Protein 4H0A (pdb70)

B-factor: mean 59.46, std 25.33, range [23.51, 190.77]

CATH classification: 3.40.33.10

Nearest PDB structures (foldseek):
  4h0a-assembly1_A  TM=1.003E+00  e=9.047E-64  Staphylococcus aureus subsp. aureus Mu50
  4h0a-assembly2_B  TM=9.999E-01  e=2.976E-61  Staphylococcus aureus subsp. aureus Mu50
  4ifa-assembly1_A  TM=8.721E-01  e=8.548E-24  Bacillus anthracis str. Ames
  3d4e-assembly1_A  TM=3.859E-01  e=1.598E-03  Streptococcus mutans
  1wqa-assembly1_A  TM=3.693E-01  e=8.159E+00  Pyrococcus horikoshii

Organism: Staphylococcus aureus (strain Mu50 / ATCC 700699) (NCBI:txid158878)

Solvent-accessible surface area: 26292 Å² total

Sequence (583 aa):
FDVLENAENPKPKEGVGTWVGKDIKVLTSKFGQADRVYYPFRDGYKNYVFKDKNSYYIVSTKREEIVSVYATGEKVNVSPLKIGQHSAEIFNHTSINNPEPSFKVDGKKYEFELSDEDLKTQTLIKYGDIYAQVYSDQQSKKVLSVRFLTKELADIEPYQLNSNSTSEEHNKRPVEQNPNQQLISLYEVTNERKLKGLKPLKINSDLAHHIASNNLYEATSEFTEDALRGQLDKNHVTYKTTAQNVGYAFNDVPTLIHSWNSDIHRRSRLLNSKYDEGGDVRDYYSLIFLEKPRLKFDVLENPNKAENPKPKEGVGTWVGKDIKVLTSKFGQADRVYYPFRDGYKKNYVFKDKNSYYIVSTKREEIVSVYATGEKVNVSPLKIGQHSAEIFNHTSINNPEPSFKVDGKKYEFELSDEDLKTQTLIKYGDDIYAQVYSDQQQSKKVLSVRFLTKELADIEPYQLNSNSTSEEHNKRPVEQNPNQLISLYEVTNERKLKGLKPLKINSDLAHIASNNLYEATSSVEFTEDALRGQLDKNHVTYKTTAQNVGYAFNDVPTLIHSWNSDIHRRSRLLNSKYDEGGDVRDYYSLIFLEK

Structure (mmCIF, N/CA/C/O backbone):
data_4H0A
#
_entry.id   4H0A
#
_cell.length_a   56.386
_cell.length_b   78.189
_cell.length_c   77.161
_cell.angle_alpha   90.000
_cell.angle_beta   94.320
_cell.angle_gamma   90.000
#
_symmetry.space_group_name_H-M   'P 1 21 1'
#
loop_
_entity.id
_entity.type
_entity.pdbx_description
1 polymer 'Uncharacterized protein'
2 non-polymer 1,2-ETHANEDIOL
3 water water
#
loop_
_atom_site.group_PDB
_atom_site.id
_atom_site.type_symbol
_atom_site.label_atom_id
_atom_site.label_alt_id
_atom_site.label_comp_id
_atom_site.label_asym_id
_atom_site.label_entity_id
_atom_site.label_seq_id
_atom_site.pdbx_PDB_ins_code
_atom_site.Cartn_x
_atom_site.Cartn_y
_atom_site.Cartn_z
_atom_site.occupancy
_atom_site.B_iso_or_equiv
_atom_site.auth_seq_id
_atom_site.auth_comp_id
_atom_site.auth_asym_id
_atom_site.auth_atom_id
_atom_site.pdbx_PDB_model_num
ATOM 1 N N . PHE A 1 7 ? 61.260 23.161 8.477 1.00 140.69 29 PHE A N 1
ATOM 2 C CA . PHE A 1 7 ? 59.835 23.464 8.604 1.00 136.49 29 PHE A CA 1
ATOM 3 C C . PHE A 1 7 ? 59.133 22.300 9.301 1.00 140.52 29 PHE A C 1
ATOM 4 O O . PHE A 1 7 ? 59.267 21.163 8.851 1.00 140.37 29 PHE A O 1
ATOM 12 N N . ASP A 1 8 ? 58.403 22.570 10.404 1.00 136.93 30 ASP A N 1
ATOM 13 C CA . ASP A 1 8 ? 57.714 21.521 11.167 1.00 136.67 30 ASP A CA 1
ATOM 14 C C . ASP A 1 8 ? 56.536 20.935 10.375 1.00 135.26 30 ASP A C 1
ATOM 15 O O . ASP A 1 8 ? 55.677 21.681 9.905 1.00 131.46 30 ASP A O 1
ATOM 20 N N . VAL A 1 9 ? 56.519 19.594 10.222 1.00 131.49 31 VAL A N 1
ATOM 21 C CA . VAL A 1 9 ? 55.486 18.857 9.488 1.00 127.52 31 VAL A CA 1
ATOM 22 C C . VAL A 1 9 ? 54.344 18.501 10.432 1.00 129.40 31 VAL A C 1
ATOM 23 O O . VAL A 1 9 ? 54.514 17.629 11.286 1.00 131.82 31 VAL A O 1
ATOM 27 N N . LEU A 1 10 ? 53.177 19.138 10.263 1.00 121.24 32 LEU A N 1
ATOM 28 C CA . LEU A 1 10 ? 52.013 18.834 11.099 1.00 119.76 32 LEU A CA 1
ATOM 29 C C . LEU A 1 10 ? 51.373 17.532 10.615 1.00 120.71 32 LEU A C 1
ATOM 30 O O . LEU A 1 10 ? 51.380 17.261 9.418 1.00 118.13 32 LEU A O 1
ATOM 35 N N . GLU A 1 11 ? 50.891 16.699 11.549 1.00 117.69 33 GLU A N 1
ATOM 36 C CA . GLU A 1 11 ? 50.261 15.415 11.232 1.00 116.31 33 GLU A CA 1
ATOM 37 C C . GLU A 1 11 ? 48.758 15.484 11.465 1.00 116.47 33 GLU A C 1
ATOM 38 O O . GLU A 1 11 ? 48.302 16.286 12.281 1.00 115.62 33 GLU A O 1
ATOM 44 N N . ASN A 1 12 ? 47.993 14.632 10.755 1.00 110.87 34 ASN A N 1
ATOM 45 C CA . ASN A 1 12 ? 46.533 14.551 10.888 1.00 138.99 34 ASN A CA 1
ATOM 46 C C . ASN A 1 12 ? 46.160 14.341 12.355 1.00 178.07 34 ASN A C 1
ATOM 47 O O . ASN A 1 12 ? 46.716 13.454 12.999 1.00 146.71 34 ASN A O 1
ATOM 52 N N . ALA A 1 32 ? 17.507 17.812 25.349 1.00 89.86 54 ALA A N 1
ATOM 53 C CA . ALA A 1 32 ? 18.963 17.739 25.471 1.00 88.25 54 ALA A CA 1
ATOM 54 C C . ALA A 1 32 ? 19.617 17.592 24.093 1.00 88.84 54 ALA A C 1
ATOM 55 O O . ALA A 1 32 ? 20.526 16.778 23.903 1.00 88.46 54 ALA A O 1
ATOM 57 N N . GLU A 1 33 ? 19.135 18.364 23.120 1.00 82.67 55 GLU A N 1
ATOM 58 C CA . GLU A 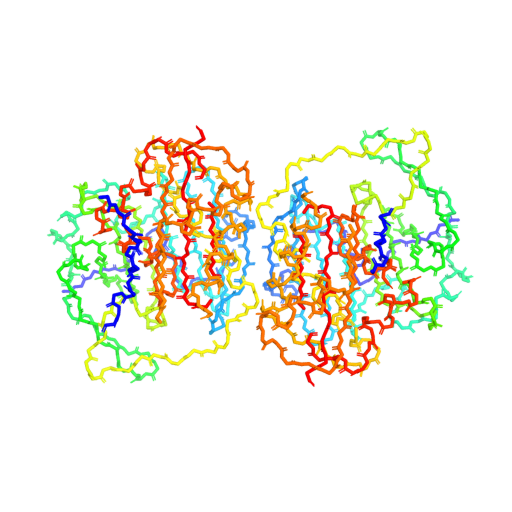1 33 ? 19.633 18.293 21.745 1.00 78.65 55 GLU A CA 1
ATOM 59 C C . GLU A 1 33 ? 19.375 19.603 21.022 1.00 78.13 55 GLU A C 1
ATOM 60 O O . GLU A 1 33 ? 18.633 20.455 21.514 1.00 77.87 55 GLU A O 1
ATOM 66 N N . ASN A 1 34 ? 20.001 19.752 19.853 1.00 72.52 56 ASN A N 1
ATOM 67 C CA . ASN A 1 34 ? 19.838 20.919 18.990 1.00 70.19 56 ASN A CA 1
ATOM 68 C C . ASN A 1 34 ? 18.970 20.510 17.812 1.00 73.22 56 ASN A C 1
ATOM 69 O O . ASN A 1 34 ? 19.187 19.430 17.245 1.00 71.13 56 ASN A O 1
ATOM 74 N N . PRO A 1 35 ? 17.960 21.315 17.433 1.00 70.87 57 PRO A N 1
ATOM 75 C CA . PRO A 1 35 ? 17.129 20.930 16.283 1.00 70.21 57 PRO A CA 1
ATOM 76 C C . PRO A 1 35 ? 17.890 21.081 14.970 1.00 69.60 57 PRO A C 1
ATOM 77 O O . PRO A 1 35 ? 18.946 21.718 14.931 1.00 67.10 57 PRO A O 1
ATOM 81 N N . LYS A 1 36 ? 17.339 20.518 13.893 1.00 65.85 58 LYS A N 1
ATOM 82 C CA . LYS A 1 36 ? 17.948 20.634 12.569 1.00 62.84 58 LYS A CA 1
ATOM 83 C C . LYS A 1 36 ? 17.936 22.108 12.134 1.00 66.08 58 LYS A C 1
ATOM 84 O O . LYS A 1 36 ? 17.113 22.883 12.627 1.00 66.67 58 LYS A O 1
ATOM 90 N N . PRO A 1 37 ? 18.838 22.543 11.237 1.00 61.36 59 PRO A N 1
ATOM 91 C CA . PRO A 1 37 ? 18.796 23.954 10.812 1.00 60.13 59 PRO A CA 1
ATOM 92 C C . PRO A 1 37 ? 17.529 24.217 9.999 1.00 64.29 59 PRO A C 1
ATOM 93 O O . PRO A 1 37 ? 17.062 23.322 9.302 1.00 63.97 59 PRO A O 1
ATOM 97 N N . LYS A 1 38 ? 16.928 25.396 10.166 1.00 62.21 60 LYS A N 1
ATOM 98 C CA . LYS A 1 38 ? 15.695 25.775 9.464 1.00 63.58 60 LYS A CA 1
ATOM 99 C C . LYS A 1 38 ? 15.992 26.441 8.111 1.00 64.49 60 LYS A C 1
ATOM 100 O O . LYS A 1 38 ? 15.115 26.488 7.248 1.00 65.14 60 LYS A O 1
ATOM 106 N N . GLU A 1 39 ? 17.211 26.974 7.942 1.00 57.60 61 GLU A N 1
ATOM 107 C CA . GLU A 1 39 ? 17.632 27.691 6.742 1.00 55.24 61 GLU A CA 1
ATOM 108 C C . GLU A 1 39 ? 19.139 27.562 6.548 1.00 55.55 61 GLU A C 1
ATOM 109 O O . GLU A 1 39 ? 19.845 27.109 7.450 1.00 54.78 61 GLU A O 1
ATOM 115 N N . GLY A 1 40 ? 19.616 28.000 5.395 1.00 50.01 62 GLY A N 1
ATOM 116 C CA . GLY A 1 40 ? 21.040 28.003 5.096 1.00 46.82 62 GLY A CA 1
ATOM 117 C C . GLY A 1 40 ? 21.585 26.685 4.595 1.00 47.42 62 GLY A C 1
ATOM 118 O O . GLY A 1 40 ? 20.824 25.758 4.303 1.00 46.26 62 GLY A O 1
ATOM 119 N N . VAL A 1 41 ? 22.928 26.589 4.544 1.00 42.56 63 VAL A N 1
ATOM 120 C CA . VAL A 1 41 ? 23.619 25.444 3.951 1.00 41.78 63 VAL A CA 1
ATOM 121 C C . VAL A 1 41 ? 23.346 24.134 4.689 1.00 44.62 63 VAL A C 1
ATOM 122 O O . VAL A 1 41 ? 23.338 23.092 4.041 1.00 41.90 63 VAL A O 1
ATOM 126 N N . GLY A 1 42 ? 23.040 24.184 5.984 1.00 43.61 64 GLY A N 1
ATOM 127 C CA . GLY A 1 42 ? 22.685 22.982 6.729 1.00 44.36 64 GLY A CA 1
ATOM 128 C C . GLY A 1 42 ? 21.467 22.257 6.173 1.00 49.01 64 GLY A C 1
ATOM 129 O O . GLY A 1 42 ? 21.396 21.024 6.244 1.00 48.97 64 GLY A O 1
ATOM 130 N N . THR A 1 43 ? 20.521 23.003 5.553 1.00 45.69 65 THR A N 1
ATOM 131 C CA . THR A 1 43 ? 19.328 22.403 4.934 1.00 45.97 65 THR A CA 1
ATOM 132 C C . THR A 1 43 ? 19.664 21.736 3.583 1.00 48.52 65 THR A C 1
ATOM 133 O O . THR A 1 43 ? 18.816 21.022 3.058 1.00 49.34 65 THR A O 1
ATOM 137 N N . TRP A 1 44 ? 20.861 21.982 3.003 1.00 42.76 66 TRP A N 1
ATOM 138 C CA . TRP A 1 44 ? 21.237 21.376 1.721 1.00 42.05 66 TRP A CA 1
ATOM 139 C C . TRP A 1 44 ? 21.616 19.909 1.896 1.00 45.17 66 TRP A C 1
ATOM 140 O O . TRP A 1 44 ? 21.454 19.145 0.960 1.00 43.85 66 TRP A O 1
ATOM 151 N N . VAL A 1 45 ? 22.113 19.509 3.085 1.00 42.08 67 VAL A N 1
ATOM 152 C CA . VAL A 1 45 ? 22.535 18.122 3.307 1.00 41.48 67 VAL A CA 1
ATOM 153 C C . VAL A 1 45 ? 21.311 17.210 3.174 1.00 48.30 67 VAL A C 1
ATOM 154 O O . VAL A 1 45 ? 20.278 17.473 3.791 1.00 49.13 67 VAL A O 1
ATOM 158 N N . GLY A 1 46 ? 21.430 16.190 2.326 1.00 45.90 68 GLY A N 1
ATOM 159 C CA . GLY A 1 46 ? 20.352 15.246 2.048 1.00 47.00 68 GLY A CA 1
ATOM 160 C C . GLY A 1 46 ? 19.576 15.565 0.786 1.00 50.44 68 GLY A C 1
ATOM 161 O O . GLY A 1 46 ? 18.828 14.711 0.315 1.00 52.43 68 GLY A O 1
ATOM 162 N N . LYS A 1 47 ? 19.739 16.778 0.214 1.00 44.96 69 LYS A N 1
ATOM 163 C CA . LYS A 1 47 ? 19.043 17.152 -1.022 1.00 44.84 69 LYS A CA 1
ATOM 164 C C . LYS A 1 47 ? 19.848 16.743 -2.236 1.00 46.31 69 LYS A C 1
ATOM 165 O O . LYS A 1 47 ? 21.052 16.503 -2.135 1.00 43.47 69 LYS A O 1
ATOM 171 N N . ASP A 1 48 ? 19.188 16.685 -3.397 1.00 44.44 70 ASP A N 1
ATOM 172 C CA . ASP A 1 48 ? 19.857 16.352 -4.650 1.00 43.04 70 ASP A CA 1
ATOM 173 C C . ASP A 1 48 ? 20.691 17.545 -5.084 1.00 45.26 70 ASP A C 1
ATOM 174 O O . ASP A 1 48 ? 20.286 18.685 -4.857 1.00 44.81 70 ASP A O 1
ATOM 179 N N . ILE A 1 49 ? 21.854 17.290 -5.710 1.00 40.85 71 ILE A N 1
ATOM 180 C CA . ILE A 1 49 ? 22.754 18.358 -6.164 1.00 38.46 71 ILE A CA 1
ATOM 181 C C . ILE A 1 49 ? 22.066 19.322 -7.167 1.00 43.71 71 ILE A C 1
ATOM 182 O O . ILE A 1 49 ? 22.419 20.501 -7.194 1.00 42.34 71 ILE A O 1
ATOM 187 N N . LYS A 1 50 ? 21.044 18.850 -7.915 1.00 42.94 72 LYS A N 1
ATOM 188 C CA . LYS A 1 50 ? 20.279 19.684 -8.864 1.00 44.60 72 LYS A CA 1
ATOM 189 C C . LYS A 1 50 ? 19.618 20.904 -8.182 1.00 49.44 72 LYS A C 1
ATOM 190 O O . LYS A 1 50 ? 19.368 21.903 -8.852 1.00 50.09 72 LYS A O 1
ATOM 196 N N . VAL A 1 51 ? 19.358 20.831 -6.861 1.00 45.78 73 VAL A N 1
ATOM 197 C CA . VAL A 1 51 ? 18.781 21.940 -6.099 1.00 46.64 73 VAL A CA 1
ATOM 198 C C . VAL A 1 51 ? 19.735 23.153 -6.110 1.00 48.68 73 VAL A C 1
ATOM 199 O O . VAL A 1 51 ? 19.265 24.284 -6.226 1.00 49.85 73 VAL A O 1
ATOM 203 N N . LEU A 1 52 ? 21.051 22.932 -5.997 1.00 43.25 74 LEU A N 1
ATOM 204 C CA . LEU A 1 52 ? 22.024 24.036 -6.014 1.00 41.53 74 LEU A CA 1
ATOM 205 C C . LEU A 1 52 ? 22.296 24.513 -7.425 1.00 45.46 74 LEU A C 1
ATOM 206 O O . LEU A 1 52 ? 22.459 25.715 -7.637 1.00 44.87 74 LEU A O 1
ATOM 211 N N . THR A 1 53 ? 22.370 23.587 -8.393 1.00 43.13 75 THR A N 1
ATOM 212 C CA . THR A 1 53 ? 22.585 23.962 -9.789 1.00 44.39 75 THR A CA 1
ATOM 213 C C . THR A 1 53 ? 21.450 24.902 -10.230 1.00 50.53 75 THR A C 1
ATOM 214 O O . THR A 1 53 ? 21.718 25.875 -10.920 1.00 49.98 75 THR A O 1
ATOM 218 N N . SER A 1 54 ? 20.212 24.653 -9.780 1.00 50.44 76 SER A N 1
ATOM 219 C CA . SER A 1 54 ? 19.077 25.530 -10.085 1.00 53.75 76 SER A CA 1
ATOM 220 C C . SER A 1 54 ? 19.226 26.909 -9.422 1.00 59.16 76 SER A C 1
ATOM 221 O O . SER A 1 54 ? 18.979 27.922 -10.069 1.00 61.05 76 SER A O 1
ATOM 224 N N . LYS A 1 55 ? 19.636 26.945 -8.146 1.00 54.82 77 LYS A N 1
ATOM 225 C CA . LYS A 1 55 ? 19.802 28.189 -7.390 1.00 54.57 77 LYS A CA 1
ATOM 226 C C . LYS A 1 55 ? 20.998 29.032 -7.884 1.00 55.99 77 LYS A C 1
ATOM 227 O O . LYS A 1 55 ? 20.839 30.235 -8.095 1.00 57.20 77 LYS A O 1
ATOM 233 N N . PHE A 1 56 ? 22.186 28.421 -8.025 1.00 47.98 78 PHE A N 1
ATOM 234 C CA . PHE A 1 56 ? 23.422 29.133 -8.377 1.00 45.72 78 PHE A CA 1
ATOM 235 C C . PHE A 1 56 ? 23.894 28.989 -9.811 1.00 47.68 78 PHE A C 1
ATOM 236 O O . PHE A 1 56 ? 24.882 29.626 -10.181 1.00 47.23 78 PHE A O 1
ATOM 244 N N . GLY A 1 57 ? 23.254 28.143 -10.595 1.00 42.95 79 GLY A N 1
ATOM 245 C CA . GLY A 1 57 ? 23.748 27.859 -11.928 1.00 42.07 79 GLY A CA 1
ATOM 246 C C . GLY A 1 57 ? 24.796 26.765 -11.806 1.00 43.70 79 GLY A C 1
ATOM 247 O O . GLY A 1 57 ? 24.988 26.181 -10.735 1.00 42.02 79 GLY A O 1
ATOM 248 N N . GLN A 1 58 ? 25.528 26.531 -12.870 1.00 39.31 80 GLN A N 1
ATOM 249 C CA . GLN A 1 58 ? 26.499 25.450 -12.907 1.00 36.75 80 GLN A CA 1
ATOM 250 C C . GLN A 1 58 ? 27.693 25.700 -11.979 1.00 36.79 80 GLN A C 1
ATOM 251 O O . GLN A 1 58 ? 28.152 26.830 -11.840 1.00 36.21 80 GLN A O 1
ATOM 257 N N . ALA A 1 59 ? 28.199 24.634 -11.356 1.00 31.31 81 ALA A N 1
ATOM 258 C CA . ALA A 1 59 ? 29.355 24.722 -10.470 1.00 29.41 81 ALA A CA 1
ATOM 259 C C . ALA A 1 59 ? 30.591 25.160 -11.245 1.00 33.36 81 ALA A C 1
ATOM 260 O O . ALA A 1 59 ? 30.683 24.960 -12.461 1.00 32.22 81 ALA A O 1
ATOM 262 N N . ASP A 1 60 ? 31.535 25.774 -10.538 1.00 31.65 82 ASP A N 1
ATOM 263 C CA . ASP A 1 60 ? 32.775 26.251 -11.148 1.00 32.04 82 ASP A CA 1
ATOM 264 C C . ASP A 1 60 ? 33.703 25.093 -11.490 1.00 32.80 82 ASP A C 1
ATOM 265 O O . ASP A 1 60 ? 34.408 25.141 -12.493 1.00 31.78 82 ASP A O 1
ATOM 270 N N . ARG A 1 61 ? 33.679 24.059 -10.655 1.00 28.48 83 ARG A N 1
ATOM 271 C CA . ARG A 1 61 ? 34.556 22.905 -10.739 1.00 28.84 83 ARG A CA 1
ATOM 272 C C . ARG A 1 61 ? 33.804 21.678 -10.226 1.00 31.91 83 ARG A C 1
ATOM 273 O O . ARG A 1 61 ? 33.136 21.799 -9.198 1.00 31.19 83 ARG A O 1
ATOM 281 N N . VAL A 1 62 ? 33.887 20.523 -10.913 1.00 27.80 84 VAL A N 1
ATOM 282 C CA . VAL A 1 62 ? 33.272 19.264 -10.450 1.00 27.12 84 VAL A CA 1
ATOM 283 C C . VAL A 1 62 ? 34.306 18.185 -10.630 1.00 30.66 84 VAL A C 1
ATOM 284 O O . VAL A 1 62 ? 34.846 18.073 -11.727 1.00 29.55 84 VAL A O 1
ATOM 288 N N A TYR A 1 63 ? 34.593 17.393 -9.580 0.50 27.82 85 TYR A N 1
ATOM 289 N N B TYR A 1 63 ? 34.601 17.396 -9.586 0.50 28.06 85 TYR A N 1
ATOM 290 C CA A TYR A 1 63 ? 35.626 16.365 -9.663 0.50 28.22 85 TYR A CA 1
ATOM 291 C CA B TYR A 1 63 ? 35.619 16.363 -9.717 0.50 28.57 85 TYR A CA 1
ATOM 292 C C A TYR A 1 63 ? 35.390 15.212 -8.696 0.50 32.98 85 TYR A C 1
ATOM 293 C C B TYR A 1 63 ? 35.400 15.218 -8.708 0.50 33.17 85 TYR A C 1
ATOM 294 O O A TYR A 1 63 ? 34.878 15.416 -7.594 0.50 31.06 85 TYR A O 1
ATOM 295 O O B TYR A 1 63 ? 34.869 15.429 -7.615 0.50 31.27 85 TYR A O 1
ATOM 312 N N . PRO A 1 64 ? 35.843 14.006 -9.062 1.00 32.47 86 PRO A N 1
ATOM 313 C CA . PRO A 1 64 ? 35.708 12.880 -8.136 1.00 34.20 86 PRO A CA 1
ATOM 314 C C . PRO A 1 64 ? 36.814 12.872 -7.089 1.00 45.16 86 PRO A C 1
ATOM 315 O O . PRO A 1 64 ? 37.905 13.390 -7.317 1.00 43.07 86 PRO A O 1
ATOM 319 N N . PHE A 1 65 ? 36.561 12.213 -5.968 1.00 47.23 87 PHE A N 1
ATOM 320 C CA . PHE A 1 65 ? 37.619 11.908 -5.013 1.00 50.73 87 PHE A CA 1
ATOM 321 C C . PHE A 1 65 ? 37.382 10.462 -4.513 1.00 58.89 87 PHE A C 1
ATOM 322 O O . PHE A 1 65 ? 36.445 9.809 -4.987 1.00 59.62 87 PHE A O 1
ATOM 330 N N . ARG A 1 66 ? 38.317 9.908 -3.727 1.00 57.56 88 ARG A N 1
ATOM 331 C CA . ARG A 1 66 ? 38.251 8.496 -3.290 1.00 59.02 88 ARG A CA 1
ATOM 332 C C . ARG A 1 66 ? 36.922 8.115 -2.618 1.00 59.73 88 ARG A C 1
ATOM 333 O O . ARG A 1 66 ? 36.234 8.954 -2.058 1.00 57.03 88 ARG A O 1
ATOM 341 N N . ASP A 1 67 ? 36.605 6.824 -2.673 1.00 57.78 89 ASP A N 1
ATOM 342 C CA . ASP A 1 67 ? 35.427 6.192 -2.074 1.00 57.87 89 ASP A CA 1
ATOM 343 C C . ASP A 1 67 ? 34.102 6.636 -2.726 1.00 56.27 89 ASP A C 1
ATOM 344 O O . ASP A 1 67 ? 33.056 6.558 -2.084 1.00 56.97 89 ASP A O 1
ATOM 349 N N . GLY A 1 68 ? 34.140 7.010 -4.000 1.00 48.38 90 GLY A N 1
ATOM 350 C CA . GLY A 1 68 ? 32.937 7.302 -4.767 1.00 46.20 90 GLY A CA 1
ATOM 351 C C . GLY A 1 68 ? 32.209 8.598 -4.494 1.00 47.02 90 GLY A C 1
ATOM 352 O O . GLY A 1 68 ? 31.019 8.686 -4.807 1.00 45.83 90 GLY A O 1
ATOM 353 N N . TYR A 1 69 ? 32.905 9.628 -3.972 1.00 40.77 91 TYR A N 1
ATOM 354 C CA . TYR A 1 69 ? 32.299 1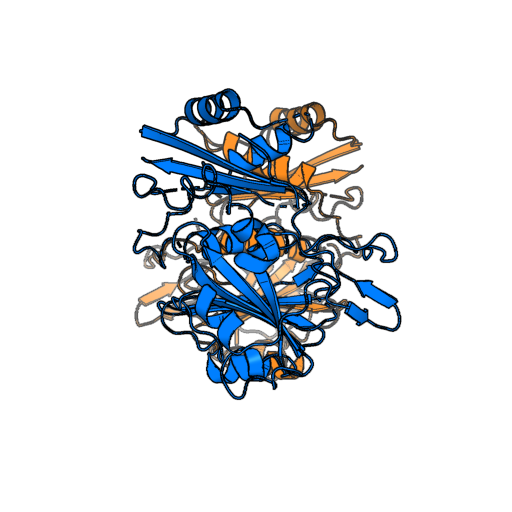0.935 -3.761 1.00 39.14 91 TYR A CA 1
ATOM 355 C C . TYR A 1 69 ? 32.634 11.873 -4.928 1.00 37.93 91 TYR A C 1
ATOM 356 O O . TYR A 1 69 ? 33.572 11.623 -5.686 1.00 35.61 91 TYR A O 1
ATOM 365 N N . LYS A 1 70 ? 31.867 12.945 -5.053 1.00 33.94 92 LYS A N 1
ATOM 366 C CA . LYS A 1 70 ? 32.089 13.970 -6.074 1.00 34.11 92 LYS A CA 1
ATOM 367 C C . LYS A 1 70 ? 31.995 15.325 -5.416 1.00 38.03 92 LYS A C 1
ATOM 368 O O . LYS A 1 70 ? 31.076 15.541 -4.623 1.00 39.84 92 LYS A O 1
ATOM 374 N N . ASN A 1 71 ? 32.938 16.233 -5.707 1.00 31.97 93 ASN A N 1
ATOM 375 C CA . ASN A 1 71 ? 32.904 17.575 -5.127 1.00 29.49 93 ASN A CA 1
ATOM 376 C C . ASN A 1 71 ? 32.475 18.586 -6.162 1.00 33.01 93 ASN A C 1
ATOM 377 O O . ASN A 1 71 ? 32.872 18.480 -7.317 1.00 32.55 93 ASN A O 1
ATOM 382 N N . TYR A 1 72 ? 31.629 19.543 -5.751 1.00 29.80 94 TYR A N 1
ATOM 383 C CA . TYR A 1 72 ? 31.145 20.651 -6.574 1.00 28.99 94 TYR A CA 1
ATOM 384 C C . TYR A 1 72 ? 31.598 21.907 -5.904 1.00 31.93 94 TYR A C 1
ATOM 385 O O . TYR A 1 72 ? 31.316 22.069 -4.714 1.00 31.14 94 TYR A O 1
ATOM 394 N N . VAL A 1 73 ? 32.278 22.805 -6.621 1.00 27.67 95 VAL A N 1
ATOM 395 C CA . VAL A 1 73 ? 32.708 24.044 -5.988 1.00 27.36 95 VAL A CA 1
ATOM 396 C C . VAL A 1 73 ? 31.885 25.168 -6.570 1.00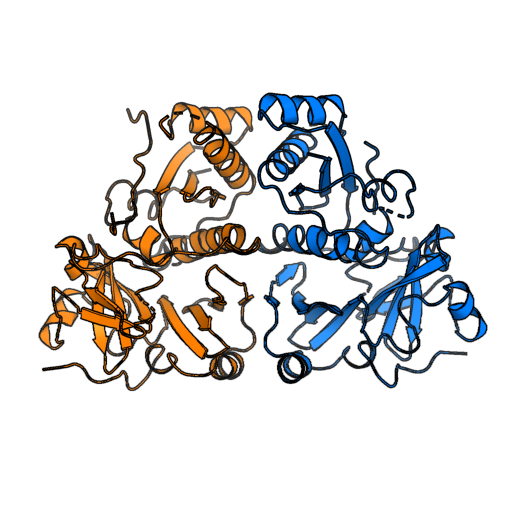 32.06 95 VAL A C 1
ATOM 397 O O . VAL A 1 73 ? 31.802 25.297 -7.793 1.00 31.87 95 VAL A O 1
ATOM 401 N N . PHE A 1 74 ? 31.264 25.980 -5.698 1.00 29.60 96 PHE A N 1
ATOM 402 C CA . PHE A 1 74 ? 30.489 27.147 -6.104 1.00 29.76 96 PHE A CA 1
ATOM 403 C C . PHE A 1 74 ? 31.098 28.351 -5.434 1.00 34.93 96 PHE A C 1
ATOM 404 O O . PHE A 1 74 ? 31.236 28.348 -4.211 1.00 34.10 96 PHE A O 1
ATOM 412 N N . LYS A 1 75 ? 31.462 29.377 -6.192 1.00 32.73 97 LYS A N 1
ATOM 413 C CA . LYS A 1 75 ? 32.051 30.538 -5.537 1.00 34.00 97 LYS A CA 1
ATOM 414 C C . LYS A 1 75 ? 31.775 31.824 -6.261 1.00 40.17 97 LYS A C 1
ATOM 415 O O . LYS A 1 75 ? 31.552 31.847 -7.466 1.00 39.84 97 LYS A O 1
ATOM 421 N N . ASP A 1 76 ? 31.816 32.908 -5.496 1.00 38.31 98 ASP A N 1
ATOM 422 C CA . ASP A 1 76 ? 31.666 34.254 -6.015 1.00 39.26 98 ASP A CA 1
ATOM 423 C C . ASP A 1 76 ? 32.368 35.193 -5.025 1.00 41.20 98 ASP A C 1
ATOM 424 O O . ASP A 1 76 ? 32.985 34.719 -4.071 1.00 38.88 98 ASP A O 1
ATOM 429 N N . LYS A 1 77 ? 32.312 36.490 -5.244 1.00 38.68 99 LYS A N 1
ATOM 430 C CA . LYS A 1 77 ? 32.999 37.441 -4.372 1.00 39.82 99 LYS A CA 1
ATOM 431 C C . LYS A 1 77 ? 32.641 37.299 -2.887 1.00 44.00 99 LYS A C 1
ATOM 432 O O . LYS A 1 77 ? 33.537 37.469 -2.063 1.00 44.88 99 LYS A O 1
ATOM 438 N N . ASN A 1 78 ? 31.367 36.996 -2.543 1.00 39.67 100 ASN A N 1
ATOM 439 C CA . ASN A 1 78 ? 30.919 36.952 -1.151 1.00 40.64 100 ASN A CA 1
ATOM 440 C C . ASN A 1 78 ? 30.679 35.552 -0.585 1.00 41.88 100 ASN A C 1
ATOM 441 O O . ASN A 1 78 ? 30.282 35.449 0.581 1.00 41.35 100 ASN A O 1
ATOM 446 N N . SER A 1 79 ? 30.944 34.486 -1.343 1.00 36.17 101 SER A N 1
ATOM 447 C CA . SER A 1 79 ? 30.697 33.152 -0.815 1.00 34.65 101 SER A CA 1
ATOM 448 C C . SER A 1 79 ? 31.612 32.120 -1.432 1.00 36.28 101 SER A C 1
ATOM 449 O O . SER A 1 79 ? 32.117 32.308 -2.540 1.00 36.23 101 SER A O 1
ATOM 452 N N . TYR A 1 80 ? 31.819 31.023 -0.695 1.00 31.22 102 TYR A N 1
ATOM 453 C CA . TYR A 1 80 ? 32.650 29.920 -1.141 1.00 30.15 102 TYR A CA 1
ATOM 454 C C . TYR A 1 80 ? 32.090 28.634 -0.579 1.00 33.63 102 TYR A C 1
ATOM 455 O O . TYR A 1 80 ? 31.969 28.518 0.642 1.00 33.51 102 TYR A O 1
ATOM 464 N N . TYR A 1 81 ? 31.736 27.673 -1.450 1.00 29.43 103 TYR A N 1
ATOM 465 C CA . TYR A 1 81 ? 31.182 26.390 -1.028 1.00 28.85 103 TYR A CA 1
ATOM 466 C C . TYR A 1 81 ? 31.893 25.212 -1.674 1.00 31.55 103 TYR A C 1
ATOM 467 O O . TYR A 1 81 ? 32.073 25.224 -2.896 1.00 30.63 103 TYR A O 1
ATOM 476 N N . ILE A 1 82 ? 32.263 24.198 -0.882 1.00 29.34 104 ILE A N 1
ATOM 477 C CA . ILE A 1 82 ? 32.741 22.908 -1.378 1.00 28.24 104 ILE A CA 1
ATOM 478 C C . ILE A 1 82 ? 31.634 21.952 -0.990 1.00 32.08 104 ILE A C 1
ATOM 479 O O . ILE A 1 82 ? 31.444 21.686 0.203 1.00 30.95 104 ILE A O 1
ATOM 484 N N . VAL A 1 83 ? 30.873 21.479 -1.983 1.00 29.00 105 VAL A N 1
ATOM 485 C CA . VAL A 1 83 ? 29.722 20.604 -1.770 1.00 28.67 105 VAL A CA 1
ATOM 486 C C . VAL A 1 83 ? 30.093 19.188 -2.184 1.00 32.66 105 VAL A C 1
ATOM 487 O O . VAL A 1 83 ? 30.391 18.983 -3.354 1.00 30.95 105 VAL A O 1
ATOM 491 N N . SER A 1 84 ? 30.049 18.219 -1.254 1.00 30.52 106 SER A N 1
ATOM 492 C CA . SER A 1 84 ? 30.347 16.815 -1.576 1.00 31.90 106 SER A CA 1
ATOM 493 C C . SER A 1 84 ? 29.066 16.048 -1.761 1.00 36.19 106 SER A C 1
ATOM 494 O O . SER A 1 84 ? 28.126 16.242 -0.987 1.00 37.82 106 SER A O 1
ATOM 497 N N . THR A 1 85 ? 29.043 15.143 -2.736 1.00 31.88 107 THR A N 1
ATOM 498 C CA . THR A 1 85 ? 27.871 14.338 -3.026 1.00 33.39 107 THR A CA 1
ATOM 499 C C . THR A 1 85 ? 28.235 12.864 -3.161 1.00 38.36 107 THR A C 1
ATOM 500 O O . THR A 1 85 ? 29.382 12.518 -3.430 1.00 37.00 107 THR A O 1
ATOM 504 N N . LYS A 1 86 ? 27.243 12.013 -2.975 1.00 38.22 108 LYS A N 1
ATOM 505 C CA . LYS A 1 86 ? 27.341 10.571 -3.171 1.00 39.88 108 LYS A CA 1
ATOM 506 C C . LYS A 1 86 ? 26.036 10.157 -3.791 1.00 46.89 108 LYS A C 1
ATOM 507 O O . LYS A 1 86 ? 24.995 10.404 -3.187 1.00 46.58 108 LYS A O 1
ATOM 513 N N . ARG A 1 87 ? 26.077 9.645 -5.036 1.00 46.18 109 ARG A N 1
ATOM 514 C CA . ARG A 1 87 ? 24.897 9.265 -5.822 1.00 48.69 109 ARG A CA 1
ATOM 515 C C . ARG A 1 87 ? 24.004 10.504 -6.042 1.00 51.45 109 ARG A C 1
ATOM 516 O O . ARG A 1 87 ? 22.785 10.421 -5.922 1.00 53.07 109 ARG A O 1
ATOM 524 N N . GLU A 1 88 ? 24.646 11.669 -6.299 1.00 45.05 110 GLU A N 1
ATOM 525 C CA . GLU A 1 88 ? 24.008 12.968 -6.533 1.00 44.08 110 GLU A CA 1
ATOM 526 C C 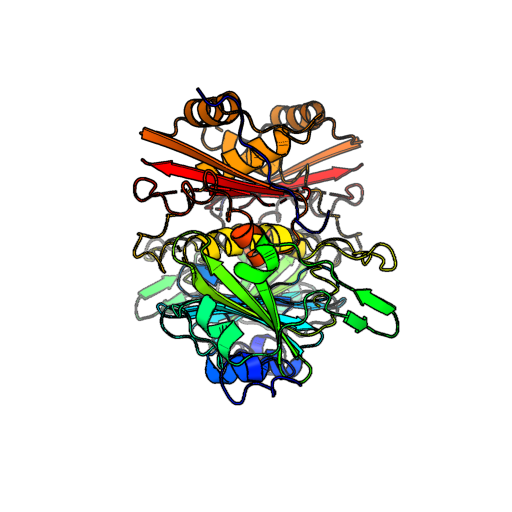. GLU A 1 88 ? 23.329 13.554 -5.279 1.00 46.82 110 GLU A C 1
ATOM 527 O O . GLU A 1 88 ? 22.783 14.647 -5.381 1.00 46.87 110 GLU A O 1
ATOM 533 N N . GLU A 1 89 ? 23.416 12.901 -4.100 1.00 42.90 111 GLU A N 1
ATOM 534 C CA . GLU A 1 89 ? 22.846 13.435 -2.854 1.00 42.14 111 GLU A CA 1
ATOM 535 C C . GLU A 1 89 ? 23.911 14.229 -2.150 1.00 41.29 111 GLU A C 1
ATOM 536 O O . GLU A 1 89 ? 25.010 13.718 -1.979 1.00 39.64 111 GLU A O 1
ATOM 542 N N . ILE A 1 90 ? 23.589 15.435 -1.671 1.00 36.83 112 ILE A N 1
ATOM 543 C CA . ILE A 1 90 ? 24.552 16.245 -0.937 1.00 34.37 112 ILE A CA 1
ATOM 544 C C . ILE A 1 90 ? 24.792 15.605 0.435 1.00 39.76 112 ILE A C 1
ATOM 545 O O . ILE A 1 90 ? 23.831 15.388 1.181 1.00 40.73 112 ILE A O 1
ATOM 550 N N . VAL A 1 91 ? 26.059 15.285 0.760 1.00 35.43 113 VAL A N 1
ATOM 551 C CA . VAL A 1 91 ? 26.412 14.694 2.065 1.00 36.42 113 VAL A CA 1
ATOM 552 C C . VAL A 1 91 ? 27.271 15.655 2.899 1.00 39.84 113 VAL A C 1
ATOM 553 O O . VAL A 1 91 ? 27.501 15.381 4.075 1.00 39.84 113 VAL A O 1
ATOM 557 N N . SER A 1 92 ? 27.776 16.747 2.300 1.00 36.65 114 SER A N 1
ATOM 558 C CA . SER A 1 92 ? 28.614 17.685 3.025 1.00 35.97 114 SER A CA 1
ATOM 559 C C . SER A 1 92 ? 28.676 19.012 2.324 1.00 38.35 114 SER A C 1
ATOM 560 O O . SER A 1 92 ? 28.656 19.047 1.091 1.00 35.50 114 SER A O 1
ATOM 563 N N . VAL A 1 93 ? 28.777 20.103 3.105 1.00 34.16 115 VAL A N 1
ATOM 564 C CA . VAL A 1 93 ? 28.940 21.450 2.563 1.00 32.72 115 VAL A CA 1
ATOM 565 C C . VAL A 1 93 ? 29.915 22.209 3.434 1.00 36.88 115 VAL A C 1
ATOM 566 O O . VAL A 1 93 ? 29.592 22.492 4.586 1.00 38.12 115 VAL A O 1
ATOM 570 N N . TYR A 1 94 ? 31.092 22.542 2.897 1.00 31.53 116 TYR A N 1
ATOM 571 C CA . TYR A 1 94 ? 32.045 23.424 3.568 1.00 31.96 116 TYR A CA 1
ATOM 572 C C . TYR A 1 94 ? 31.667 24.831 3.106 1.00 34.45 116 TYR A C 1
ATOM 573 O O . TYR A 1 94 ? 31.544 25.027 1.902 1.00 31.28 116 TYR A O 1
ATOM 582 N N . ALA A 1 95 ? 31.432 25.785 4.014 1.00 33.66 117 ALA A N 1
ATOM 583 C CA . ALA A 1 95 ? 31.023 27.131 3.594 1.00 34.29 117 ALA A CA 1
ATOM 584 C C . ALA A 1 95 ? 31.796 28.204 4.305 1.00 37.74 117 ALA A C 1
ATOM 585 O O . ALA A 1 95 ? 32.013 28.107 5.508 1.00 38.05 117 ALA A O 1
ATOM 587 N N . THR A 1 96 ? 32.174 29.262 3.584 1.00 34.67 118 THR A N 1
ATOM 588 C CA . THR A 1 96 ? 32.819 30.420 4.203 1.00 34.84 118 THR A CA 1
ATOM 589 C C . THR A 1 96 ? 32.580 31.640 3.320 1.00 37.21 118 THR A C 1
ATOM 590 O O . THR A 1 96 ? 32.085 31.501 2.204 1.00 35.82 118 THR A O 1
ATOM 594 N N . GLY A 1 97 ? 32.911 32.810 3.834 1.00 35.24 119 GLY A N 1
ATOM 595 C CA . GLY A 1 97 ? 32.790 34.058 3.085 1.00 35.85 119 GLY A CA 1
ATOM 596 C C . GLY A 1 97 ? 32.004 35.127 3.811 1.00 43.71 119 GLY A C 1
ATOM 597 O O . GLY A 1 97 ? 31.462 34.894 4.895 1.00 43.74 119 GLY A O 1
ATOM 598 N N . GLU A 1 98 ? 31.912 36.302 3.177 1.00 42.59 120 GLU A N 1
ATOM 599 C CA . GLU A 1 98 ? 31.217 37.459 3.739 1.00 45.36 120 GLU A CA 1
ATOM 600 C C . GLU A 1 98 ? 29.697 37.289 3.782 1.00 50.99 120 GLU A C 1
ATOM 601 O O . GLU A 1 98 ? 29.064 37.912 4.635 1.00 52.11 120 GLU A O 1
ATOM 603 N N . LYS A 1 99 ? 29.102 36.523 2.847 1.00 47.41 121 LYS A N 1
ATOM 604 C CA . LYS A 1 99 ? 27.645 36.374 2.780 1.00 49.11 121 LYS A CA 1
ATOM 605 C C . LYS A 1 99 ? 27.246 34.918 2.533 1.00 49.12 121 LYS A C 1
ATOM 606 O O . LYS A 1 99 ? 26.870 34.548 1.423 1.00 48.96 121 LYS A O 1
ATOM 612 N N . VAL A 1 100 ? 27.363 34.090 3.571 1.00 43.60 122 VAL A N 1
ATOM 613 C CA . VAL A 1 100 ? 26.914 32.701 3.546 1.00 41.72 122 VAL A CA 1
ATOM 614 C C . VAL A 1 100 ? 25.993 32.522 4.736 1.00 47.70 122 VAL A C 1
ATOM 615 O O . VAL A 1 100 ? 26.193 33.149 5.778 1.00 48.56 122 VAL A O 1
ATOM 619 N N . ASN A 1 101 ? 24.983 31.681 4.577 1.00 43.32 123 ASN A N 1
ATOM 620 C CA . ASN A 1 101 ? 24.034 31.394 5.630 1.00 43.85 123 ASN A CA 1
ATOM 621 C C . ASN A 1 101 ? 24.399 30.026 6.221 1.00 45.32 123 ASN A C 1
ATOM 622 O O . ASN A 1 101 ? 24.114 28.993 5.616 1.00 43.33 123 ASN A O 1
ATOM 627 N N . VAL A 1 102 ? 25.051 30.037 7.397 1.00 42.84 124 VAL A N 1
ATOM 628 C CA . VAL A 1 102 ? 25.463 28.816 8.108 1.00 42.57 124 VAL A CA 1
ATOM 629 C C . VAL A 1 102 ? 24.653 28.717 9.421 1.00 49.55 124 VAL A C 1
ATOM 630 O O . VAL A 1 102 ? 25.166 28.233 10.434 1.00 48.60 124 VAL A O 1
ATOM 634 N N . SER A 1 103 ? 23.351 29.117 9.377 1.00 48.24 125 SER A N 1
ATOM 635 C CA . SER A 1 103 ? 22.469 29.099 10.549 1.00 49.61 125 SER A CA 1
ATOM 636 C C . SER A 1 103 ? 22.459 27.712 11.206 1.00 52.94 125 SER A C 1
ATOM 637 O O . SER A 1 103 ? 22.558 26.711 10.497 1.00 49.67 125 SER A O 1
ATOM 640 N N . PRO A 1 104 ? 22.428 27.622 12.551 1.00 51.08 126 PRO A N 1
ATOM 641 C CA . PRO A 1 104 ? 22.277 28.713 13.537 1.00 52.83 126 PRO A CA 1
ATOM 642 C C . PRO A 1 104 ? 23.555 29.506 13.818 1.00 55.74 126 PRO A C 1
ATOM 643 O O . PRO A 1 104 ? 23.530 30.413 14.647 1.00 56.60 126 PRO A O 1
ATOM 647 N N . LEU A 1 105 ? 24.655 29.199 13.115 1.00 51.22 127 LEU A N 1
ATOM 648 C CA . LEU A 1 105 ? 25.919 29.897 13.307 1.00 50.51 127 LEU A CA 1
ATOM 649 C C . LEU A 1 105 ? 26.010 31.095 12.364 1.00 53.24 127 LEU A C 1
ATOM 650 O O . LEU A 1 105 ? 25.127 31.294 11.529 1.00 52.33 127 LEU A O 1
ATOM 655 N N . LYS A 1 106 ? 27.048 31.918 12.537 1.00 49.78 128 LYS A N 1
ATOM 656 C CA . LYS A 1 106 ? 27.320 33.059 11.667 1.00 49.43 128 LYS A CA 1
ATOM 657 C C . LYS A 1 106 ? 28.808 33.227 11.524 1.00 52.13 128 LYS A C 1
ATOM 658 O O . LYS A 1 106 ? 29.503 33.266 12.535 1.00 53.39 128 LYS A O 1
ATOM 664 N N . ILE A 1 107 ? 29.303 33.390 10.292 1.00 45.68 129 ILE A N 1
ATOM 665 C CA . ILE A 1 107 ? 30.726 33.655 10.073 1.00 44.09 129 ILE A CA 1
ATOM 666 C C . ILE A 1 107 ? 31.059 34.977 10.779 1.00 50.20 129 ILE A C 1
ATOM 667 O O . ILE A 1 107 ? 30.333 35.954 10.604 1.00 50.71 129 ILE A O 1
ATOM 672 N N . GLY A 1 108 ? 32.117 34.982 11.577 1.00 49.06 130 GLY A N 1
ATOM 673 C CA . GLY A 1 108 ? 32.543 36.166 12.317 1.00 51.39 130 GLY A CA 1
ATOM 674 C C . GLY A 1 108 ? 31.989 36.273 13.725 1.00 60.24 130 GLY A C 1
ATOM 675 O O . GLY A 1 108 ? 32.398 37.173 14.458 1.00 61.54 130 GLY A O 1
ATOM 676 N N . GLN A 1 109 ? 31.071 35.381 14.145 1.00 57.94 131 GLN A N 1
ATOM 677 C CA . GLN A 1 109 ? 30.543 35.463 15.510 1.00 60.90 131 GLN A CA 1
ATOM 678 C C . GLN A 1 109 ? 31.596 35.008 16.507 1.00 65.65 131 GLN A C 1
ATOM 679 O O . GLN A 1 109 ? 32.483 34.235 16.135 1.00 63.07 131 GLN A O 1
ATOM 685 N N . HIS A 1 110 ? 31.455 35.411 17.781 1.00 63.23 132 HIS A N 1
ATOM 686 C CA . HIS A 1 110 ? 32.362 34.948 18.829 1.00 64.94 132 HIS A CA 1
ATOM 687 C C . HIS A 1 110 ? 32.121 33.463 19.050 1.00 69.25 132 HIS A C 1
ATOM 688 O O . HIS A 1 110 ? 30.971 33.061 19.222 1.00 67.72 132 HIS A O 1
ATOM 695 N N . SER A 1 111 ? 33.180 32.645 19.022 1.00 68.05 133 SER A N 1
ATOM 696 C CA . SER A 1 111 ? 33.032 31.193 19.194 1.00 68.96 133 SER A CA 1
ATOM 697 C C . SER A 1 111 ? 32.521 30.826 20.610 1.00 78.08 133 SER A C 1
ATOM 698 O O . SER A 1 111 ? 31.842 29.816 20.748 1.00 78.25 133 SER A O 1
ATOM 701 N N . ALA A 1 112 ? 32.800 31.649 21.645 1.00 78.94 134 ALA A N 1
ATOM 702 C CA . ALA A 1 112 ? 32.317 31.382 23.012 1.00 82.19 134 ALA A CA 1
ATOM 703 C C . ALA A 1 112 ? 30.773 31.434 23.120 1.00 86.46 134 ALA A C 1
ATOM 704 O O . ALA A 1 112 ? 30.205 30.781 23.998 1.00 87.33 134 ALA A O 1
ATOM 706 N N . GLU A 1 113 ? 30.112 32.218 22.236 1.00 81.74 135 GLU A N 1
ATOM 707 C CA . GLU A 1 113 ? 28.649 32.371 22.154 1.00 82.34 135 GLU A CA 1
ATOM 708 C C . GLU A 1 113 ? 27.938 31.066 21.668 1.00 84.21 135 GLU A C 1
ATOM 709 O O . GLU A 1 113 ? 26.735 30.928 21.870 1.00 85.55 135 GLU A O 1
ATOM 715 N N . ILE A 1 114 ? 28.651 30.140 21.013 1.00 76.30 136 ILE A N 1
ATOM 716 C CA . ILE A 1 114 ? 28.056 28.883 20.538 1.00 75.14 136 ILE A CA 1
ATOM 717 C C . ILE A 1 114 ? 27.595 28.037 21.723 1.00 84.81 136 ILE A C 1
ATOM 718 O O . ILE A 1 114 ? 26.441 27.624 21.783 1.00 85.63 136 ILE A O 1
ATOM 723 N N . PHE A 1 115 ? 28.482 27.847 22.682 1.00 85.13 137 PHE A N 1
ATOM 724 C CA . PHE A 1 115 ? 28.234 27.004 23.846 1.00 89.18 137 PHE A CA 1
ATOM 725 C C . PHE A 1 115 ? 27.148 27.517 24.828 1.00 95.43 137 PHE A C 1
ATOM 726 O O . PHE A 1 115 ? 26.636 26.702 25.597 1.00 97.24 137 PHE A O 1
ATOM 734 N N . ASN A 1 116 ? 26.804 28.818 24.832 1.00 92.14 138 ASN A N 1
ATOM 735 C CA . ASN A 1 116 ? 25.827 29.335 25.810 1.00 94.95 138 ASN A CA 1
ATOM 736 C C . ASN A 1 116 ? 24.425 28.707 25.684 1.00 96.90 138 ASN A C 1
ATOM 737 O O . ASN A 1 116 ? 23.729 28.601 26.698 1.00 100.26 138 ASN A O 1
ATOM 742 N N . HIS A 1 117 ? 24.009 28.314 24.461 1.00 88.05 139 HIS A N 1
ATOM 743 C CA . HIS A 1 117 ? 22.680 27.742 24.231 1.00 87.43 139 HIS A CA 1
ATOM 744 C C . HIS A 1 117 ? 22.709 26.537 23.266 1.00 85.61 139 HIS A C 1
ATOM 745 O O . HIS A 1 117 ? 21.694 26.274 22.617 1.00 84.45 139 HIS A O 1
ATOM 747 N N . THR A 1 118 ? 23.841 25.792 23.186 1.00 79.15 140 THR A N 1
ATOM 748 C CA . THR A 1 118 ? 23.963 24.642 22.270 1.00 75.60 140 THR A CA 1
ATOM 749 C C . THR A 1 118 ? 24.527 23.410 22.982 1.00 79.69 140 THR A C 1
ATOM 750 O O . THR A 1 118 ? 25.572 23.487 23.625 1.00 79.54 140 THR A O 1
ATOM 754 N N . SER A 1 119 ? 23.865 22.261 22.801 1.00 76.67 141 SER A N 1
ATOM 755 C CA . SER A 1 119 ? 24.301 20.982 23.365 1.00 77.65 141 SER A CA 1
ATOM 756 C C . SER A 1 119 ? 25.546 20.485 22.633 1.00 79.24 141 SER A C 1
ATOM 757 O O . SER A 1 119 ? 25.493 20.305 21.414 1.00 74.70 141 SER A O 1
ATOM 760 N N . ILE A 1 120 ? 26.673 20.324 23.352 1.00 77.76 142 ILE A N 1
ATOM 761 C CA . ILE A 1 120 ? 27.914 19.815 22.758 1.00 76.18 142 ILE A CA 1
ATOM 762 C C . ILE A 1 120 ? 28.323 18.583 23.557 1.00 80.19 142 ILE A C 1
ATOM 763 O O . ILE A 1 120 ? 28.311 18.631 24.783 1.00 82.40 142 ILE A O 1
ATOM 768 N N . ASN A 1 121 ? 28.675 17.487 22.858 1.00 74.20 143 ASN A N 1
ATOM 769 C CA A ASN A 1 121 ? 29.090 16.241 23.495 0.50 76.71 143 ASN A CA 1
ATOM 770 C CA B ASN A 1 121 ? 29.088 16.218 23.461 0.50 76.63 143 ASN A CA 1
ATOM 771 C C . ASN A 1 121 ? 30.607 16.076 23.327 1.00 80.75 143 ASN A C 1
ATOM 772 O O . ASN A 1 121 ? 31.093 16.123 22.203 1.00 78.66 143 ASN A O 1
ATOM 781 N N . PRO A 1 122 ? 31.400 15.900 24.415 1.00 81.27 144 PRO A N 1
ATOM 782 C CA . PRO A 1 122 ? 32.855 15.739 24.232 1.00 81.18 144 PRO A CA 1
ATOM 783 C C . PRO A 1 122 ? 33.261 14.431 23.545 1.00 86.44 144 PRO A C 1
ATOM 784 O O . PRO A 1 122 ? 34.282 14.426 22.870 1.00 85.45 144 PRO A O 1
ATOM 788 N N . GLU A 1 123 ? 32.496 13.328 23.728 1.00 85.54 145 GLU A N 1
ATOM 789 C CA . GLU A 1 123 ? 32.780 12.034 23.088 1.00 85.41 145 GLU A CA 1
ATOM 790 C C . GLU A 1 123 ? 31.627 11.678 22.136 1.00 86.93 145 GLU A C 1
ATOM 791 O O . GLU A 1 123 ? 30.778 10.848 22.479 1.00 88.58 145 GLU A O 1
ATOM 797 N N . PRO A 1 124 ? 31.520 12.354 20.971 1.00 79.46 146 PRO A N 1
ATOM 798 C CA . PRO A 1 124 ? 30.402 12.058 20.062 1.00 76.98 146 PRO A CA 1
ATOM 799 C C . PRO A 1 124 ? 30.507 10.639 19.510 1.00 78.89 146 PRO A C 1
ATOM 800 O O . PRO A 1 124 ? 31.601 10.142 19.236 1.00 77.47 146 PRO A O 1
ATOM 804 N N . SER A 1 125 ? 29.357 9.976 19.422 1.00 75.94 147 SER A N 1
ATOM 805 C CA . SER A 1 125 ? 29.261 8.574 19.038 1.00 76.14 147 SER A CA 1
ATOM 806 C C . SER A 1 125 ? 28.124 8.348 18.051 1.00 77.11 147 SER A C 1
ATOM 807 O O . SER A 1 125 ? 27.078 8.988 18.160 1.00 76.43 147 SER A O 1
ATOM 810 N N . PHE A 1 126 ? 28.314 7.418 17.108 1.00 72.31 148 PHE A N 1
ATOM 811 C CA . PHE A 1 126 ? 27.284 7.081 16.126 1.00 70.37 148 PHE A CA 1
ATOM 812 C C . PHE A 1 126 ? 27.635 5.783 15.421 1.00 77.18 148 PHE A C 1
ATOM 813 O O . PHE A 1 126 ? 28.760 5.296 15.550 1.00 77.67 148 PHE A O 1
ATOM 821 N N . LYS A 1 127 ? 26.695 5.256 14.630 1.00 75.52 149 LYS A N 1
ATOM 822 C CA . LYS A 1 127 ? 26.916 4.053 13.825 1.00 76.16 149 LYS A CA 1
ATOM 823 C C . LYS A 1 127 ? 26.759 4.372 12.352 1.00 76.88 149 LYS A C 1
ATOM 824 O O . LYS A 1 127 ? 25.879 5.154 11.993 1.00 75.87 149 LYS A O 1
ATOM 830 N N . VAL A 1 128 ? 27.638 3.804 11.508 1.00 72.64 150 VAL A N 1
ATOM 831 C CA . VAL A 1 128 ? 27.585 3.910 10.045 1.00 70.23 150 VAL A CA 1
ATOM 832 C C . VAL A 1 128 ? 27.499 2.483 9.535 1.00 78.54 150 VAL A C 1
ATOM 833 O O . VAL A 1 128 ? 28.504 1.765 9.607 1.00 77.73 150 VAL A O 1
ATOM 837 N N . ASP A 1 129 ? 26.298 2.056 9.070 1.00 78.58 151 ASP A N 1
ATOM 838 C CA . ASP A 1 129 ? 26.074 0.700 8.565 1.00 81.00 151 ASP A CA 1
ATOM 839 C C . ASP A 1 129 ? 26.366 -0.354 9.673 1.00 89.91 151 ASP A C 1
ATOM 840 O O . ASP A 1 129 ? 26.984 -1.386 9.404 1.00 91.37 151 ASP A O 1
ATOM 845 N N . GLY A 1 130 ? 25.948 -0.050 10.909 1.00 88.82 152 GLY A N 1
ATOM 846 C CA . GLY A 1 130 ? 26.141 -0.922 12.067 1.00 92.40 152 GLY A CA 1
ATOM 847 C C . GLY A 1 130 ? 27.485 -0.832 12.778 1.00 96.25 152 GLY A C 1
ATOM 848 O O . GLY A 1 130 ? 27.611 -1.348 13.890 1.00 99.47 152 GLY A O 1
ATOM 849 N N . LYS A 1 131 ? 28.505 -0.192 12.172 1.00 88.43 153 LYS A N 1
ATOM 850 C CA . LYS A 1 131 ? 29.839 -0.079 12.772 1.00 87.65 153 LYS A CA 1
ATOM 851 C C . LYS A 1 131 ? 29.901 1.159 13.652 1.00 87.59 153 LYS A C 1
ATOM 852 O O . LYS A 1 131 ? 29.613 2.254 13.181 1.00 83.87 153 LYS A O 1
ATOM 858 N N . LYS A 1 132 ? 30.290 0.996 14.919 1.00 85.16 154 LYS A N 1
ATOM 859 C CA . LYS A 1 132 ? 30.359 2.120 15.852 1.00 84.23 154 LYS A CA 1
ATOM 860 C C . LYS A 1 132 ? 31.605 2.976 15.613 1.00 85.07 154 LYS A C 1
ATOM 861 O O . LYS A 1 132 ? 32.690 2.449 15.375 1.00 85.04 154 LYS A O 1
ATOM 867 N N . TYR A 1 133 ? 31.425 4.300 15.683 1.00 79.01 155 TYR A N 1
ATOM 868 C CA . TYR A 1 133 ? 32.487 5.299 15.596 1.00 76.80 155 TYR A CA 1
ATOM 869 C C . TYR A 1 133 ? 32.385 6.195 16.811 1.00 82.14 155 TYR A C 1
ATOM 870 O O . TYR A 1 133 ? 31.303 6.714 17.080 1.00 81.98 155 TYR A O 1
ATOM 879 N N . GLU A 1 134 ? 33.472 6.341 17.573 1.00 79.59 156 GLU A N 1
ATOM 880 C CA . GLU A 1 134 ? 33.498 7.224 18.739 1.00 79.86 156 GLU A CA 1
ATOM 881 C C . GLU A 1 134 ? 34.746 8.080 18.666 1.00 81.77 156 GLU A C 1
ATOM 882 O O . GLU A 1 134 ? 35.845 7.539 18.541 1.00 82.84 156 GLU A O 1
ATOM 888 N N . PHE A 1 135 ? 34.583 9.409 18.692 1.00 75.22 157 PHE A N 1
ATOM 889 C CA . PHE A 1 135 ? 35.711 10.331 18.594 1.00 73.44 157 PHE A CA 1
ATOM 890 C C . PHE A 1 135 ? 36.151 10.829 19.954 1.00 81.12 157 PHE A C 1
ATOM 891 O O . PHE A 1 135 ? 35.310 11.114 20.802 1.00 82.70 157 PHE A O 1
ATOM 899 N N . GLU A 1 136 ? 37.476 10.965 20.138 1.00 78.93 158 GLU A N 1
ATOM 900 C CA . GLU A 1 136 ? 38.102 11.499 21.354 1.00 81.02 158 GLU A CA 1
ATOM 901 C C . GLU A 1 136 ? 38.519 12.937 21.044 1.00 83.41 158 GLU A C 1
ATOM 902 O O . GLU A 1 136 ? 39.616 13.143 20.525 1.00 82.84 158 GLU A O 1
ATOM 908 N N . LEU A 1 137 ? 37.625 13.921 21.278 1.00 79.01 159 LEU A N 1
ATOM 909 C CA . LEU A 1 137 ? 37.920 15.325 20.940 1.00 76.46 159 LEU A CA 1
ATOM 910 C C . LEU A 1 137 ? 38.896 15.962 21.944 1.00 83.02 159 LEU A C 1
ATOM 911 O O . LEU A 1 137 ? 38.584 16.036 23.133 1.00 86.25 159 LEU A O 1
ATOM 916 N N . SER A 1 138 ? 40.071 16.439 21.452 1.00 78.17 160 SER A N 1
ATOM 917 C CA . SER A 1 138 ? 41.095 17.099 22.280 1.00 80.15 160 SER A CA 1
ATOM 918 C C . SER A 1 138 ? 40.638 18.491 22.722 1.00 82.01 160 SER A C 1
ATOM 919 O O . SER A 1 138 ? 39.580 18.953 22.289 1.00 77.52 160 SER A O 1
ATOM 922 N N . ASP A 1 139 ? 41.431 19.157 23.598 1.00 81.62 161 ASP A N 1
ATOM 923 C CA . ASP A 1 139 ? 41.102 20.510 24.084 1.00 81.32 161 ASP A CA 1
ATOM 924 C C . ASP A 1 139 ? 40.991 21.501 22.936 1.00 81.09 161 ASP A C 1
ATOM 925 O O . ASP A 1 139 ? 40.047 22.289 22.901 1.00 79.28 161 ASP A O 1
ATOM 930 N N . GLU A 1 140 ? 41.969 21.461 22.021 1.00 76.78 162 GLU A N 1
ATOM 931 C CA . GLU A 1 140 ? 42.023 22.298 20.825 1.00 74.17 162 GLU A CA 1
ATOM 932 C C . GLU A 1 140 ? 40.792 22.044 19.928 1.00 74.37 162 GLU A C 1
ATOM 933 O O . GLU A 1 140 ? 40.236 23.006 19.394 1.00 71.92 162 GLU A O 1
ATOM 939 N N . ASP A 1 141 ? 40.362 20.760 19.776 1.00 70.22 163 ASP A N 1
ATOM 940 C CA . ASP A 1 141 ? 39.213 20.402 18.923 1.00 66.72 163 ASP A CA 1
ATOM 941 C C . ASP A 1 141 ? 37.899 21.022 19.413 1.00 68.11 163 ASP A C 1
ATOM 942 O O . ASP A 1 141 ? 37.140 21.527 18.598 1.00 64.05 163 ASP A O 1
ATOM 947 N N . LEU A 1 142 ? 37.632 21.007 20.723 1.00 66.57 164 LEU A N 1
ATOM 948 C CA . LEU A 1 142 ? 36.375 21.564 21.245 1.00 66.59 164 LEU A CA 1
ATOM 949 C C . LEU A 1 142 ? 36.258 23.070 21.087 1.00 70.43 164 LEU A C 1
ATOM 950 O O . LEU A 1 142 ? 35.145 23.584 20.932 1.00 69.76 164 LEU A O 1
ATOM 955 N N . LYS A 1 143 ? 37.383 23.777 21.188 1.00 67.61 165 LYS A N 1
ATOM 956 C CA . LYS A 1 143 ? 37.384 25.239 21.109 1.00 66.97 165 LYS A CA 1
ATOM 957 C C . LYS A 1 143 ? 37.455 25.740 19.662 1.00 65.55 165 LYS A C 1
ATOM 958 O O . LYS A 1 143 ? 36.877 26.786 19.373 1.00 63.10 165 LYS A O 1
ATOM 964 N N . THR A 1 144 ? 38.195 25.044 18.777 1.00 61.25 166 THR A N 1
ATOM 965 C CA . THR A 1 144 ? 38.440 25.542 17.417 1.00 58.32 166 THR A CA 1
ATOM 966 C C . THR A 1 144 ? 37.996 24.630 16.263 1.00 59.37 166 THR A C 1
ATOM 967 O O . THR A 1 144 ? 38.176 25.020 15.111 1.00 54.85 166 THR A O 1
ATOM 971 N N . GLN A 1 145 ? 37.405 23.464 16.548 1.00 58.33 167 GLN A N 1
ATOM 972 C CA . GLN A 1 145 ? 36.913 22.535 15.523 1.00 56.03 167 GLN A CA 1
ATOM 973 C C . GLN A 1 145 ? 35.676 21.827 16.056 1.00 59.93 167 GLN A C 1
ATOM 974 O O . GLN A 1 145 ? 35.511 20.626 15.843 1.00 60.51 167 GLN A O 1
ATOM 980 N N . THR A 1 146 ? 34.824 22.567 16.779 1.00 56.55 168 THR A N 1
ATOM 981 C CA . THR A 1 146 ? 33.677 22.020 17.504 1.00 57.20 168 THR A CA 1
ATOM 982 C C . THR A 1 146 ? 32.791 21.152 16.632 1.00 58.24 168 THR A C 1
ATOM 983 O O . THR A 1 146 ? 32.370 21.598 15.572 1.00 54.72 168 THR A O 1
ATOM 987 N N . LEU A 1 147 ? 32.509 19.917 17.086 1.00 55.57 169 LEU A N 1
ATOM 988 C CA . LEU A 1 147 ? 31.605 18.998 16.392 1.00 53.42 169 LEU A CA 1
ATOM 989 C C . LEU A 1 147 ? 30.255 19.125 17.073 1.00 59.77 169 LEU A C 1
ATOM 990 O O . LEU A 1 147 ? 30.173 18.882 18.276 1.00 62.53 169 LEU A O 1
ATOM 995 N N . ILE A 1 148 ? 29.219 19.568 16.348 1.00 54.13 170 ILE A N 1
ATOM 996 C CA . ILE A 1 148 ? 27.888 19.784 16.930 1.00 55.14 170 ILE A CA 1
ATOM 997 C C . ILE A 1 148 ? 26.880 18.948 16.183 1.00 59.16 170 ILE A C 1
ATOM 998 O O . ILE A 1 148 ? 26.910 18.945 14.959 1.00 56.33 170 ILE A O 1
ATOM 1003 N N . LYS A 1 149 ? 25.958 18.277 16.901 1.00 58.06 171 LYS A N 1
ATOM 1004 C CA . LYS A 1 149 ? 24.913 17.502 16.245 1.00 57.71 171 LYS A CA 1
ATOM 1005 C C . LYS A 1 149 ? 23.675 18.386 16.133 1.00 61.65 171 LYS A C 1
ATOM 1006 O O . LYS A 1 149 ? 23.199 18.889 17.145 1.00 62.55 171 LYS A O 1
ATOM 1012 N N . TYR A 1 150 ? 23.196 18.623 14.903 1.00 57.22 172 TYR A N 1
ATOM 1013 C CA . TYR A 1 150 ? 21.985 19.398 14.616 1.00 56.85 172 TYR A CA 1
ATOM 1014 C C . TYR A 1 150 ? 20.997 18.454 13.979 1.00 62.29 172 TYR A C 1
ATOM 1015 O O . TYR A 1 150 ? 21.176 18.078 12.818 1.00 60.35 172 TYR A O 1
ATOM 1024 N N . GLY A 1 151 ? 19.996 18.027 14.739 1.00 61.97 173 GLY A N 1
ATOM 1025 C CA . GLY A 1 151 ? 19.041 17.046 14.247 1.00 63.10 173 GLY A CA 1
ATOM 1026 C C . GLY A 1 151 ? 19.771 15.743 13.985 1.00 65.63 173 GLY A C 1
ATOM 1027 O O . GLY A 1 151 ? 20.476 15.262 14.874 1.00 66.15 173 GLY A O 1
ATOM 1028 N N . ASP A 1 152 ? 19.673 15.216 12.749 1.00 60.25 174 ASP A N 1
ATOM 1029 C CA . ASP A 1 152 ? 20.345 13.971 12.334 1.00 59.74 174 ASP A CA 1
ATOM 1030 C C . ASP A 1 152 ? 21.685 14.239 11.614 1.00 59.64 174 ASP A C 1
ATOM 1031 O O . ASP A 1 152 ? 22.326 13.282 11.175 1.00 57.93 174 ASP A O 1
ATOM 1033 N N . ILE A 1 153 ? 22.118 15.515 11.483 1.00 54.09 175 ILE A N 1
ATOM 1034 C CA . ILE A 1 153 ? 23.384 15.826 10.803 1.00 51.19 175 ILE A CA 1
ATOM 1035 C C . ILE A 1 153 ? 24.344 16.489 11.782 1.00 55.57 175 ILE A C 1
ATOM 1036 O O . ILE A 1 153 ? 23.980 16.756 12.937 1.00 56.69 175 ILE A O 1
ATOM 1041 N N . TYR A 1 154 ? 25.587 16.726 11.324 1.00 49.69 176 TYR A N 1
ATOM 1042 C CA . TYR A 1 154 ? 26.625 17.328 12.139 1.00 49.91 176 TYR A CA 1
ATOM 1043 C C . TYR A 1 154 ? 27.158 18.585 11.511 1.00 51.30 176 TYR A C 1
ATOM 1044 O O . TYR A 1 154 ? 26.986 18.826 10.310 1.00 48.44 176 TYR A O 1
ATOM 1053 N N . ALA A 1 155 ? 27.818 19.387 12.330 1.00 49.36 177 ALA A N 1
ATOM 1054 C CA . ALA A 1 155 ? 28.500 20.590 11.883 1.00 46.77 177 ALA A CA 1
ATOM 1055 C C . ALA A 1 155 ? 29.841 20.666 12.550 1.00 50.28 177 ALA A C 1
ATOM 1056 O O . ALA A 1 155 ? 29.942 20.418 13.754 1.00 51.91 177 ALA A O 1
ATOM 1058 N N . GLN A 1 156 ? 30.873 20.963 11.769 1.00 45.66 178 GLN A N 1
ATOM 1059 C CA . GLN A 1 156 ? 32.208 21.249 12.265 1.00 45.14 178 GLN A CA 1
ATOM 1060 C C . GLN A 1 156 ? 32.344 22.752 12.195 1.00 46.12 178 GLN A C 1
ATOM 1061 O O . GLN A 1 156 ? 32.216 23.308 11.102 1.00 42.80 178 GLN A O 1
ATOM 1067 N N . VAL A 1 157 ? 32.512 23.418 13.342 1.00 44.84 179 VAL A N 1
ATOM 1068 C CA . VAL A 1 157 ? 32.634 24.868 13.419 1.00 44.00 179 VAL A CA 1
ATOM 1069 C C . VAL A 1 157 ? 34.103 25.211 13.602 1.00 47.90 179 VAL A C 1
ATOM 1070 O O . VAL A 1 157 ? 34.671 24.916 14.652 1.00 48.68 179 VAL A O 1
ATOM 1074 N N . TYR A 1 158 ? 34.709 25.845 12.595 1.00 42.43 180 TYR A N 1
ATOM 1075 C CA . TYR A 1 158 ? 36.123 26.211 12.625 1.00 42.76 180 TYR A CA 1
ATOM 1076 C C . TYR A 1 158 ? 36.301 27.594 13.191 1.00 49.60 180 TYR A C 1
ATOM 1077 O O . TYR A 1 158 ? 35.728 28.536 12.651 1.00 47.77 180 TYR A O 1
ATOM 1086 N N . SER A 1 159 ? 37.088 27.725 14.265 1.00 51.52 181 SER A N 1
ATOM 1087 C CA . SER A 1 159 ? 37.347 29.024 14.897 1.00 54.52 181 SER A CA 1
ATOM 1088 C C . SER A 1 159 ? 38.808 29.325 14.918 1.00 64.73 181 SER A C 1
ATOM 1089 O O . SER A 1 159 ? 39.644 28.422 14.864 1.00 65.75 181 SER A O 1
ATOM 1092 N N . ASP A 1 160 ? 39.109 30.607 15.072 1.00 65.02 182 ASP A N 1
ATOM 1093 C CA . ASP A 1 160 ? 40.468 31.103 15.122 1.00 67.26 182 ASP A CA 1
ATOM 1094 C C . ASP A 1 160 ? 40.972 31.007 16.565 1.00 75.42 182 ASP A C 1
ATOM 1095 O O . ASP A 1 160 ? 40.259 31.397 17.486 1.00 74.32 182 ASP A O 1
ATOM 1100 N N . GLN A 1 161 ? 42.188 30.496 16.769 1.00 75.89 183 GLN A N 1
ATOM 1101 C CA . GLN A 1 161 ? 42.757 30.374 18.114 1.00 79.63 183 GLN A CA 1
ATOM 1102 C C . GLN A 1 161 ? 43.123 31.773 18.670 1.00 85.39 183 GLN A C 1
ATOM 1103 O O . GLN A 1 161 ? 43.135 31.957 19.883 1.00 88.29 183 GLN A O 1
ATOM 1109 N N . GLN A 1 162 ? 43.391 32.755 17.775 1.00 80.17 184 GLN A N 1
ATOM 1110 C CA . GLN A 1 162 ? 43.747 34.125 18.151 1.00 81.39 184 GLN A CA 1
ATOM 1111 C C . GLN A 1 162 ? 42.512 35.006 18.329 1.00 84.01 184 GLN A C 1
ATOM 1112 O O . GLN A 1 162 ? 42.334 35.566 19.405 1.00 86.45 184 GLN A O 1
ATOM 1118 N N . SER A 1 163 ? 41.685 35.173 17.281 1.00 77.03 185 SER A N 1
ATOM 1119 C CA . SER A 1 163 ? 40.498 36.037 17.375 1.00 75.97 185 SER A CA 1
ATOM 1120 C C . SER A 1 163 ? 39.309 35.357 18.070 1.00 76.97 185 SER A C 1
ATOM 1121 O O . SER A 1 163 ? 38.433 36.068 18.548 1.00 77.89 185 SER A O 1
ATOM 1124 N N . LYS A 1 164 ? 39.273 34.010 18.133 1.00 70.33 186 LYS A N 1
ATOM 1125 C CA . LYS A 1 164 ? 38.181 33.245 18.746 1.00 69.40 186 LYS A CA 1
ATOM 1126 C C . LYS A 1 164 ? 36.841 33.507 18.027 1.00 69.38 186 LYS A C 1
ATOM 1127 O O . LYS A 1 164 ? 35.785 33.423 18.646 1.00 71.05 186 LYS A O 1
ATOM 1133 N N . LYS A 1 165 ? 36.885 33.736 16.707 1.00 60.28 187 LYS A N 1
ATOM 1134 C CA . LYS A 1 165 ? 35.695 33.972 15.894 1.00 56.85 187 LYS A CA 1
ATOM 1135 C C . LYS A 1 165 ? 35.497 32.833 14.907 1.00 54.63 187 LYS A C 1
ATOM 1136 O O . LYS A 1 165 ? 36.480 32.231 14.485 1.00 52.48 187 LYS A O 1
ATOM 1142 N N . VAL A 1 166 ? 34.235 32.571 14.505 1.00 48.88 188 VAL A N 1
ATOM 1143 C CA . VAL A 1 166 ? 33.907 31.519 13.544 1.00 45.79 188 VAL A CA 1
ATOM 1144 C C . VAL A 1 166 ? 34.439 31.914 12.150 1.00 48.25 188 VAL A C 1
ATOM 1145 O O . VAL A 1 166 ? 34.116 32.993 11.642 1.00 46.22 188 VAL A O 1
ATOM 1149 N N . LEU A 1 167 ? 35.261 31.034 11.556 1.00 43.26 189 LEU A N 1
ATOM 1150 C CA . LEU A 1 167 ? 35.871 31.252 10.244 1.00 42.54 189 LEU A CA 1
ATOM 1151 C C . LEU A 1 167 ? 35.086 30.592 9.135 1.00 44.61 189 LEU A C 1
ATOM 1152 O O . LEU A 1 167 ? 34.987 31.124 8.027 1.00 43.10 189 LEU A O 1
ATOM 1157 N N . SER A 1 168 ? 34.594 29.388 9.406 1.00 40.80 190 SER A N 1
ATOM 1158 C CA . SER A 1 168 ? 33.899 28.588 8.410 1.00 37.83 190 SER A CA 1
ATOM 1159 C C . SER A 1 168 ? 33.105 27.496 9.105 1.00 41.44 190 SER A C 1
ATOM 1160 O O . SER A 1 168 ? 33.330 27.232 10.289 1.00 43.17 190 SER A O 1
ATOM 1163 N N . VAL A 1 169 ? 32.148 26.898 8.401 1.00 37.49 191 VAL A N 1
ATOM 1164 C CA . VAL A 1 169 ? 31.344 25.800 8.948 1.00 38.14 191 VAL A CA 1
ATOM 1165 C C . VAL A 1 169 ? 31.225 24.718 7.900 1.00 41.92 191 VAL A C 1
ATOM 1166 O O . VAL A 1 169 ? 31.026 25.028 6.723 1.00 40.48 191 VAL A O 1
ATOM 1170 N N . ARG A 1 170 ? 31.323 23.452 8.316 1.00 38.28 192 ARG A N 1
ATOM 1171 C CA . ARG A 1 170 ? 31.079 22.333 7.422 1.00 36.26 192 ARG A CA 1
ATOM 1172 C C . ARG A 1 170 ? 29.934 21.539 7.987 1.00 40.76 192 ARG A C 1
ATOM 1173 O O . ARG A 1 170 ? 30.068 21.003 9.087 1.00 41.50 192 ARG A O 1
ATOM 1181 N N . PHE A 1 171 ? 28.794 21.494 7.271 1.00 36.78 193 PHE A N 1
ATOM 1182 C CA . PHE A 1 171 ? 27.665 20.652 7.671 1.00 37.56 193 PHE A CA 1
ATOM 1183 C C . PHE A 1 171 ? 27.855 19.336 6.951 1.00 41.74 193 PHE A C 1
ATOM 1184 O O . PHE A 1 171 ? 28.143 19.363 5.751 1.00 40.25 193 PHE A O 1
ATOM 1192 N N . LEU A 1 172 ? 27.735 18.194 7.643 1.00 39.15 194 LEU A N 1
ATOM 1193 C CA . LEU A 1 172 ? 27.951 16.906 6.981 1.00 39.47 194 LEU A CA 1
ATOM 1194 C C . LEU A 1 172 ? 27.247 15.757 7.692 1.00 45.12 194 LEU A C 1
ATOM 1195 O O . LEU A 1 172 ? 26.871 15.869 8.857 1.00 45.10 194 LEU A O 1
ATOM 1200 N N . THR A 1 173 ? 27.068 14.647 6.965 1.00 43.65 195 THR A N 1
ATOM 1201 C CA . THR A 1 173 ? 26.428 13.457 7.517 1.00 45.32 195 THR A CA 1
ATOM 1202 C C . THR A 1 173 ? 27.431 12.642 8.311 1.00 49.58 195 THR A C 1
ATOM 1203 O O . THR A 1 173 ? 28.640 12.804 8.153 1.00 47.42 195 THR A O 1
ATOM 1207 N N . LYS A 1 174 ? 26.925 11.732 9.136 1.00 49.04 196 LYS A N 1
ATOM 1208 C CA . LYS A 1 174 ? 27.774 10.823 9.900 1.00 50.46 196 LYS A CA 1
ATOM 1209 C C . LYS A 1 174 ? 28.661 9.926 8.982 1.00 53.08 196 LYS A C 1
ATOM 1210 O O . LYS A 1 174 ? 29.803 9.641 9.345 1.00 52.10 196 LYS A O 1
ATOM 1216 N N . GLU A 1 175 ? 28.194 9.562 7.775 1.00 50.08 197 GLU A N 1
ATOM 1217 C CA . GLU A 1 175 ? 29.031 8.708 6.904 1.00 49.88 197 GLU A CA 1
ATOM 1218 C C . GLU A 1 175 ? 30.170 9.534 6.330 1.00 49.52 197 GLU A C 1
ATOM 1219 O O . GLU A 1 175 ? 31.275 9.005 6.265 1.00 48.36 197 GLU A O 1
ATOM 1233 N N . LEU A 1 177 ? 31.573 12.092 7.914 1.00 46.25 199 LEU A N 1
ATOM 1234 C CA . LEU A 1 177 ? 32.407 12.277 9.094 1.00 49.16 199 LEU A CA 1
ATOM 1235 C C . LEU A 1 177 ? 33.271 11.015 9.362 1.00 54.67 199 LEU A C 1
ATOM 1236 O O . LEU A 1 177 ? 34.465 11.145 9.617 1.00 54.42 199 LEU A O 1
ATOM 1241 N N . ALA A 1 178 ? 32.699 9.809 9.228 1.00 52.77 200 ALA A N 1
ATOM 1242 C CA . ALA A 1 178 ? 33.470 8.563 9.407 1.00 55.40 200 ALA A CA 1
ATOM 1243 C C . ALA A 1 178 ? 34.541 8.407 8.315 1.00 59.17 200 ALA A C 1
ATOM 1244 O O . ALA A 1 178 ? 35.641 7.925 8.585 1.00 61.02 200 ALA A O 1
ATOM 1246 N N . ASP A 1 179 ? 34.220 8.820 7.088 1.00 52.12 201 ASP A N 1
ATOM 1247 C CA . ASP A 1 179 ? 35.153 8.737 5.974 1.00 50.61 201 ASP A CA 1
ATOM 1248 C C . ASP A 1 179 ? 36.313 9.745 6.153 1.00 54.82 201 ASP A C 1
ATOM 1249 O O . ASP A 1 179 ? 37.470 9.351 6.027 1.00 55.25 201 ASP A O 1
ATOM 1254 N N . ILE A 1 180 ? 36.018 11.015 6.483 1.00 50.96 202 ILE A N 1
ATOM 1255 C CA . ILE A 1 180 ? 37.063 12.027 6.705 1.00 51.27 202 ILE A CA 1
ATOM 1256 C C . ILE A 1 180 ? 37.867 11.681 7.953 1.00 57.61 202 ILE A C 1
ATOM 1257 O O . ILE A 1 180 ? 39.090 11.808 7.920 1.00 57.92 202 ILE A O 1
ATOM 1262 N N . GLU A 1 181 ? 37.182 11.268 9.049 1.00 56.17 203 GLU A N 1
ATOM 1263 C CA . GLU A 1 181 ? 37.797 10.957 10.347 1.00 58.94 203 GLU A CA 1
ATOM 1264 C C . GLU A 1 181 ? 38.648 12.161 10.823 1.00 63.33 203 GLU A C 1
ATOM 1265 O O . GLU A 1 181 ? 39.866 12.044 10.943 1.00 63.52 203 GLU A O 1
ATOM 1271 N N . PRO A 1 182 ? 38.040 13.354 11.024 1.00 59.88 204 PRO A N 1
ATOM 1272 C CA . PRO A 1 182 ? 38.852 14.533 11.390 1.00 59.51 204 PRO A CA 1
ATOM 1273 C C . PRO A 1 182 ? 39.321 14.584 12.845 1.00 64.95 204 PRO A C 1
ATOM 1274 O O . PRO A 1 182 ? 40.089 15.487 13.186 1.00 65.96 204 PRO A O 1
ATOM 1278 N N . TYR A 1 183 ? 38.880 13.644 13.700 1.00 61.47 205 TYR A N 1
ATOM 1279 C CA . TYR A 1 183 ? 39.290 13.580 15.097 1.00 63.31 205 TYR A CA 1
ATOM 1280 C C . TYR A 1 183 ? 39.863 12.207 15.393 1.00 71.25 205 TYR A C 1
ATOM 1281 O O . TYR A 1 183 ? 39.653 11.255 14.631 1.00 70.35 205 TYR A O 1
ATOM 1290 N N . GLN A 1 184 ? 40.600 12.106 16.495 1.00 71.68 206 GLN A N 1
ATOM 1291 C CA . GLN A 1 184 ? 41.187 10.844 16.920 1.00 75.03 206 GLN A CA 1
ATOM 1292 C C . GLN A 1 184 ? 40.075 9.883 17.312 1.00 82.03 206 GLN A C 1
ATOM 1293 O O . GLN A 1 184 ? 39.145 10.279 18.017 1.00 82.50 206 GLN A O 1
ATOM 1299 N N . LEU A 1 185 ? 40.160 8.632 16.849 1.00 80.06 207 LEU A N 1
ATOM 1300 C CA . LEU A 1 185 ? 39.164 7.619 17.186 1.00 81.70 207 LEU A CA 1
ATOM 1301 C C . LEU A 1 185 ? 39.524 6.937 18.486 1.00 90.51 207 LEU A C 1
ATOM 1302 O O . LEU A 1 185 ? 40.705 6.769 18.790 1.00 91.96 207 LEU A O 1
ATOM 1307 N N . ASN A 1 186 ? 38.505 6.486 19.222 1.00 89.45 208 ASN A N 1
ATOM 1308 C CA . ASN A 1 186 ? 38.703 5.734 20.451 1.00 94.20 208 ASN A CA 1
ATOM 1309 C C . ASN A 1 186 ? 39.252 4.344 20.089 1.00 101.79 208 ASN A C 1
ATOM 1310 O O . ASN A 1 186 ? 39.020 3.872 18.974 1.00 98.13 208 ASN A O 1
ATOM 1315 N N . SER A 1 187 ? 39.987 3.701 21.017 1.00 105.28 209 SER A N 1
ATOM 1316 C CA . SER A 1 187 ? 40.592 2.373 20.811 1.00 109.02 209 SER A CA 1
ATOM 1317 C C . SER A 1 187 ? 39.578 1.304 20.345 1.00 115.43 209 SER A C 1
ATOM 1318 O O . SER A 1 187 ? 39.963 0.392 19.611 1.00 115.90 209 SER A O 1
ATOM 1321 N N . ASN A 1 188 ? 38.301 1.411 20.775 1.00 113.06 210 ASN A N 1
ATOM 1322 C CA . ASN A 1 188 ? 37.237 0.479 20.370 1.00 113.64 210 ASN A CA 1
ATOM 1323 C C . ASN A 1 188 ? 36.879 0.617 18.868 1.00 113.38 210 ASN A C 1
ATOM 1324 O O . ASN A 1 188 ? 36.449 -0.361 18.259 1.00 113.87 210 ASN A O 1
ATOM 1329 N N . SER A 1 189 ? 37.043 1.820 18.288 1.00 105.56 211 SER A N 1
ATOM 1330 C CA . SER A 1 189 ? 36.731 2.080 16.878 1.00 101.38 211 SER A CA 1
ATOM 1331 C C . SER A 1 189 ? 37.896 1.683 15.961 1.00 105.18 211 SER A C 1
ATOM 1332 O O . SER A 1 189 ? 39.035 1.578 16.418 1.00 107.00 211 SER A O 1
ATOM 1335 N N . THR A 1 190 ? 37.599 1.464 14.667 1.00 99.27 212 THR A N 1
ATOM 1336 C CA . THR A 1 190 ? 38.583 1.098 13.640 1.00 98.28 212 THR A CA 1
ATOM 1337 C C . THR A 1 190 ? 38.464 2.073 12.475 1.00 98.74 212 THR A C 1
ATOM 1338 O O . THR A 1 190 ? 37.352 2.358 12.029 1.00 96.09 212 THR A O 1
ATOM 1342 N N . SER A 1 191 ? 39.604 2.578 11.979 1.00 95.22 213 SER A N 1
ATOM 1343 C CA . SER A 1 191 ? 39.639 3.516 10.853 1.00 91.76 213 SER A CA 1
ATOM 1344 C C . SER A 1 191 ? 39.201 2.815 9.552 1.00 95.26 213 SER A C 1
ATOM 1345 O O . SER A 1 191 ? 39.540 1.646 9.340 1.00 96.98 213 SER A O 1
ATOM 1348 N N . GLU A 1 192 ? 38.429 3.519 8.701 1.00 89.14 214 GLU A N 1
ATOM 1349 C CA . GLU A 1 192 ? 37.948 2.962 7.429 1.00 88.02 214 GLU A CA 1
ATOM 1350 C C . GLU A 1 192 ? 39.083 2.699 6.447 1.00 91.92 214 GLU A C 1
ATOM 1351 O O . GLU A 1 192 ? 40.073 3.434 6.442 1.00 90.80 214 GLU A O 1
ATOM 1357 N N . GLU A 1 193 ? 38.912 1.682 5.586 1.00 89.41 215 GLU A N 1
ATOM 1358 C CA . GLU A 1 193 ? 39.858 1.378 4.511 1.00 89.44 215 GLU A CA 1
ATOM 1359 C C . GLU A 1 193 ? 39.457 2.226 3.309 1.00 90.14 215 GLU A C 1
ATOM 1360 O O . GLU A 1 193 ? 38.277 2.559 3.173 1.00 88.50 215 GLU A O 1
ATOM 1366 N N . HIS A 1 194 ? 40.420 2.618 2.466 1.00 85.23 216 HIS A N 1
ATOM 1367 C CA . HIS A 1 194 ? 40.136 3.487 1.319 1.00 81.63 216 HIS A CA 1
ATOM 1368 C C . HIS A 1 194 ? 40.645 2.900 0.014 1.00 84.88 216 HIS A C 1
ATOM 1369 O O . HIS A 1 194 ? 41.691 2.246 -0.013 1.00 86.69 216 HIS A O 1
ATOM 1376 N N . ASN A 1 195 ? 39.905 3.156 -1.077 1.00 78.35 217 ASN A N 1
ATOM 1377 C CA . ASN A 1 195 ? 40.292 2.692 -2.409 1.00 77.92 217 ASN A CA 1
ATOM 1378 C C . ASN A 1 195 ? 41.277 3.708 -3.020 1.00 78.12 217 ASN A C 1
ATOM 1379 O O . ASN A 1 195 ? 41.527 4.766 -2.428 1.00 77.05 217 ASN A O 1
ATOM 1384 N N . LYS A 1 196 ? 41.830 3.381 -4.196 1.00 72.12 218 LYS A N 1
ATOM 1385 C CA . LYS A 1 196 ? 42.779 4.232 -4.925 1.00 69.97 218 LYS A CA 1
ATOM 1386 C C . LYS A 1 196 ? 42.214 5.642 -5.157 1.00 67.65 218 LYS A C 1
ATOM 1387 O O . LYS A 1 196 ? 41.017 5.786 -5.426 1.00 66.28 218 LYS A O 1
ATOM 1393 N N . ARG A 1 197 ? 43.069 6.680 -5.045 1.00 60.46 219 ARG A N 1
ATOM 1394 C CA . ARG A 1 197 ? 42.633 8.046 -5.330 1.00 56.95 219 ARG A CA 1
ATOM 1395 C C . ARG A 1 197 ? 42.446 8.197 -6.840 1.00 57.53 219 ARG A C 1
ATOM 1396 O O . ARG A 1 197 ? 43.342 7.804 -7.592 1.00 57.23 219 ARG A O 1
ATOM 1404 N N . PRO A 1 198 ? 41.345 8.779 -7.339 1.00 50.96 220 PRO A N 1
ATOM 1405 C CA . PRO A 1 198 ? 41.274 9.010 -8.792 1.00 49.77 220 PRO A CA 1
ATOM 1406 C C . PRO A 1 198 ? 42.330 10.041 -9.213 1.00 48.47 220 PRO A C 1
ATOM 1407 O O . PRO A 1 198 ? 42.781 10.842 -8.381 1.00 44.95 220 PRO A O 1
ATOM 1411 N N . VAL A 1 199 ? 42.733 10.009 -10.497 1.00 43.38 221 VAL A N 1
ATOM 1412 C CA . VAL A 1 199 ? 43.736 10.926 -11.061 1.00 42.48 221 VAL A CA 1
ATOM 1413 C C . VAL A 1 199 ? 43.363 12.418 -10.820 1.00 42.91 221 VAL A C 1
ATOM 1414 O O . VAL A 1 199 ? 44.263 13.252 -10.696 1.00 42.21 221 VAL A O 1
ATOM 1418 N N . GLU A 1 200 ? 42.058 12.750 -10.751 1.00 37.16 222 GLU A N 1
ATOM 1419 C CA . GLU A 1 200 ? 41.608 14.131 -10.539 1.00 35.46 222 GLU A CA 1
ATOM 1420 C C . GLU A 1 200 ? 41.793 14.627 -9.134 1.00 38.77 222 GLU A C 1
ATOM 14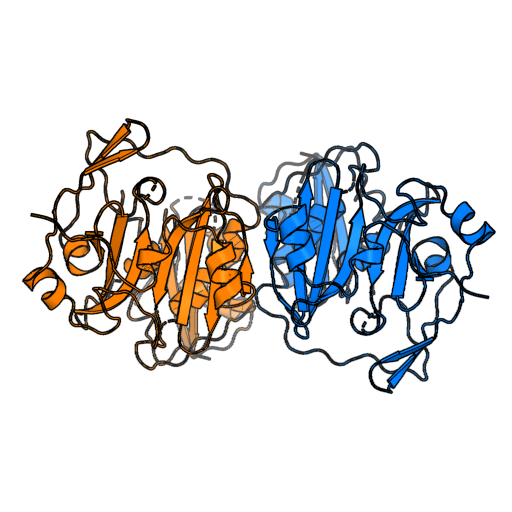21 O O . GLU A 1 200 ? 41.743 15.841 -8.936 1.00 37.98 222 GLU A O 1
ATOM 1427 N N . GLN A 1 201 ? 41.940 13.738 -8.143 1.00 36.44 223 GLN A N 1
ATOM 1428 C CA . GLN A 1 201 ? 41.965 14.183 -6.752 1.00 35.35 223 GLN A CA 1
ATOM 1429 C C . GLN A 1 201 ? 43.146 15.107 -6.416 1.00 38.58 223 GLN A C 1
ATOM 1430 O O . GLN A 1 201 ? 42.890 16.236 -6.057 1.00 38.28 223 GLN A O 1
ATOM 1436 N N . ASN A 1 202 ? 44.405 14.645 -6.493 1.00 36.11 224 ASN A N 1
ATOM 1437 C CA . ASN A 1 202 ? 45.567 15.482 -6.127 1.00 36.19 224 ASN A CA 1
ATOM 1438 C C . ASN A 1 202 ? 45.546 16.888 -6.774 1.00 36.40 224 ASN A C 1
ATOM 1439 O O . ASN A 1 202 ? 45.621 17.866 -6.035 1.00 36.09 224 ASN A O 1
ATOM 1444 N N . PRO A 1 203 ? 45.406 17.061 -8.101 1.00 32.27 225 PRO A N 1
ATOM 1445 C CA . PRO A 1 203 ? 45.404 18.439 -8.643 1.00 30.48 225 PRO A CA 1
ATOM 1446 C C . PRO A 1 203 ? 44.233 19.288 -8.131 1.00 33.16 225 PRO A C 1
ATOM 1447 O O . PRO A 1 203 ? 44.391 20.490 -7.980 1.00 32.56 225 PRO A O 1
ATOM 1451 N N . ASN A 1 204 ? 43.062 18.683 -7.872 1.00 30.14 226 ASN A N 1
ATOM 1452 C CA . ASN A 1 204 ? 41.910 19.453 -7.378 1.00 28.54 226 ASN A CA 1
ATOM 1453 C C . ASN A 1 204 ? 42.062 19.783 -5.890 1.00 31.86 226 ASN A C 1
ATOM 1454 O O . ASN A 1 204 ? 41.569 20.834 -5.468 1.00 30.63 226 ASN A O 1
ATOM 1459 N N . GLN A 1 205 ? 42.750 18.926 -5.096 1.00 30.64 227 GLN A N 1
ATOM 1460 C CA A GLN A 1 205 ? 43.002 19.244 -3.685 0.50 30.96 227 GLN A CA 1
ATOM 1461 C CA B GLN A 1 205 ? 42.996 19.258 -3.690 0.50 31.11 227 GLN A CA 1
ATOM 1462 C C . GLN A 1 205 ? 43.957 20.425 -3.622 1.00 35.77 227 GLN A C 1
ATOM 1463 O O . GLN A 1 205 ? 43.826 21.259 -2.739 1.00 35.61 227 GLN A O 1
ATOM 1474 N N . LEU A 1 206 ? 44.923 20.493 -4.570 1.00 33.56 228 LEU A N 1
ATOM 1475 C CA . LEU A 1 206 ? 45.866 21.613 -4.619 1.00 33.68 228 LEU A CA 1
ATOM 1476 C C . LEU A 1 206 ? 45.109 22.915 -4.931 1.00 35.58 228 LEU A C 1
ATOM 1477 O O . LEU A 1 206 ? 45.382 23.938 -4.304 1.00 33.72 228 LEU A O 1
ATOM 1482 N N . ILE A 1 207 ? 44.148 22.878 -5.886 1.00 31.53 229 ILE A N 1
ATOM 1483 C CA . ILE A 1 207 ? 43.354 24.069 -6.221 1.00 29.95 229 ILE A CA 1
ATOM 1484 C C . ILE A 1 207 ? 42.515 24.473 -5.003 1.00 32.98 229 ILE A C 1
ATOM 1485 O O . ILE A 1 207 ? 42.421 25.659 -4.709 1.00 32.36 229 ILE A O 1
ATOM 1490 N N . SER A 1 208 ? 41.906 23.508 -4.305 1.00 30.27 230 SER A N 1
ATOM 1491 C CA . SER A 1 208 ? 41.138 23.819 -3.082 1.00 30.89 230 SER A CA 1
ATOM 1492 C C . SER A 1 208 ? 42.041 24.402 -1.990 1.00 35.43 230 SER A C 1
ATOM 1493 O O . SER A 1 208 ? 41.615 25.309 -1.277 1.00 36.92 230 SER A O 1
ATOM 1496 N N . LEU A 1 209 ? 43.293 23.893 -1.871 1.00 31.28 231 LEU A N 1
ATOM 1497 C CA . LEU A 1 209 ? 44.268 24.414 -0.907 1.00 32.21 231 LEU A CA 1
ATOM 1498 C C . LEU A 1 209 ? 44.509 25.906 -1.186 1.00 34.35 231 LEU A C 1
ATOM 1499 O O . LEU A 1 209 ? 44.476 26.704 -0.264 1.00 33.83 231 LEU A O 1
ATOM 1504 N N . TYR A 1 210 ? 44.715 26.281 -2.457 1.00 31.30 232 TYR A N 1
ATOM 1505 C CA . TYR A 1 210 ? 44.905 27.688 -2.833 1.00 31.10 232 TYR A CA 1
ATOM 1506 C C . TYR A 1 210 ? 43.678 28.518 -2.510 1.00 36.49 232 TYR A C 1
ATOM 1507 O O . TYR A 1 210 ? 43.789 29.614 -1.955 1.00 36.75 232 TYR A O 1
ATOM 1516 N N . GLU A 1 211 ? 42.500 28.016 -2.902 1.00 32.66 233 GLU A N 1
ATOM 1517 C CA . GLU A 1 211 ? 41.241 28.748 -2.711 1.00 32.16 233 GLU A CA 1
ATOM 1518 C C . GLU A 1 211 ? 40.904 28.945 -1.242 1.00 35.61 233 GLU A C 1
ATOM 1519 O O . GLU A 1 211 ? 40.550 30.051 -0.864 1.00 35.20 233 GLU A O 1
ATOM 1525 N N . VAL A 1 212 ? 41.010 27.883 -0.419 1.00 32.51 234 VAL A N 1
ATOM 1526 C CA . VAL A 1 212 ? 40.680 28.005 1.003 1.00 32.59 234 VAL A CA 1
ATOM 1527 C C . VAL A 1 212 ? 41.706 28.915 1.698 1.00 39.06 234 VAL A C 1
ATOM 1528 O O . VAL A 1 212 ? 41.329 29.691 2.580 1.00 39.01 234 VAL A O 1
ATOM 1532 N N . THR A 1 213 ? 42.986 28.863 1.285 1.00 36.66 235 THR A N 1
ATOM 1533 C CA . THR A 1 213 ? 44.006 29.767 1.842 1.00 37.58 235 THR A CA 1
ATOM 1534 C C . THR A 1 213 ? 43.596 31.214 1.588 1.00 41.28 235 THR A C 1
ATOM 1535 O O . THR A 1 213 ? 43.678 32.038 2.495 1.00 42.28 235 THR A O 1
ATOM 1539 N N . ASN A 1 214 ? 43.151 31.522 0.364 1.00 36.68 236 ASN A N 1
ATOM 1540 C CA . ASN A 1 214 ? 42.752 32.882 0.014 1.00 36.59 236 ASN A CA 1
ATOM 1541 C C . ASN A 1 214 ? 41.426 33.273 0.692 1.00 40.21 236 ASN A C 1
ATOM 1542 O O . ASN A 1 214 ? 41.279 34.437 1.038 1.00 41.78 236 ASN A O 1
ATOM 1547 N N . GLU A 1 215 ? 40.504 32.330 0.945 1.00 34.74 237 GLU A N 1
ATOM 1548 C CA . GLU A 1 215 ? 39.280 32.657 1.700 1.00 33.78 237 GLU A CA 1
ATOM 1549 C C . GLU A 1 215 ? 39.628 33.058 3.129 1.00 39.43 237 GLU A C 1
ATOM 1550 O O . GLU A 1 215 ? 39.061 34.022 3.640 1.00 41.34 237 GLU A O 1
ATOM 1564 N N . ARG A 1 217 ? 42.527 34.346 4.118 1.00 41.70 239 ARG A N 1
ATOM 1565 C CA . ARG A 1 217 ? 43.159 35.665 4.000 1.00 43.94 239 ARG A CA 1
ATOM 1566 C C . ARG A 1 217 ? 42.101 36.769 3.814 1.00 48.59 239 ARG A C 1
ATOM 1567 O O . ARG A 1 217 ? 42.216 37.826 4.443 1.00 50.49 239 ARG A O 1
ATOM 1575 N N . LYS A 1 218 ? 41.071 36.529 2.964 1.00 43.15 240 LYS A N 1
ATOM 1576 C CA . LYS A 1 218 ? 40.009 37.525 2.731 1.00 42.41 240 LYS A CA 1
ATOM 1577 C C . LYS A 1 218 ? 39.228 37.832 4.016 1.00 46.90 240 LYS A C 1
ATOM 1578 O O . LYS A 1 218 ? 38.890 38.992 4.228 1.00 47.21 240 LYS A O 1
ATOM 1584 N N . LEU A 1 219 ? 38.988 36.837 4.904 1.00 43.43 241 LEU A N 1
ATOM 1585 C CA . LEU A 1 219 ? 38.284 37.115 6.168 1.00 44.88 241 LEU A CA 1
ATOM 1586 C C . LEU A 1 219 ? 39.053 38.091 7.062 1.00 52.10 241 LEU A C 1
ATOM 1587 O O . LEU A 1 219 ? 38.418 38.820 7.829 1.00 53.36 241 LEU A O 1
ATOM 1592 N N . LYS A 1 220 ? 40.401 38.104 6.977 1.00 49.16 242 LYS A N 1
ATOM 1593 C CA . LYS A 1 220 ? 41.238 39.017 7.768 1.00 51.12 242 LYS A CA 1
ATOM 1594 C C . LYS A 1 220 ? 41.579 40.315 7.006 1.00 58.27 242 LYS A C 1
ATOM 1595 O O . LYS A 1 220 ? 42.425 41.079 7.473 1.00 61.32 242 LYS A O 1
ATOM 1601 N N . GLY A 1 221 ? 40.908 40.590 5.887 1.00 53.56 243 GLY A N 1
ATOM 1602 C CA . GLY A 1 221 ? 41.147 41.805 5.112 1.00 54.89 243 GLY A CA 1
ATOM 1603 C C . GLY A 1 221 ? 42.467 41.853 4.365 1.00 59.12 243 GLY A C 1
ATOM 1604 O O . GLY A 1 221 ? 42.906 42.938 3.980 1.00 61.13 243 GLY A O 1
ATOM 1605 N N . LEU A 1 222 ? 43.105 40.686 4.135 1.00 52.99 244 LEU A N 1
ATOM 1606 C CA . LEU A 1 222 ? 44.381 40.591 3.417 1.00 52.08 244 LEU A CA 1
ATOM 1607 C C . LEU A 1 222 ? 44.153 40.352 1.945 1.00 55.25 244 LEU A C 1
ATOM 1608 O O . LEU A 1 222 ? 43.123 39.790 1.563 1.00 53.31 244 LEU A O 1
ATOM 1613 N N . LYS A 1 223 ? 45.135 40.734 1.116 1.00 52.65 245 LYS A N 1
ATOM 1614 C CA . LYS A 1 223 ? 45.065 40.516 -0.325 1.00 51.76 245 LYS A CA 1
ATOM 1615 C C . LYS A 1 223 ? 45.278 39.029 -0.622 1.00 55.14 245 LYS A C 1
ATOM 1616 O O . LYS A 1 223 ? 46.083 38.382 0.057 1.00 55.80 245 LYS A O 1
ATOM 1622 N N . PRO A 1 224 ? 44.564 38.450 -1.603 1.00 49.90 246 PRO A N 1
ATOM 1623 C CA . PRO A 1 224 ? 44.798 37.032 -1.926 1.00 47.99 246 PRO A CA 1
ATOM 1624 C C . PRO A 1 224 ? 46.161 36.844 -2.593 1.00 51.68 246 PRO A C 1
ATOM 1625 O O . PRO A 1 224 ? 46.651 37.762 -3.245 1.00 53.22 246 PRO A O 1
ATOM 1629 N N . LEU A 1 225 ? 46.787 35.684 -2.395 1.00 46.96 247 LEU A N 1
ATOM 1630 C CA . LEU A 1 225 ? 48.091 35.403 -2.997 1.00 47.04 247 LEU A CA 1
ATOM 1631 C C . LEU A 1 225 ? 47.899 34.915 -4.416 1.00 49.74 247 LEU A C 1
ATOM 1632 O O . LEU A 1 225 ? 46.956 34.171 -4.681 1.00 47.57 247 LEU A O 1
ATOM 1637 N N . LYS A 1 226 ? 48.763 35.357 -5.339 1.00 47.78 248 LYS A N 1
ATOM 1638 C CA . LYS A 1 226 ? 48.697 34.917 -6.729 1.00 47.11 248 LYS A CA 1
ATOM 1639 C C . LYS A 1 226 ? 49.408 33.576 -6.847 1.00 50.32 248 LYS A C 1
ATOM 1640 O O . LYS A 1 226 ? 50.357 33.324 -6.118 1.00 50.84 248 LYS A O 1
ATOM 1646 N N . ILE A 1 227 ? 48.933 32.698 -7.725 1.00 46.31 249 ILE A N 1
ATOM 1647 C CA . ILE A 1 227 ? 49.538 31.371 -7.871 1.00 46.12 249 ILE A CA 1
ATOM 1648 C C . ILE A 1 227 ? 50.743 31.495 -8.801 1.00 50.94 249 ILE A C 1
ATOM 1649 O O . ILE A 1 227 ? 50.623 32.077 -9.873 1.00 51.00 249 ILE A O 1
ATOM 1654 N N . ASN A 1 228 ? 51.916 31.010 -8.354 1.00 47.31 250 ASN A N 1
ATOM 1655 C CA . ASN A 1 228 ? 53.159 31.036 -9.120 1.00 48.45 250 ASN A CA 1
ATOM 1656 C C . ASN A 1 228 ? 53.537 29.606 -9.522 1.00 51.50 250 ASN A C 1
ATOM 1657 O O . ASN A 1 228 ? 53.755 28.768 -8.645 1.00 49.50 250 ASN A O 1
ATOM 1662 N N . SER A 1 229 ? 53.627 29.330 -10.836 1.00 48.66 251 SER A N 1
ATOM 1663 C CA . SER A 1 229 ? 53.947 27.991 -11.345 1.00 48.21 251 SER A CA 1
ATOM 1664 C C . SER A 1 229 ? 55.390 27.551 -11.001 1.00 53.78 251 SER A C 1
ATOM 1665 O O . SER A 1 229 ? 55.617 26.350 -10.853 1.00 54.50 251 SER A O 1
ATOM 1668 N N . ASP A 1 230 ? 56.346 28.489 -10.849 1.00 50.61 252 ASP A N 1
ATOM 1669 C CA . ASP A 1 230 ? 57.718 28.116 -10.482 1.00 52.74 252 ASP A CA 1
ATOM 1670 C C . ASP A 1 230 ? 57.772 27.644 -9.019 1.00 54.56 252 ASP A C 1
ATOM 1671 O O . ASP A 1 230 ? 58.503 26.698 -8.721 1.00 55.83 252 ASP A O 1
ATOM 1676 N N . LEU A 1 231 ? 57.015 28.293 -8.112 1.00 47.04 253 LEU A N 1
ATOM 1677 C CA . LEU A 1 231 ? 56.945 27.860 -6.711 1.00 45.79 253 LEU A CA 1
ATOM 1678 C C . LEU A 1 231 ? 56.249 26.504 -6.616 1.00 47.47 253 LEU A C 1
ATOM 1679 O O . LEU A 1 231 ? 56.640 25.678 -5.795 1.00 45.98 253 LEU A O 1
ATOM 1684 N N . ALA A 1 232 ? 55.222 26.274 -7.460 1.00 43.17 254 ALA A N 1
ATOM 1685 C CA . ALA A 1 232 ? 54.501 25.000 -7.501 1.00 42.34 254 ALA A CA 1
ATOM 1686 C C . ALA A 1 232 ? 55.441 23.884 -7.964 1.00 48.97 254 ALA A C 1
ATOM 1687 O O . ALA A 1 232 ? 55.383 22.780 -7.426 1.00 48.54 254 ALA A O 1
ATOM 1689 N N . HIS A 1 233 ? 56.327 24.184 -8.940 1.00 47.18 255 HIS A N 1
ATOM 1690 C CA A HIS A 1 233 ? 57.326 23.227 -9.440 0.50 48.54 255 HIS A CA 1
ATOM 1691 C CA B HIS A 1 233 ? 57.297 23.211 -9.425 0.50 48.92 255 HIS A CA 1
ATOM 1692 C C . HIS A 1 233 ? 58.306 22.886 -8.334 1.00 55.20 255 HIS A C 1
ATOM 1693 O O . HIS A 1 233 ? 58.631 21.711 -8.128 1.00 55.57 255 HIS A O 1
ATOM 1706 N N . ILE A 1 234 ? 58.799 23.922 -7.633 1.00 52.61 256 ILE A N 1
ATOM 1707 C CA . ILE A 1 234 ? 59.746 23.736 -6.533 1.00 54.39 256 ILE A CA 1
ATOM 1708 C C . ILE A 1 234 ? 59.069 22.898 -5.427 1.00 55.36 256 ILE A C 1
ATOM 1709 O O . ILE A 1 234 ? 59.682 21.965 -4.924 1.00 55.23 256 ILE A O 1
ATOM 1714 N N . ALA A 1 235 ? 57.805 23.217 -5.078 1.00 48.98 257 ALA A N 1
ATOM 1715 C CA . ALA A 1 235 ? 57.049 22.483 -4.051 1.00 47.22 257 ALA A CA 1
ATOM 1716 C C . ALA A 1 235 ? 56.898 21.007 -4.401 1.00 50.48 257 ALA A C 1
ATOM 1717 O O . ALA A 1 235 ? 57.064 20.153 -3.532 1.00 49.14 257 ALA A O 1
ATOM 1719 N N . SER A 1 236 ? 56.600 20.712 -5.673 1.00 46.73 258 SER A N 1
ATOM 1720 C CA . SER A 1 236 ? 56.451 19.344 -6.150 1.00 47.64 258 SER A CA 1
ATOM 1721 C C . SER A 1 236 ? 57.779 18.582 -6.071 1.00 56.32 258 SER A C 1
ATOM 1722 O O . SER A 1 236 ? 57.782 17.450 -5.591 1.00 56.25 258 SER A O 1
ATOM 1725 N N . ASN A 1 237 ? 58.895 19.193 -6.524 1.00 57.05 259 ASN A N 1
ATOM 1726 C CA . ASN A 1 237 ? 60.222 18.560 -6.438 1.00 61.18 259 ASN A CA 1
ATOM 1727 C C . ASN A 1 237 ? 60.657 18.397 -5.009 1.00 69.78 259 ASN A C 1
ATOM 1728 O O . ASN A 1 237 ? 61.219 17.356 -4.662 1.00 72.23 259 ASN A O 1
ATOM 1733 N N . ASN A 1 238 ? 60.408 19.411 -4.173 1.00 67.33 260 ASN A N 1
ATOM 1734 C CA . ASN A 1 238 ? 60.786 19.355 -2.761 1.00 70.09 260 ASN A CA 1
ATOM 1735 C C . ASN A 1 238 ? 60.023 18.232 -2.075 1.00 73.37 260 ASN A C 1
ATOM 1736 O O . ASN A 1 238 ? 60.606 17.466 -1.313 1.00 75.38 260 ASN A O 1
ATOM 1741 N N . LEU A 1 239 ? 58.748 18.078 -2.420 1.00 67.50 261 LEU A N 1
ATOM 1742 C CA . LEU A 1 239 ? 57.925 17.032 -1.831 1.00 67.22 261 LEU A CA 1
ATOM 1743 C C . LEU A 1 239 ? 58.342 15.650 -2.310 1.00 75.97 261 LEU A C 1
ATOM 1744 O O . LEU A 1 239 ? 58.455 14.729 -1.501 1.00 78.39 261 LEU A O 1
ATOM 1749 N N . TYR A 1 240 ? 58.584 15.512 -3.620 1.00 72.94 262 TYR A N 1
ATOM 1750 C CA . TYR A 1 240 ? 59.042 14.260 -4.217 1.00 74.59 262 TYR A CA 1
ATOM 1751 C C . TYR A 1 240 ? 60.412 13.855 -3.644 1.00 86.17 262 TYR A C 1
ATOM 1752 O O . TYR A 1 240 ? 60.600 12.689 -3.293 1.00 88.05 262 TYR A O 1
ATOM 1761 N N . GLU A 1 241 ? 61.359 14.813 -3.544 1.00 87.14 263 GLU A N 1
ATOM 1762 C CA . GLU A 1 241 ? 62.704 14.541 -3.008 1.00 92.86 263 GLU A CA 1
ATOM 1763 C C . GLU A 1 241 ? 62.671 14.230 -1.514 1.00 100.21 263 GLU A C 1
ATOM 1764 O O . GLU A 1 241 ? 63.484 13.431 -1.054 1.00 103.65 263 GLU A O 1
ATOM 1770 N N . ALA A 1 242 ? 61.765 14.871 -0.754 1.00 95.91 264 ALA A N 1
ATOM 1771 C CA . ALA A 1 242 ? 61.656 14.646 0.690 1.00 97.85 264 ALA A CA 1
ATOM 1772 C C . ALA A 1 242 ? 61.155 13.227 1.015 1.00 103.00 264 ALA A C 1
ATOM 1773 O O . ALA A 1 242 ? 61.573 12.667 2.031 1.00 106.03 264 ALA A O 1
ATOM 1775 N N . THR A 1 243 ? 60.292 12.643 0.150 1.00 96.57 265 THR A N 1
ATOM 1776 C CA . THR A 1 243 ? 59.739 11.296 0.335 1.00 96.76 265 THR A CA 1
ATOM 1777 C C . THR A 1 243 ? 60.407 10.289 -0.635 1.00 103.42 265 THR A C 1
ATOM 1778 O O . THR A 1 243 ? 59.714 9.524 -1.309 1.00 101.58 265 THR A O 1
ATOM 1782 N N . SER A 1 244 ? 61.751 10.284 -0.687 1.00 103.78 266 SER A N 1
ATOM 1783 C CA . SER A 1 244 ? 62.514 9.376 -1.551 1.00 131.65 266 SER A CA 1
ATOM 1784 C C . SER A 1 244 ? 63.874 9.060 -0.933 1.00 156.80 266 SER A C 1
ATOM 1785 O O . SER A 1 244 ? 63.956 8.799 0.265 1.00 118.34 266 SER A O 1
ATOM 1788 N N . GLU A 1 251 ? 61.898 15.135 5.728 1.00 144.96 273 GLU A N 1
ATOM 1789 C CA . GLU A 1 251 ? 62.248 16.447 6.266 1.00 145.51 273 GLU A CA 1
ATOM 1790 C C . GLU A 1 251 ? 62.194 17.532 5.177 1.00 146.60 273 GLU A C 1
ATOM 1791 O O . GLU A 1 251 ? 62.453 17.250 4.004 1.00 145.31 273 GLU A O 1
ATOM 1797 N N . PHE A 1 252 ? 61.851 18.771 5.588 1.00 141.95 274 PHE A N 1
ATOM 1798 C CA . PHE A 1 252 ? 61.719 19.942 4.713 1.00 139.15 274 PHE A CA 1
ATOM 1799 C C . PHE A 1 252 ? 62.625 21.054 5.232 1.00 146.26 274 PHE A C 1
ATOM 1800 O O . PHE A 1 252 ? 62.200 21.898 6.022 1.00 145.32 274 PHE A O 1
ATOM 1808 N N . THR A 1 253 ? 63.896 21.021 4.820 1.00 146.56 275 THR A N 1
ATOM 1809 C CA . THR A 1 253 ? 64.897 21.987 5.277 1.00 150.01 275 THR A CA 1
ATOM 1810 C C . THR A 1 253 ? 64.734 23.345 4.579 1.00 151.04 275 THR A C 1
ATOM 1811 O O . THR A 1 253 ? 64.260 23.411 3.443 1.00 147.50 275 THR A O 1
ATOM 1815 N N . GLU A 1 254 ? 65.119 24.430 5.269 1.00 148.80 276 GLU A N 1
ATOM 1816 C CA . GLU A 1 254 ? 65.042 25.780 4.705 1.00 146.97 276 GLU A CA 1
ATOM 1817 C C . GLU A 1 254 ? 66.168 26.000 3.677 1.00 152.41 276 GLU A C 1
ATOM 1818 O O . GLU A 1 254 ? 66.012 26.832 2.783 1.00 150.38 276 GLU A O 1
ATOM 1824 N N . ASP A 1 255 ? 67.279 25.233 3.780 1.00 152.28 277 ASP A N 1
ATOM 1825 C CA . ASP A 1 255 ? 68.389 25.316 2.824 1.00 154.31 277 ASP A CA 1
ATOM 1826 C C . ASP A 1 255 ? 67.952 24.712 1.478 1.00 153.80 277 ASP A C 1
ATOM 1827 O O . ASP A 1 255 ? 68.311 25.253 0.433 1.00 153.68 277 ASP A O 1
ATOM 1832 N N . ALA A 1 256 ? 67.154 23.616 1.502 1.00 146.49 278 ALA A N 1
ATOM 1833 C CA . ALA A 1 256 ? 66.617 23.005 0.278 1.00 142.67 278 ALA A CA 1
ATOM 1834 C C . ALA A 1 256 ? 65.640 23.958 -0.432 1.00 140.38 278 ALA A C 1
ATOM 1835 O O . ALA A 1 256 ? 65.596 23.963 -1.659 1.00 138.92 278 ALA A O 1
ATOM 1837 N N . LEU A 1 257 ? 64.872 24.765 0.331 1.00 132.94 279 LEU A N 1
ATOM 1838 C CA . LEU A 1 257 ? 63.921 25.730 -0.237 1.00 127.91 279 LEU A CA 1
ATOM 1839 C C . LEU A 1 257 ? 64.661 26.936 -0.823 1.00 129.79 279 LEU A C 1
ATOM 1840 O O . LEU A 1 257 ? 64.439 27.282 -1.983 1.00 127.66 279 LEU A O 1
ATOM 1845 N N . ARG A 1 258 ? 65.521 27.584 -0.022 1.00 127.06 280 ARG A N 1
ATOM 1846 C CA . ARG A 1 258 ? 66.287 28.751 -0.481 1.00 127.72 280 ARG A CA 1
ATOM 1847 C C . ARG A 1 258 ? 67.287 28.376 -1.586 1.00 129.60 280 ARG A C 1
ATOM 1848 O O . ARG A 1 258 ? 67.578 29.210 -2.438 1.00 129.42 280 ARG A O 1
ATOM 1856 N N . GLY A 1 259 ? 67.769 27.133 -1.578 1.00 124.60 281 GLY A N 1
ATOM 1857 C CA . GLY A 1 259 ? 68.659 26.619 -2.610 1.00 125.17 281 GLY A CA 1
ATOM 1858 C C . GLY A 1 259 ? 67.936 26.380 -3.920 1.00 121.47 281 GLY A C 1
ATOM 1859 O O . GLY A 1 259 ? 68.479 26.683 -4.984 1.00 122.09 281 GLY A O 1
ATOM 1860 N N . GLN A 1 260 ? 66.699 25.840 -3.854 1.00 110.67 282 GLN A N 1
ATOM 1861 C CA . GLN A 1 260 ? 65.886 25.592 -5.045 1.00 105.30 282 GLN A CA 1
ATOM 1862 C C . GLN A 1 260 ? 65.408 26.913 -5.670 1.00 102.53 282 GLN A C 1
ATOM 1863 O O . GLN A 1 260 ? 65.298 26.980 -6.891 1.00 101.41 282 GLN A O 1
ATOM 1869 N N . LEU A 1 261 ? 65.134 27.956 -4.860 1.00 95.17 283 LEU A N 1
ATOM 1870 C CA . LEU A 1 261 ? 64.706 29.257 -5.395 1.00 92.36 283 LEU A CA 1
ATOM 1871 C C . LEU A 1 261 ? 65.841 29.923 -6.174 1.00 96.39 283 LEU A C 1
ATOM 1872 O O . LEU A 1 261 ? 65.606 30.442 -7.265 1.00 94.47 283 LEU A O 1
ATOM 1877 N N . ASP A 1 262 ? 67.069 29.881 -5.624 1.00 95.50 284 ASP A N 1
ATOM 1878 C CA . ASP A 1 262 ? 68.264 30.442 -6.265 1.00 98.26 284 ASP A CA 1
ATOM 1879 C C . ASP A 1 262 ? 68.636 29.643 -7.518 1.00 99.20 284 ASP A C 1
ATOM 1880 O O . ASP A 1 262 ? 68.948 30.244 -8.544 1.00 99.33 284 ASP A O 1
ATOM 1885 N N . LYS A 1 263 ? 68.564 28.299 -7.445 1.00 93.50 285 LYS A N 1
ATOM 1886 C CA . LYS A 1 263 ? 68.819 27.392 -8.575 1.00 93.08 285 LYS A CA 1
ATOM 1887 C C . LYS A 1 263 ? 67.860 27.674 -9.750 1.00 91.73 285 LYS A C 1
ATOM 1888 O O . LYS A 1 263 ? 68.265 27.565 -10.905 1.00 92.33 285 LYS A O 1
ATOM 1894 N N . ASN A 1 264 ? 66.608 28.057 -9.448 1.00 83.57 286 ASN A N 1
ATOM 1895 C CA . ASN A 1 264 ? 65.576 28.349 -10.446 1.00 79.88 286 ASN A CA 1
ATOM 1896 C C . ASN A 1 264 ? 65.499 29.858 -10.800 1.00 83.75 286 ASN A C 1
ATOM 1897 O O . ASN A 1 264 ? 64.567 30.265 -11.495 1.00 80.46 286 ASN A O 1
ATOM 1902 N N . HIS A 1 265 ? 66.490 30.669 -10.358 1.00 84.27 287 HIS A N 1
ATOM 1903 C CA . HIS A 1 265 ? 66.592 32.106 -10.627 1.00 85.49 287 HIS A CA 1
ATOM 1904 C C . HIS A 1 265 ? 65.320 32.886 -10.243 1.00 86.04 287 HIS A C 1
ATOM 1905 O O . HIS A 1 265 ? 64.971 33.862 -10.910 1.00 86.05 287 HIS A O 1
ATOM 1912 N N . VAL A 1 266 ? 64.654 32.483 -9.147 1.00 79.68 288 VAL A N 1
ATOM 1913 C CA . VAL A 1 266 ? 63.460 33.170 -8.652 1.00 76.31 288 VAL A CA 1
ATOM 1914 C C . VAL A 1 266 ? 63.922 34.358 -7.807 1.00 84.11 288 VAL A C 1
ATOM 1915 O O . VAL A 1 266 ? 64.790 34.178 -6.953 1.00 86.72 288 VAL A O 1
ATOM 1919 N N . THR A 1 267 ? 63.375 35.563 -8.048 1.00 80.98 289 THR A N 1
ATOM 1920 C CA . THR A 1 267 ? 63.732 36.760 -7.271 1.00 83.53 289 THR A CA 1
ATOM 1921 C C . THR A 1 267 ? 62.718 36.909 -6.131 1.00 84.84 289 THR A C 1
ATOM 1922 O O . THR A 1 267 ? 61.523 36.721 -6.358 1.00 80.75 289 THR A O 1
ATOM 1926 N N . TYR A 1 268 ? 63.187 37.214 -4.911 1.00 83.35 290 TYR A N 1
ATOM 1927 C CA . TYR A 1 268 ? 62.310 37.350 -3.743 1.00 81.41 290 TYR A CA 1
ATOM 1928 C C . TYR A 1 268 ? 62.993 38.074 -2.587 1.00 87.99 290 TYR A C 1
ATOM 1929 O O . TYR A 1 268 ? 64.222 38.098 -2.517 1.00 91.31 290 TYR A O 1
ATOM 1938 N N . LYS A 1 269 ? 62.188 38.615 -1.657 1.00 82.55 291 LYS A N 1
ATOM 1939 C CA . LYS A 1 269 ? 62.685 39.265 -0.440 1.00 84.82 291 LYS A CA 1
ATOM 1940 C C . LYS A 1 269 ? 62.668 38.251 0.704 1.00 87.00 291 LYS A C 1
ATOM 1941 O O . LYS A 1 269 ? 63.676 38.083 1.389 1.00 89.93 291 LYS A O 1
ATOM 1947 N N . THR A 1 270 ? 61.525 37.571 0.903 1.00 78.97 292 THR A N 1
ATOM 1948 C CA . THR A 1 270 ? 61.366 36.546 1.939 1.00 77.94 292 THR A CA 1
ATOM 1949 C C . THR A 1 270 ? 60.552 35.366 1.412 1.00 77.40 292 THR A C 1
ATOM 1950 O O . THR A 1 270 ? 59.849 35.478 0.401 1.00 73.98 292 THR A O 1
ATOM 1954 N N . THR A 1 271 ? 60.673 34.227 2.104 1.00 74.18 293 THR A N 1
ATOM 1955 C CA . THR A 1 271 ? 59.975 32.995 1.743 1.00 70.94 293 THR A CA 1
ATOM 1956 C C . THR A 1 271 ? 59.774 32.100 2.967 1.00 75.52 293 THR A C 1
ATOM 1957 O O . THR A 1 271 ? 60.529 32.182 3.936 1.00 78.31 293 THR A O 1
ATOM 1961 N N . ALA A 1 272 ? 58.779 31.219 2.893 1.00 69.10 294 ALA A N 1
ATOM 1962 C CA . ALA A 1 272 ? 58.484 30.259 3.957 1.00 69.23 294 ALA A CA 1
ATOM 1963 C C . ALA A 1 272 ? 57.678 29.106 3.393 1.00 70.52 294 ALA A C 1
ATOM 1964 O O . ALA A 1 272 ? 57.290 29.150 2.224 1.00 68.50 294 ALA A O 1
ATOM 1966 N N . GLN A 1 273 ? 57.436 28.068 4.204 1.00 66.56 295 GLN A N 1
ATOM 1967 C CA . GLN A 1 273 ? 56.719 26.889 3.741 1.00 63.14 295 GLN A CA 1
ATOM 1968 C C . GLN A 1 273 ? 55.882 26.261 4.843 1.00 65.45 295 GLN A C 1
ATOM 1969 O O . GLN A 1 273 ? 56.361 26.106 5.963 1.00 67.20 295 GLN A O 1
ATOM 1975 N N . ASN A 1 274 ? 54.654 25.851 4.496 1.00 57.96 296 ASN A N 1
ATOM 1976 C CA . ASN A 1 274 ? 53.757 25.127 5.385 1.00 56.35 296 ASN A CA 1
ATOM 1977 C C . ASN A 1 274 ? 53.619 23.736 4.832 1.00 59.67 296 ASN A C 1
ATOM 1978 O O . ASN A 1 274 ? 53.465 23.585 3.618 1.00 57.21 296 ASN A O 1
ATOM 1983 N N . VAL A 1 275 ? 53.707 22.718 5.694 1.00 58.30 297 VAL A N 1
ATOM 1984 C CA . VAL A 1 275 ? 53.601 21.319 5.282 1.00 58.63 297 VAL A CA 1
ATOM 1985 C C . VAL A 1 275 ? 52.640 20.591 6.222 1.00 64.46 297 VAL A C 1
ATOM 1986 O O . VAL A 1 275 ? 52.538 20.949 7.397 1.00 66.24 297 VAL A O 1
ATOM 1990 N N . GLY A 1 276 ? 51.949 19.588 5.687 1.00 60.54 298 GLY A N 1
ATOM 1991 C CA . GLY A 1 276 ? 51.023 18.743 6.430 1.00 61.36 298 GLY A CA 1
ATOM 1992 C C . GLY A 1 276 ? 51.103 17.304 5.965 1.00 68.90 298 GLY A C 1
ATOM 1993 O O . GLY A 1 276 ? 51.281 17.074 4.768 1.00 66.72 298 GLY A O 1
ATOM 1994 N N . TYR A 1 277 ? 50.979 16.324 6.896 1.00 70.37 299 TYR A N 1
ATOM 1995 C CA . TYR A 1 277 ? 51.047 14.888 6.580 1.00 72.47 299 TYR A CA 1
ATOM 1996 C C . TYR A 1 277 ? 49.773 14.119 6.998 1.00 74.94 299 TYR A C 1
ATOM 1997 O O . TYR A 1 277 ? 49.195 14.385 8.046 1.00 74.70 299 TYR A O 1
ATOM 2006 N N . ALA A 1 278 ? 49.362 13.158 6.159 1.00 70.86 300 ALA A N 1
ATOM 2007 C CA . ALA A 1 278 ? 48.246 12.227 6.367 1.00 70.40 300 ALA A CA 1
ATOM 2008 C C . ALA A 1 278 ? 46.854 12.886 6.385 1.00 71.14 300 ALA A C 1
ATOM 2009 O O . ALA A 1 278 ? 45.893 12.216 6.785 1.00 71.84 300 ALA A O 1
ATOM 2011 N N . PHE A 1 279 ? 46.714 14.144 5.899 1.00 61.99 301 PHE A N 1
ATOM 2012 C CA . PHE A 1 279 ? 45.413 14.814 5.891 1.00 57.28 301 PHE A CA 1
ATOM 2013 C C . PHE A 1 279 ? 44.553 14.288 4.743 1.00 59.22 301 PHE A C 1
ATOM 2014 O O . PHE A 1 279 ? 45.074 13.938 3.688 1.00 58.00 301 PHE A O 1
ATOM 2022 N N . ASN A 1 280 ? 43.240 14.198 4.974 1.00 55.05 302 ASN A N 1
ATOM 2023 C CA . ASN A 1 280 ? 42.266 13.691 3.999 1.00 52.99 302 ASN A CA 1
ATOM 2024 C C . ASN A 1 280 ? 41.530 14.796 3.256 1.00 51.03 302 ASN A C 1
ATOM 2025 O O . ASN A 1 280 ? 40.931 14.518 2.220 1.00 47.86 302 ASN A O 1
ATOM 2030 N N . ASP A 1 281 ? 41.488 16.017 3.810 1.00 44.94 303 ASP A N 1
ATOM 2031 C CA . ASP A 1 281 ? 40.731 17.094 3.188 1.00 42.41 303 ASP A CA 1
ATOM 2032 C C . ASP A 1 281 ? 41.356 18.416 3.534 1.00 42.43 303 ASP A C 1
ATOM 2033 O O . ASP A 1 281 ? 42.074 18.527 4.533 1.00 43.45 303 ASP A O 1
ATOM 2038 N N . VAL A 1 282 ? 41.081 19.402 2.709 1.00 35.97 304 VAL A N 1
ATOM 2039 C CA . VAL A 1 282 ? 41.657 20.729 2.868 1.00 35.98 304 VAL A CA 1
ATOM 2040 C C . VAL A 1 282 ? 41.109 21.438 4.135 1.00 40.27 304 VAL A C 1
ATOM 2041 O O . VAL A 1 282 ? 41.927 21.981 4.873 1.00 40.67 304 VAL A O 1
ATOM 2045 N N . PRO A 1 283 ? 39.793 21.454 4.454 1.00 36.75 305 PRO A N 1
ATOM 2046 C CA . PRO A 1 283 ? 39.358 22.128 5.695 1.00 37.39 305 PRO A CA 1
ATOM 2047 C C . PRO A 1 283 ? 40.086 21.630 6.948 1.00 41.84 305 PRO A C 1
ATOM 2048 O O . PRO A 1 283 ? 40.444 22.451 7.792 1.00 40.92 305 PRO A O 1
ATOM 2052 N N . THR A 1 284 ? 40.362 20.307 7.061 1.00 39.54 306 THR A N 1
ATOM 2053 C CA . THR A 1 284 ? 41.078 19.789 8.237 1.00 41.19 306 THR A CA 1
ATOM 2054 C C . THR A 1 284 ? 42.524 20.270 8.235 1.00 46.12 306 THR A C 1
ATOM 2055 O O . THR A 1 284 ? 43.032 20.676 9.276 1.00 47.92 306 THR A O 1
ATOM 2059 N N . LEU A 1 285 ? 43.190 20.194 7.090 1.00 42.18 307 LEU A N 1
ATOM 2060 C CA . LEU A 1 285 ? 44.568 20.675 6.956 1.00 43.62 307 LEU A CA 1
ATOM 2061 C C . LEU A 1 285 ? 44.694 22.162 7.330 1.00 46.58 307 LEU A C 1
ATOM 2062 O O . LEU A 1 285 ? 45.611 22.524 8.054 1.00 46.36 307 LEU A O 1
ATOM 2067 N N . ILE A 1 286 ? 43.818 23.018 6.778 1.00 42.32 308 ILE A N 1
ATOM 2068 C CA . ILE A 1 286 ? 43.843 24.465 7.042 1.00 42.39 308 ILE A CA 1
ATOM 2069 C C . ILE A 1 286 ? 43.599 24.726 8.529 1.00 48.71 308 ILE A C 1
ATOM 2070 O O . ILE A 1 286 ? 44.278 25.574 9.101 1.00 49.49 308 ILE A O 1
ATOM 2075 N N . HIS A 1 287 ? 42.672 23.987 9.157 1.00 46.35 309 HIS A N 1
ATOM 2076 C CA . HIS A 1 287 ? 42.431 24.123 10.594 1.00 48.77 309 HIS A CA 1
ATOM 2077 C C . HIS A 1 287 ? 43.726 23.869 11.393 1.00 55.00 309 HIS A C 1
ATOM 2078 O O . HIS A 1 287 ? 43.994 24.599 12.350 1.00 55.03 309 HIS A O 1
ATOM 2085 N N . SER A 1 288 ? 44.510 22.837 11.020 1.00 52.92 310 SER A N 1
ATOM 2086 C CA . SER A 1 288 ? 45.751 22.526 11.733 1.00 55.94 310 SER A CA 1
ATOM 2087 C C . SER A 1 288 ? 46.796 23.622 11.528 1.00 59.60 310 SER A C 1
ATOM 2088 O O . SER A 1 288 ? 47.470 23.985 12.487 1.00 61.58 310 SER A O 1
ATOM 2091 N N . TRP A 1 289 ? 46.891 24.199 10.313 1.00 53.98 311 TRP A N 1
ATOM 2092 C CA . TRP A 1 289 ? 47.827 25.307 10.071 1.00 54.21 311 TRP A CA 1
ATOM 2093 C C . TRP A 1 289 ? 47.361 26.581 10.791 1.00 57.66 311 TRP A C 1
ATOM 2094 O O . TRP A 1 289 ? 48.182 27.266 11.402 1.00 60.39 311 TRP A O 1
ATOM 2113 N N . ASN A 1 291 ? 45.799 26.752 13.562 1.00 57.88 313 ASN A N 1
ATOM 2114 C CA . ASN A 1 291 ? 45.948 26.581 15.017 1.00 61.55 313 ASN A CA 1
ATOM 2115 C C . ASN A 1 291 ? 47.411 26.327 15.433 1.00 69.82 313 ASN A C 1
ATOM 2116 O O . ASN A 1 291 ? 47.672 25.936 16.571 1.00 73.21 313 ASN A O 1
ATOM 2121 N N . SER A 1 292 ? 48.360 26.638 14.533 1.00 66.64 314 SER A N 1
ATOM 2122 C CA . SER A 1 292 ? 49.795 26.607 14.777 1.00 69.65 314 SER A CA 1
ATOM 2123 C C . SER A 1 292 ? 50.292 28.011 14.474 1.00 73.23 314 SER A C 1
ATOM 2124 O O . SER A 1 292 ? 50.201 28.431 13.322 1.00 70.35 314 SER A O 1
ATOM 2127 N N . ASP A 1 293 ? 50.733 28.769 15.501 1.00 71.54 315 ASP A N 1
ATOM 2128 C CA . ASP A 1 293 ? 51.162 30.168 15.351 1.00 72.02 315 ASP A CA 1
ATOM 2129 C C . ASP A 1 293 ? 52.128 30.380 14.182 1.00 74.14 315 ASP A C 1
ATOM 2130 O O . ASP A 1 293 ? 51.941 31.311 13.393 1.00 72.02 315 ASP A O 1
ATOM 2135 N N . ILE A 1 294 ? 53.139 29.508 14.061 1.00 71.23 316 ILE A N 1
ATOM 2136 C CA . ILE A 1 294 ? 54.147 29.635 13.008 1.00 70.89 316 ILE A CA 1
ATOM 2137 C C . ILE A 1 294 ? 53.485 29.430 11.618 1.00 71.13 316 ILE A C 1
ATOM 2138 O O . ILE A 1 294 ? 53.730 30.230 10.713 1.00 69.54 316 ILE A O 1
ATOM 2143 N N . HIS A 1 295 ? 52.653 28.389 11.446 1.00 65.48 317 HIS A N 1
ATOM 2144 C CA . HIS A 1 295 ? 51.970 28.156 10.164 1.00 62.12 317 HIS A CA 1
ATOM 2145 C C . HIS A 1 295 ? 50.896 29.238 9.907 1.00 62.51 317 HIS A C 1
ATOM 2146 O O . HIS A 1 295 ? 50.778 29.701 8.774 1.00 60.09 317 HIS A O 1
ATOM 2153 N N . ARG A 1 296 ? 50.137 29.640 10.956 1.00 58.74 318 ARG A N 1
ATOM 2154 C CA A ARG A 1 296 ? 49.105 30.679 10.848 0.50 56.95 318 ARG A CA 1
ATOM 2155 C CA B ARG A 1 296 ? 49.108 30.687 10.876 0.50 56.65 318 ARG A CA 1
ATOM 2156 C C . ARG A 1 296 ? 49.714 32.001 10.381 1.00 61.26 318 ARG A C 1
ATOM 2157 O O . ARG A 1 296 ? 49.149 32.646 9.500 1.00 59.37 318 ARG A O 1
ATOM 2172 N N . SER A 1 297 ? 50.850 32.414 10.984 1.00 59.86 319 SER A N 1
ATOM 2173 C CA . SER A 1 297 ? 51.532 33.668 10.628 1.00 60.80 319 SER A CA 1
ATOM 2174 C C . SER A 1 297 ? 51.955 33.691 9.155 1.00 62.58 319 SER A C 1
ATOM 2175 O O . SER A 1 297 ? 51.918 34.754 8.545 1.00 61.71 319 SER A O 1
ATOM 2178 N N . ARG A 1 298 ? 52.303 32.530 8.572 1.00 59.01 320 ARG A N 1
ATOM 2179 C CA . ARG A 1 298 ? 52.666 32.456 7.153 1.00 57.62 320 ARG A CA 1
ATOM 2180 C C . ARG A 1 298 ? 51.426 32.606 6.265 1.00 57.58 320 ARG A C 1
ATOM 2181 O O . ARG A 1 298 ? 51.468 33.371 5.302 1.00 56.84 320 ARG A O 1
ATOM 2189 N N . LEU A 1 299 ? 50.328 31.883 6.582 1.00 52.01 321 LEU A N 1
ATOM 2190 C CA . LEU A 1 299 ? 49.074 31.981 5.811 1.00 49.04 321 LEU A CA 1
ATOM 2191 C C . LEU A 1 299 ? 48.530 33.405 5.795 1.00 52.62 321 LEU A C 1
ATOM 2192 O O . LEU A 1 299 ? 48.062 33.869 4.762 1.00 50.15 321 LEU A O 1
ATOM 2197 N N . LEU A 1 300 ? 48.578 34.085 6.949 1.00 52.20 322 LEU A N 1
ATOM 2198 C CA . LEU A 1 300 ? 48.047 35.441 7.111 1.00 52.77 322 LEU A CA 1
ATOM 2199 C C . LEU A 1 300 ? 49.135 36.518 7.077 1.00 59.72 322 LEU A C 1
ATOM 2200 O O . LEU A 1 300 ? 48.939 37.595 7.641 1.00 60.18 322 LEU A O 1
ATOM 2205 N N . ASN A 1 301 ? 50.250 36.266 6.385 1.00 57.03 323 ASN A N 1
ATOM 2206 C CA . ASN A 1 301 ? 51.318 37.252 6.297 1.00 59.63 323 ASN A CA 1
ATOM 2207 C C . ASN A 1 301 ? 50.944 38.319 5.268 1.00 62.21 323 ASN A C 1
ATOM 2208 O O . ASN A 1 301 ? 50.715 37.990 4.104 1.00 59.39 323 ASN A O 1
ATOM 2213 N N . SER A 1 302 ? 50.884 39.589 5.686 1.00 60.80 324 SER A N 1
ATOM 2214 C CA . SER A 1 302 ? 50.550 40.685 4.777 1.00 60.53 324 SER A CA 1
ATOM 2215 C C . SER A 1 302 ? 51.654 40.943 3.738 1.00 66.37 324 SER A C 1
ATOM 2216 O O . SER A 1 302 ? 51.355 41.492 2.680 1.00 66.33 324 SER A O 1
ATOM 2219 N N . LYS A 1 303 ? 52.915 40.566 4.031 1.00 64.35 325 LYS A N 1
ATOM 2220 C CA . LYS A 1 303 ? 54.030 40.828 3.116 1.00 65.52 325 LYS A CA 1
ATOM 2221 C C . LYS A 1 303 ? 54.049 39.868 1.911 1.00 65.22 325 LYS A C 1
ATOM 2222 O O . LYS A 1 303 ? 54.470 40.296 0.837 1.00 65.07 325 LYS A O 1
ATOM 2224 N N . TYR A 1 304 ? 53.596 38.605 2.058 1.00 58.81 326 TYR A N 1
ATOM 2225 C CA . TYR A 1 304 ? 53.601 37.674 0.918 1.00 56.22 326 TYR A CA 1
ATOM 2226 C C . TYR A 1 304 ? 52.577 38.080 -0.140 1.00 58.80 326 TYR A C 1
ATOM 2227 O O . TYR A 1 304 ? 51.504 38.582 0.198 1.00 57.85 326 TYR A O 1
ATOM 2236 N N . ASP A 1 305 ? 52.934 37.900 -1.420 1.00 54.60 327 ASP A N 1
ATOM 2237 C CA . ASP A 1 305 ? 52.039 38.205 -2.540 1.00 52.76 327 ASP A CA 1
ATOM 2238 C C . ASP A 1 305 ? 51.881 37.016 -3.515 1.00 53.80 327 ASP A C 1
ATOM 2239 O O . ASP A 1 305 ? 51.032 37.103 -4.395 1.00 51.32 327 ASP A O 1
ATOM 2244 N N . GLU A 1 306 ? 52.645 35.907 -3.345 1.00 50.06 328 GLU A N 1
ATOM 2245 C CA . GLU A 1 306 ? 52.558 34.738 -4.220 1.00 48.29 328 GLU A CA 1
ATOM 2246 C C . GLU A 1 306 ? 52.683 33.450 -3.440 1.00 49.21 328 GLU A C 1
ATOM 2247 O O . GLU A 1 306 ? 53.264 33.433 -2.349 1.00 51.84 328 GLU A O 1
ATOM 2261 N N . GLY A 1 308 ? 52.734 28.795 -4.155 1.00 39.79 330 GLY A N 1
ATOM 2262 C CA . GLY A 1 308 ? 52.767 27.637 -5.037 1.00 39.13 330 GLY A CA 1
ATOM 2263 C C . GLY A 1 308 ? 52.910 26.407 -4.180 1.00 43.60 330 GLY A C 1
ATOM 2264 O O . GLY A 1 308 ? 53.645 26.434 -3.196 1.00 45.29 330 GLY A O 1
ATOM 2265 N N . GLY A 1 309 ? 52.173 25.363 -4.496 1.00 39.10 331 GLY A N 1
ATOM 2266 C CA . GLY A 1 309 ? 52.215 24.173 -3.666 1.00 40.08 331 GLY A CA 1
ATOM 2267 C C . GLY A 1 309 ? 52.092 22.887 -4.429 1.00 43.54 331 GLY A C 1
ATOM 2268 O O . GLY A 1 309 ? 52.161 22.861 -5.658 1.00 41.63 331 GLY A O 1
ATOM 2269 N N . ASP A 1 310 ? 51.945 21.808 -3.678 1.00 41.33 332 ASP A N 1
ATOM 2270 C CA . ASP A 1 310 ? 51.730 20.488 -4.238 1.00 41.32 332 ASP A CA 1
ATOM 2271 C C . ASP A 1 310 ? 50.984 19.625 -3.238 1.00 46.42 332 ASP A C 1
ATOM 2272 O O . ASP A 1 310 ? 51.094 19.837 -2.035 1.00 46.81 332 ASP A O 1
ATOM 2277 N N . VAL A 1 311 ? 50.175 18.703 -3.753 1.00 43.31 333 VAL A N 1
ATOM 2278 C CA . VAL A 1 311 ? 49.456 17.714 -2.956 1.00 43.81 333 VAL A CA 1
ATOM 2279 C C . VAL A 1 311 ? 49.719 16.357 -3.581 1.00 51.26 333 VAL A C 1
ATOM 2280 O O . VAL A 1 311 ? 49.382 16.175 -4.744 1.00 48.76 333 VAL A O 1
ATOM 2292 N N . ARG A 1 313 ? 49.230 12.268 -2.411 1.00 66.34 335 ARG A N 1
ATOM 2293 C CA . ARG A 1 313 ? 48.809 11.213 -1.500 1.00 68.94 335 ARG A CA 1
ATOM 2294 C C . ARG A 1 313 ? 48.506 11.826 -0.121 1.00 74.93 335 ARG A C 1
ATOM 2295 O O . ARG A 1 313 ? 47.568 12.629 -0.025 1.00 73.50 335 ARG A O 1
ATOM 2297 N N . ASP A 1 314 ? 49.331 11.532 0.900 1.00 73.70 336 ASP A N 1
ATOM 2298 C CA . ASP A 1 314 ? 49.120 11.987 2.266 1.00 73.50 336 ASP A CA 1
ATOM 2299 C C . ASP A 1 314 ? 49.709 13.384 2.544 1.00 73.40 336 ASP A C 1
ATOM 2300 O O . ASP A 1 314 ? 49.372 13.961 3.579 1.00 74.42 336 ASP A O 1
ATOM 2305 N N . TYR A 1 315 ? 50.554 13.942 1.649 1.00 64.30 337 TYR A N 1
ATOM 2306 C CA . TYR A 1 315 ? 51.219 15.216 1.917 1.00 62.04 337 TYR A CA 1
ATOM 2307 C C . TYR A 1 315 ? 50.610 16.442 1.222 1.00 58.88 337 TYR A C 1
ATOM 2308 O O . TYR A 1 315 ? 50.147 16.364 0.088 1.00 55.17 337 TYR A O 1
ATOM 2317 N N . TYR A 1 316 ? 50.708 17.593 1.907 1.00 53.25 338 TYR A N 1
ATOM 2318 C CA . TYR A 1 316 ? 50.296 18.910 1.439 1.00 49.75 338 TYR A CA 1
ATOM 2319 C C . TYR A 1 316 ? 51.441 19.871 1.672 1.00 53.71 338 TYR A C 1
ATOM 2320 O O . TYR A 1 316 ? 51.896 19.963 2.797 1.00 55.49 338 TYR A O 1
ATOM 2329 N N . SER A 1 317 ? 51.909 20.582 0.645 1.00 49.27 339 SER A N 1
ATOM 2330 C CA . SER A 1 317 ? 52.995 21.561 0.785 1.00 49.91 339 SER A CA 1
ATOM 2331 C C . SER A 1 317 ? 52.579 22.873 0.146 1.00 50.56 339 SER A C 1
ATOM 2332 O O . SER A 1 317 ? 52.042 22.843 -0.956 1.00 47.37 339 SER A O 1
ATOM 2335 N N . LEU A 1 318 ? 52.823 24.018 0.819 1.00 46.88 340 LEU A N 1
ATOM 2336 C CA . LEU A 1 318 ? 52.491 25.337 0.273 1.00 44.59 340 LEU A CA 1
ATOM 2337 C C . LEU A 1 318 ? 53.626 26.299 0.564 1.00 51.86 340 LEU A C 1
ATOM 2338 O O . LEU A 1 318 ? 53.898 26.595 1.728 1.00 52.13 340 LEU A O 1
ATOM 2343 N N . ILE A 1 319 ? 54.306 26.766 -0.495 1.00 49.19 341 ILE A N 1
ATOM 2344 C CA . ILE A 1 319 ? 55.418 27.711 -0.394 1.00 51.12 341 ILE A CA 1
ATOM 2345 C C . ILE A 1 319 ? 54.856 29.107 -0.586 1.00 54.72 341 ILE A C 1
ATOM 2346 O O . ILE A 1 319 ? 54.045 29.306 -1.485 1.00 52.45 341 ILE A O 1
ATOM 2351 N N . PHE A 1 320 ? 55.295 30.067 0.240 1.00 53.04 342 PHE A N 1
ATOM 2352 C CA . PHE A 1 320 ? 54.883 31.475 0.162 1.00 52.21 342 PHE A CA 1
ATOM 2353 C C . PHE A 1 320 ? 56.049 32.313 -0.277 1.00 59.36 342 PHE A C 1
ATOM 2354 O O . PHE A 1 320 ? 57.189 31.969 0.027 1.00 61.20 342 PHE A O 1
ATOM 2362 N N . LEU A 1 321 ? 55.776 33.442 -0.938 1.00 56.55 343 LEU A N 1
ATOM 2363 C CA . LEU A 1 321 ? 56.840 34.315 -1.412 1.00 59.49 343 LEU A CA 1
ATOM 2364 C C . LEU A 1 321 ? 56.440 35.778 -1.421 1.00 64.31 343 LEU A C 1
ATOM 2365 O O . LEU A 1 321 ? 55.312 36.123 -1.779 1.00 60.62 343 LEU A O 1
ATOM 2370 N N . GLU A 1 322 ? 57.388 36.639 -1.039 1.00 65.66 344 GLU A N 1
ATOM 2371 C CA . GLU A 1 322 ? 57.271 38.082 -1.142 1.00 67.26 344 GLU A CA 1
ATOM 2372 C C . GLU A 1 322 ? 58.219 38.476 -2.257 1.00 74.98 344 GLU A C 1
ATOM 2373 O O . GLU A 1 322 ? 59.431 38.329 -2.086 1.00 77.57 344 GLU A O 1
ATOM 2379 N N . LYS A 1 323 ? 57.689 38.925 -3.406 1.00 71.18 345 LYS A N 1
ATOM 2380 C CA . LYS A 1 323 ? 58.529 39.366 -4.525 1.00 77.49 345 LYS A CA 1
ATOM 2381 C C . LYS A 1 323 ? 59.249 40.657 -4.157 1.00 100.24 345 LYS A C 1
ATOM 2382 O O . LYS A 1 323 ? 58.598 41.551 -3.573 1.00 103.62 345 LYS A O 1
ATOM 2389 N N . PRO B 1 3 ? 71.373 5.649 -33.731 1.00 107.90 25 PRO B N 1
ATOM 2390 C CA . PRO B 1 3 ? 70.318 5.675 -32.708 1.00 103.38 25 PRO B CA 1
ATOM 2391 C C . PRO B 1 3 ? 69.699 7.067 -32.551 1.00 103.72 25 PRO B C 1
ATOM 2392 O O . PRO B 1 3 ? 70.304 8.062 -32.949 1.00 105.32 25 PRO B O 1
ATOM 2396 N N . ARG B 1 4 ? 68.486 7.134 -31.972 1.00 95.04 26 ARG B N 1
ATOM 2397 C CA . ARG B 1 4 ? 67.764 8.397 -31.775 1.00 91.18 26 ARG B CA 1
ATOM 2398 C C . ARG B 1 4 ? 68.417 9.247 -30.670 1.00 94.04 26 ARG B C 1
ATOM 2399 O O . ARG B 1 4 ? 68.660 8.739 -29.573 1.00 94.22 26 ARG B O 1
ATOM 2407 N N . LEU B 1 5 ? 68.699 10.536 -30.965 1.00 88.99 27 LEU B N 1
ATOM 2408 C CA . LEU B 1 5 ? 69.301 11.475 -30.010 1.00 88.58 27 LEU B CA 1
ATOM 2409 C C . LEU B 1 5 ? 68.227 12.321 -29.319 1.00 87.76 27 LEU B C 1
ATOM 2410 O O . LEU B 1 5 ? 68.325 12.553 -28.113 1.00 86.56 27 LEU B O 1
ATOM 2415 N N . LYS B 1 6 ? 67.215 12.798 -30.076 1.00 80.79 28 LYS B N 1
ATOM 2416 C CA . LYS B 1 6 ? 66.149 13.632 -29.521 1.00 76.52 28 LYS B CA 1
ATOM 2417 C C . LYS B 1 6 ? 64.774 13.247 -30.053 1.00 76.56 28 LYS B C 1
ATOM 2418 O O . LYS B 1 6 ? 64.656 12.540 -31.056 1.00 77.32 28 LYS B O 1
ATOM 2424 N N . PHE B 1 7 ? 63.736 13.751 -29.375 1.00 68.62 29 PHE B N 1
ATOM 2425 C CA . PHE B 1 7 ? 62.334 13.561 -29.739 1.00 64.99 29 PHE B CA 1
ATOM 2426 C C . PHE B 1 7 ? 61.846 14.790 -30.508 1.00 69.81 29 PHE B C 1
ATOM 2427 O O . PHE B 1 7 ? 61.983 15.909 -30.005 1.00 69.90 29 PHE B O 1
ATOM 2435 N N . ASP B 1 8 ? 61.294 14.589 -31.726 1.00 66.01 30 ASP B N 1
ATOM 2436 C CA . ASP B 1 8 ? 60.812 15.694 -32.564 1.00 65.28 30 ASP B CA 1
ATOM 2437 C C . ASP B 1 8 ? 59.551 16.334 -31.976 1.00 65.81 30 ASP B C 1
ATOM 2438 O O . ASP B 1 8 ? 58.584 15.641 -31.667 1.00 62.84 30 ASP B O 1
ATOM 2443 N N . VAL B 1 9 ? 59.568 17.661 -31.844 1.00 62.75 31 VAL B N 1
ATOM 2444 C CA . VAL B 1 9 ? 58.456 18.434 -31.305 1.00 60.06 31 VAL B CA 1
ATOM 2445 C C . VAL B 1 9 ? 57.514 18.802 -32.450 1.00 65.49 31 VAL B C 1
ATOM 2446 O O . VAL B 1 9 ? 57.896 19.591 -33.319 1.00 66.73 31 VAL B O 1
ATOM 2450 N N . LEU B 1 10 ? 56.287 18.258 -32.447 1.00 60.76 32 LEU B N 1
ATOM 2451 C CA . LEU B 1 10 ? 55.285 18.610 -33.462 1.00 59.87 32 LEU B CA 1
ATOM 2452 C C . LEU B 1 10 ? 54.685 19.964 -33.099 1.00 62.52 32 LEU B C 1
ATOM 2453 O O . LEU B 1 10 ? 54.490 20.238 -31.920 1.00 60.32 32 LEU B O 1
ATOM 2458 N N . GLU B 1 11 ? 54.477 20.841 -34.097 1.00 59.86 33 GLU B N 1
ATOM 2459 C CA . GLU B 1 11 ? 53.925 22.178 -33.870 1.00 59.37 33 GLU B CA 1
ATOM 2460 C C . GLU B 1 11 ? 52.479 22.247 -34.341 1.00 61.34 33 GLU B C 1
ATOM 2461 O O . GLU B 1 11 ? 52.091 21.495 -35.234 1.00 60.89 33 GLU B O 1
ATOM 2467 N N . ASN B 1 12 ? 51.689 23.165 -33.751 1.00 57.07 34 ASN B N 1
ATOM 2468 C CA . ASN B 1 12 ? 50.281 23.380 -34.117 1.00 55.93 34 ASN B CA 1
ATOM 2469 C C . ASN B 1 12 ? 50.182 23.613 -35.625 1.00 64.64 34 ASN B C 1
ATOM 2470 O O . ASN B 1 12 ? 50.912 24.465 -36.142 1.00 65.69 34 ASN B O 1
ATOM 2475 N N . PRO B 1 13 ? 49.342 22.842 -36.365 1.00 63.50 35 PRO B N 1
ATOM 2476 C CA . PRO B 1 13 ? 49.285 23.035 -37.830 1.00 65.43 35 PRO B CA 1
ATOM 2477 C C . PRO B 1 13 ? 48.869 24.452 -38.261 1.00 70.70 35 PRO B C 1
ATOM 2478 O O . PRO B 1 13 ? 49.165 24.820 -39.392 1.00 71.68 35 PRO B O 1
ATOM 2482 N N . ASN B 1 14 ? 48.248 25.266 -37.361 1.00 67.62 36 ASN B N 1
ATOM 2483 C CA . ASN B 1 14 ? 47.845 26.633 -37.696 1.00 68.66 36 ASN B CA 1
ATOM 2484 C C . ASN B 1 14 ? 49.043 27.590 -37.974 1.00 77.98 36 ASN B C 1
ATOM 2485 O O . ASN B 1 14 ? 48.810 28.684 -38.491 1.00 79.22 36 ASN B O 1
ATOM 2490 N N . LYS B 1 15 ? 50.299 27.195 -37.650 1.00 76.47 37 LYS B N 1
ATOM 2491 C CA . LYS B 1 15 ? 51.475 28.025 -37.935 1.00 106.94 37 LYS B CA 1
ATOM 2492 C C . LYS B 1 15 ? 51.793 28.009 -39.431 1.00 137.00 37 LYS B C 1
ATOM 2493 O O . LYS B 1 15 ? 51.917 29.065 -40.049 1.00 101.61 37 LYS B O 1
ATOM 2499 N N . ALA B 1 32 ? 23.427 22.700 -52.730 1.00 68.11 54 ALA B N 1
ATOM 2500 C CA . ALA B 1 32 ? 24.887 22.636 -52.637 1.00 66.60 54 ALA B CA 1
ATOM 2501 C C . ALA B 1 32 ? 25.350 22.722 -51.173 1.00 67.17 54 ALA B C 1
ATOM 2502 O O . ALA B 1 32 ? 26.290 23.451 -50.847 1.00 67.40 54 ALA B O 1
ATOM 2504 N N . GLU B 1 33 ? 24.668 21.996 -50.286 1.00 60.38 55 GLU B N 1
ATOM 2505 C CA . GLU B 1 33 ? 24.963 22.025 -48.858 1.00 57.15 55 GLU B CA 1
ATOM 2506 C C . GLU B 1 33 ? 24.489 20.752 -48.191 1.00 57.78 55 GLU B C 1
ATOM 2507 O O . GLU B 1 33 ? 23.751 19.969 -48.793 1.00 57.11 55 GLU B O 1
ATOM 2513 N N . ASN B 1 34 ? 24.924 20.550 -46.941 1.00 52.80 56 ASN B N 1
ATOM 2514 C CA . ASN B 1 34 ? 24.535 19.402 -46.125 1.00 51.01 56 ASN B CA 1
ATOM 2515 C C . ASN B 1 34 ? 23.545 19.891 -45.081 1.00 54.59 56 ASN B C 1
ATOM 2516 O O . ASN B 1 34 ? 23.770 20.948 -44.479 1.00 52.90 56 ASN B O 1
ATOM 2521 N N . PRO B 1 35 ? 22.425 19.180 -44.861 1.00 52.96 57 PRO B N 1
ATOM 2522 C CA . PRO B 1 35 ? 21.476 19.635 -43.833 1.00 52.99 57 PRO B CA 1
ATOM 2523 C C . PRO B 1 35 ? 22.028 19.414 -42.425 1.00 53.98 57 PRO B C 1
ATOM 2524 O O . PRO B 1 35 ? 23.005 18.683 -42.243 1.00 50.76 57 PRO B O 1
ATOM 2528 N N . LYS B 1 36 ? 21.381 20.022 -41.430 1.00 51.59 58 LYS B N 1
ATOM 2529 C CA . LYS B 1 36 ? 21.778 19.852 -40.035 1.00 50.02 58 LYS B CA 1
ATOM 2530 C C . LYS B 1 36 ? 21.575 18.383 -39.625 1.00 54.34 58 LYS B C 1
ATOM 2531 O O . LYS B 1 36 ? 20.770 17.683 -40.241 1.00 54.81 58 LYS B O 1
ATOM 2537 N N . PRO B 1 37 ? 22.298 17.869 -38.618 1.00 50.42 59 PRO B N 1
ATOM 2538 C CA . PRO B 1 37 ? 22.076 16.467 -38.222 1.00 49.52 59 PRO B CA 1
ATOM 2539 C C . PRO B 1 37 ? 20.686 16.317 -37.603 1.00 51.22 59 PRO B C 1
ATOM 2540 O O . PRO B 1 37 ? 20.204 17.249 -36.969 1.00 49.52 59 PRO B O 1
ATOM 2544 N N . LYS B 1 38 ? 20.019 15.195 -37.863 1.00 48.82 60 LYS B N 1
ATOM 2545 C CA . LYS B 1 38 ? 18.671 14.921 -37.347 1.00 50.44 60 LYS B CA 1
ATOM 2546 C C . LYS B 1 38 ? 18.713 14.230 -35.975 1.00 50.84 60 LYS B C 1
ATOM 2547 O O . LYS B 1 38 ? 17.721 14.256 -35.242 1.00 51.08 60 LYS B O 1
ATOM 2553 N N . GLU B 1 39 ? 19.845 13.597 -35.643 1.00 44.09 61 GLU B N 1
ATOM 2554 C CA . GLU B 1 39 ? 20.029 12.844 -34.404 1.00 42.42 61 GLU B CA 1
ATOM 2555 C C . GLU B 1 39 ? 21.496 12.845 -33.996 1.00 43.93 61 GLU B C 1
ATOM 2556 O O . GLU B 1 39 ? 22.360 13.236 -34.783 1.00 42.13 61 GLU B O 1
ATOM 2562 N N . GLY B 1 40 ? 21.765 12.370 -32.790 1.00 39.92 62 GLY B N 1
ATOM 2563 C CA . GLY B 1 40 ? 23.124 12.247 -32.291 1.00 37.39 62 GLY B CA 1
ATOM 2564 C C . GLY B 1 40 ? 23.701 13.512 -31.705 1.00 39.06 62 GLY B C 1
ATOM 2565 O O . GLY B 1 40 ? 22.988 14.503 -31.517 1.00 38.22 62 GLY B O 1
ATOM 2566 N N . VAL B 1 41 ? 25.024 13.491 -31.456 1.00 34.65 63 VAL B N 1
ATOM 2567 C CA . VAL B 1 41 ? 25.717 14.577 -30.754 1.00 33.04 63 VAL B CA 1
ATOM 2568 C C . VAL B 1 41 ? 25.665 15.901 -31.508 1.00 35.00 63 VAL B C 1
ATOM 2569 O O . VAL B 1 41 ? 25.644 16.942 -30.863 1.00 33.41 63 VAL B O 1
ATOM 2573 N N . GLY B 1 42 ? 25.549 15.876 -32.834 1.00 34.32 64 GLY B N 1
ATOM 2574 C CA . GLY B 1 42 ? 25.406 17.102 -33.610 1.00 34.38 64 GLY B CA 1
ATOM 2575 C C . GLY B 1 42 ? 24.185 17.932 -33.228 1.00 39.15 64 GLY B C 1
ATOM 2576 O O . GLY B 1 42 ? 24.231 19.167 -33.292 1.00 38.06 64 GLY B O 1
ATOM 2577 N N . THR B 1 43 ? 23.100 17.270 -32.758 1.00 36.00 65 THR B N 1
ATOM 2578 C CA . THR B 1 43 ? 21.886 17.971 -32.313 1.00 36.87 65 THR B CA 1
ATOM 2579 C C . THR B 1 43 ? 22.075 18.612 -30.925 1.00 40.52 65 THR B C 1
ATOM 2580 O O . THR B 1 43 ? 21.225 19.404 -30.528 1.00 40.08 65 THR B O 1
ATOM 2584 N N . TRP B 1 44 ? 23.153 18.265 -30.175 1.00 36.35 66 TRP B N 1
ATOM 2585 C CA . TRP B 1 44 ? 23.390 18.838 -28.846 1.00 35.15 66 TRP B CA 1
ATOM 2586 C C . TRP B 1 44 ? 23.915 20.264 -28.947 1.00 39.48 66 TRP B C 1
ATOM 2587 O O . TRP B 1 44 ? 23.686 21.039 -28.033 1.00 38.56 66 TRP B O 1
ATOM 2598 N N . VAL B 1 45 ? 24.610 20.619 -30.046 1.00 35.48 67 VAL B N 1
ATOM 2599 C CA . VAL B 1 45 ? 25.176 21.963 -30.187 1.00 35.24 67 VAL B CA 1
ATOM 2600 C C . VAL B 1 45 ? 24.027 22.984 -30.223 1.00 40.37 67 VAL B C 1
ATOM 2601 O O . VAL B 1 45 ? 23.076 22.819 -30.986 1.00 40.83 67 VAL B O 1
ATOM 2605 N N . GLY B 1 46 ? 24.113 23.991 -29.354 1.00 38.15 68 GLY B N 1
ATOM 2606 C CA . GLY B 1 46 ? 23.093 25.023 -29.221 1.00 39.58 68 GLY B CA 1
ATOM 2607 C C . GLY B 1 46 ? 22.114 24.774 -28.091 1.00 45.12 68 GLY B C 1
ATOM 2608 O O . GLY B 1 46 ? 21.381 25.691 -27.723 1.00 47.18 68 GLY B O 1
ATOM 2609 N N . LYS B 1 47 ? 22.086 23.551 -27.516 1.00 40.75 69 LYS B N 1
ATOM 2610 C CA . LYS B 1 47 ? 21.189 23.238 -26.401 1.00 40.77 69 LYS B CA 1
ATOM 2611 C C . LYS B 1 47 ? 21.843 23.576 -25.076 1.00 41.85 69 LYS B C 1
ATOM 2612 O O . LYS B 1 47 ? 23.062 23.715 -25.000 1.00 39.30 69 LYS B O 1
ATOM 2618 N N . ASP B 1 48 ? 21.029 23.687 -24.024 1.00 39.42 70 ASP B N 1
ATOM 2619 C CA . ASP B 1 48 ? 21.535 23.959 -22.684 1.00 38.63 70 ASP B CA 1
ATOM 2620 C C . ASP B 1 48 ? 22.185 22.691 -22.152 1.00 40.78 70 ASP B C 1
ATOM 2621 O O . ASP B 1 48 ? 21.708 21.595 -22.450 1.00 40.11 70 ASP B O 1
ATOM 2626 N N . ILE B 1 49 ? 23.270 22.822 -21.377 1.00 36.69 71 ILE B N 1
ATOM 2627 C CA . ILE B 1 49 ? 23.983 21.662 -20.813 1.00 35.04 71 ILE B CA 1
ATOM 2628 C C . ILE B 1 49 ? 23.054 20.769 -19.938 1.00 40.94 71 ILE B C 1
ATOM 2629 O O . ILE B 1 49 ? 23.299 19.560 -19.830 1.00 39.61 71 ILE B O 1
ATOM 2634 N N . LYS B 1 50 ? 21.992 21.355 -19.325 1.00 40.65 72 LYS B N 1
ATOM 2635 C CA . LYS B 1 50 ? 21.034 20.595 -18.502 1.00 42.97 72 LYS B CA 1
ATOM 2636 C C . LYS B 1 50 ? 20.379 19.435 -19.287 1.00 47.54 72 LYS B C 1
ATOM 2637 O O . LYS B 1 50 ? 19.953 18.458 -18.674 1.00 47.77 72 LYS B O 1
ATOM 2643 N N . VAL B 1 51 ? 20.322 19.532 -20.630 1.00 43.38 73 VAL B N 1
ATOM 2644 C CA . VAL B 1 51 ? 19.773 18.477 -21.484 1.00 43.64 73 VAL B CA 1
ATOM 2645 C C . VAL B 1 51 ? 20.613 17.185 -21.348 1.00 44.91 73 VAL B C 1
ATOM 2646 O O . VAL B 1 51 ? 20.040 16.101 -21.317 1.00 45.67 73 VAL B O 1
ATOM 2650 N N . LEU B 1 52 ? 21.950 17.297 -21.244 1.00 37.98 74 LEU B N 1
ATOM 2651 C CA . LEU B 1 52 ? 22.809 16.117 -21.091 1.00 36.88 74 LEU B CA 1
ATOM 2652 C C . LEU B 1 52 ? 22.825 15.611 -19.674 1.00 42.44 74 LEU B C 1
ATOM 2653 O O . LEU B 1 52 ? 22.869 14.397 -19.459 1.00 42.74 74 LEU B O 1
ATOM 2658 N N . THR B 1 53 ? 22.831 16.528 -18.698 1.00 39.56 75 THR B N 1
ATOM 2659 C CA . THR B 1 53 ? 22.804 16.135 -17.291 1.00 40.55 75 THR B CA 1
ATOM 2660 C C . THR B 1 53 ? 21.544 15.294 -17.040 1.00 48.14 75 THR B C 1
ATOM 2661 O O . THR B 1 53 ? 21.621 14.302 -16.328 1.00 47.86 75 THR B O 1
ATOM 2665 N N . SER B 1 54 ? 20.414 15.651 -17.663 1.00 48.46 76 SER B N 1
ATOM 2666 C CA . SER B 1 54 ? 19.176 14.873 -17.541 1.00 52.23 76 SER B CA 1
ATOM 2667 C C . SER B 1 54 ? 19.306 13.484 -18.192 1.00 57.79 76 SER B C 1
ATOM 2668 O O . SER B 1 54 ? 18.877 12.495 -17.604 1.00 60.04 76 SER B O 1
ATOM 2671 N N . LYS B 1 55 ? 19.898 13.415 -19.395 1.00 52.73 77 LYS B N 1
ATOM 2672 C CA . LYS B 1 55 ? 20.068 12.160 -20.133 1.00 52.40 77 LYS B CA 1
ATOM 2673 C C . LYS B 1 55 ? 21.105 11.220 -19.480 1.00 54.23 77 LYS B C 1
ATOM 2674 O O . LYS B 1 55 ? 20.820 10.039 -19.304 1.00 55.47 77 LYS B O 1
ATOM 2680 N N . PHE B 1 56 ? 22.305 11.729 -19.155 1.00 47.25 78 PHE B N 1
ATOM 2681 C CA . PHE B 1 56 ? 23.413 10.917 -18.634 1.00 45.18 78 PHE B CA 1
ATOM 2682 C C . PHE B 1 56 ? 23.677 11.017 -17.147 1.00 47.39 78 PHE B C 1
ATOM 2683 O O . PHE B 1 56 ? 24.547 10.299 -16.644 1.00 45.24 78 PHE B O 1
ATOM 2691 N N . GLY B 1 57 ? 22.999 11.915 -16.456 1.00 44.05 79 GLY B N 1
ATOM 2692 C CA . GLY B 1 57 ? 23.312 12.155 -15.058 1.00 43.84 79 GLY B CA 1
ATOM 2693 C C . GLY B 1 57 ? 24.452 13.155 -15.009 1.00 44.45 79 GLY B C 1
ATOM 2694 O O . GLY B 1 57 ? 24.842 13.725 -16.031 1.00 42.60 79 GLY B O 1
ATOM 2695 N N . GLN B 1 58 ? 25.040 13.321 -13.847 1.00 40.26 80 GLN B N 1
ATOM 2696 C CA . GLN B 1 58 ? 26.082 14.320 -13.655 1.00 38.11 80 GLN B CA 1
ATOM 2697 C C . GLN B 1 58 ? 27.367 13.974 -14.404 1.00 40.22 80 GLN B C 1
ATOM 2698 O O . GLN B 1 58 ? 27.743 12.805 -14.486 1.00 40.07 80 GLN B O 1
ATOM 2704 N N . ALA B 1 59 ? 28.046 14.998 -14.937 1.00 34.17 81 ALA B N 1
ATOM 2705 C CA . ALA B 1 59 ? 29.308 14.812 -15.645 1.00 32.79 81 ALA B CA 1
ATOM 2706 C C . ALA B 1 59 ? 30.377 14.268 -14.701 1.00 36.40 81 ALA B C 1
ATOM 2707 O O . ALA B 1 59 ? 30.308 14.464 -13.481 1.00 36.59 81 ALA B O 1
ATOM 2709 N N . ASP B 1 60 ? 31.357 13.571 -15.270 1.00 32.05 82 ASP B N 1
ATOM 2710 C CA . ASP B 1 60 ? 32.448 12.992 -14.492 1.00 32.81 82 ASP B CA 1
ATOM 2711 C C . ASP B 1 60 ? 33.413 14.070 -14.009 1.00 34.48 82 ASP B C 1
ATOM 2712 O O . ASP B 1 60 ? 33.949 13.980 -12.909 1.00 33.16 82 ASP B O 1
ATOM 2717 N N . ARG B 1 61 ? 33.595 15.098 -14.829 1.00 30.12 83 ARG B N 1
ATOM 2718 C CA . ARG B 1 61 ? 34.550 16.178 -14.599 1.00 29.73 83 ARG B CA 1
ATOM 2719 C C . ARG B 1 61 ? 33.993 17.461 -15.201 1.00 31.70 83 ARG B C 1
ATOM 2720 O O . ARG B 1 61 ? 33.475 17.393 -16.314 1.00 31.03 83 ARG B O 1
ATOM 2728 N N . VAL B 1 62 ? 34.070 18.606 -14.496 1.00 27.54 84 VAL B N 1
ATOM 2729 C CA . VAL B 1 62 ? 33.641 19.914 -15.028 1.00 26.67 84 VAL B CA 1
ATOM 2730 C C . VAL B 1 62 ? 34.726 20.900 -14.689 1.00 28.84 84 VAL B C 1
ATOM 2731 O O . VAL B 1 62 ? 35.114 20.968 -13.534 1.00 28.35 84 VAL B O 1
ATOM 2735 N N A TYR B 1 63 ? 35.198 21.683 -15.666 0.50 25.14 85 TYR B N 1
ATOM 2736 N N B TYR B 1 63 ? 35.230 21.662 -15.667 0.50 26.97 85 TYR B N 1
ATOM 2737 C CA A TYR B 1 63 ? 36.288 22.625 -15.416 0.50 24.89 85 TYR B CA 1
ATOM 2738 C CA B TYR B 1 63 ? 36.302 22.612 -15.373 0.50 27.68 85 TYR B CA 1
ATOM 2739 C C A TYR B 1 63 ? 36.304 23.784 -16.398 0.50 30.89 85 TYR B C 1
ATOM 2740 C C B TYR B 1 63 ? 36.332 23.768 -16.392 0.50 32.31 85 TYR B C 1
ATOM 2741 O O A TYR B 1 63 ? 35.909 23.619 -17.555 0.50 29.73 85 TYR B O 1
ATOM 2742 O O B TYR B 1 63 ? 35.936 23.592 -17.547 0.50 31.36 85 TYR B O 1
ATOM 2759 N N . PRO B 1 64 ? 36.849 24.940 -15.981 1.00 30.85 86 PRO B N 1
ATOM 2760 C CA . PRO B 1 64 ? 36.952 26.070 -16.913 1.00 32.62 86 PRO B CA 1
ATOM 2761 C C . PRO B 1 64 ? 38.195 25.981 -17.786 1.00 44.81 86 PRO B C 1
ATOM 2762 O O . PRO B 1 64 ? 39.192 25.373 -17.407 1.00 45.64 86 PRO B O 1
ATOM 2766 N N . PHE B 1 65 ? 38.171 26.655 -18.923 1.00 45.37 87 PHE B N 1
ATOM 2767 C CA . PHE B 1 65 ? 39.382 26.859 -19.713 1.00 46.99 87 PHE B CA 1
ATOM 2768 C C . PHE B 1 65 ? 39.350 28.319 -20.235 1.00 53.67 87 PHE B C 1
ATOM 2769 O O . PHE B 1 65 ? 38.415 29.055 -19.902 1.00 53.28 87 PHE B O 1
ATOM 2777 N N . ARG B 1 66 ? 40.434 28.784 -20.881 1.00 51.04 88 ARG B N 1
ATOM 2778 C CA . ARG B 1 66 ? 40.557 30.191 -21.292 1.00 51.55 88 ARG B CA 1
ATOM 2779 C C . ARG B 1 66 ? 39.382 30.681 -22.162 1.00 52.57 88 ARG B C 1
ATOM 2780 O O . ARG B 1 66 ? 38.680 29.900 -22.779 1.00 48.96 88 ARG B O 1
ATOM 2788 N N . ASP B 1 67 ? 39.173 31.999 -22.147 1.00 51.47 89 ASP B N 1
ATOM 2789 C CA . ASP B 1 67 ? 38.151 32.728 -22.904 1.00 51.40 89 ASP B CA 1
ATOM 2790 C C . ASP B 1 67 ? 36.712 32.405 -22.452 1.00 51.59 89 ASP B C 1
ATOM 2791 O O . ASP B 1 67 ? 35.780 32.578 -23.234 1.00 51.98 89 ASP B O 1
ATOM 2796 N N . GLY B 1 68 ? 36.535 32.029 -21.185 1.00 44.84 90 GLY B N 1
ATOM 2797 C CA . GLY B 1 68 ? 35.213 31.849 -20.603 1.00 42.82 90 GLY B CA 1
ATOM 2798 C C . GLY B 1 68 ? 34.422 30.622 -20.986 1.00 42.51 90 GLY B C 1
ATOM 2799 O O . GLY B 1 68 ? 33.201 30.637 -20.840 1.00 42.24 90 GLY B O 1
ATOM 2800 N N . TYR B 1 69 ? 35.089 29.534 -21.414 1.00 36.63 91 TYR B N 1
ATOM 2801 C CA . TYR B 1 69 ? 34.406 28.284 -21.716 1.00 34.52 91 TYR B CA 1
ATOM 2802 C C . TYR B 1 69 ? 34.487 27.323 -20.520 1.00 36.10 91 TYR B C 1
ATOM 2803 O O . TYR B 1 69 ? 35.322 27.496 -19.637 1.00 35.06 91 TYR B O 1
ATOM 2812 N N . LYS B 1 70 ? 33.613 26.318 -20.510 1.00 31.15 92 LYS B N 1
ATOM 2813 C CA A LYS B 1 70 ? 33.557 25.280 -19.481 0.50 31.06 92 LYS B CA 1
ATOM 2814 C CA B LYS B 1 70 ? 33.596 25.289 -19.475 0.50 30.88 92 LYS B CA 1
ATOM 2815 C C . LYS B 1 70 ? 33.468 23.938 -20.154 1.00 34.06 92 LYS B C 1
ATOM 2816 O O . LYS B 1 70 ? 32.666 23.797 -21.079 1.00 35.74 92 LYS B O 1
ATOM 2827 N N . ASN B 1 71 ? 34.281 22.953 -19.735 1.00 27.90 93 ASN B N 1
ATOM 2828 C CA . ASN B 1 71 ? 34.217 21.617 -20.338 1.00 26.82 93 ASN B CA 1
ATOM 2829 C C . ASN B 1 71 ? 33.553 20.649 -19.386 1.00 31.81 93 ASN B C 1
ATOM 2830 O O . ASN B 1 71 ? 33.784 20.730 -18.179 1.00 31.20 93 ASN B O 1
ATOM 2835 N N . TYR B 1 72 ? 32.697 19.771 -19.924 1.00 27.50 94 TYR B N 1
ATOM 2836 C CA . TYR B 1 72 ? 32.007 18.709 -19.194 1.00 27.43 94 TYR B CA 1
ATOM 2837 C C . TYR B 1 72 ? 32.442 17.410 -19.813 1.00 30.85 94 TYR B C 1
ATOM 2838 O O . TYR B 1 72 ? 32.321 17.274 -21.036 1.00 29.38 94 TYR B O 1
ATOM 2847 N N . VAL B 1 73 ? 32.954 16.457 -19.030 1.00 27.57 95 VAL B N 1
ATOM 2848 C CA . VAL B 1 73 ? 33.356 15.176 -19.586 1.00 27.82 95 VAL B CA 1
ATOM 2849 C C . VAL B 1 73 ? 32.370 14.135 -19.133 1.00 33.00 95 VAL B C 1
ATOM 2850 O O . VAL B 1 73 ? 32.110 14.016 -17.928 1.00 32.53 95 VAL B O 1
ATOM 2854 N N . PHE B 1 74 ? 31.797 13.393 -20.102 1.00 30.04 96 PHE B N 1
ATOM 2855 C CA . PHE B 1 74 ? 30.872 12.299 -19.830 1.00 30.27 96 PHE B CA 1
ATOM 2856 C C . PHE B 1 74 ? 31.471 11.054 -20.417 1.00 35.87 96 PHE B C 1
ATOM 2857 O O . PHE B 1 74 ? 31.797 11.046 -21.609 1.00 33.40 96 PHE B O 1
ATOM 2865 N N . LYS B 1 75 ? 31.631 10.001 -19.625 1.00 35.16 97 LYS B N 1
ATOM 2866 C CA . LYS B 1 75 ? 32.209 8.793 -20.199 1.00 36.28 97 LYS B CA 1
ATOM 2867 C C . LYS B 1 75 ? 31.719 7.538 -19.533 1.00 40.16 97 LYS B C 1
ATOM 2868 O O . LYS B 1 75 ? 31.301 7.544 -18.374 1.00 37.45 97 LYS B O 1
ATOM 2874 N N . ASP B 1 76 ? 31.785 6.450 -20.291 1.00 36.92 98 ASP B N 1
ATOM 2875 C CA . ASP B 1 76 ? 31.453 5.125 -19.807 1.00 38.66 98 ASP B CA 1
ATOM 2876 C C . ASP B 1 76 ? 32.217 4.129 -20.686 1.00 40.73 98 ASP B C 1
ATOM 2877 O O . ASP B 1 76 ? 33.004 4.548 -21.541 1.00 38.54 98 ASP B O 1
ATOM 2882 N N . LYS B 1 77 ? 32.020 2.838 -20.480 1.00 38.07 99 LYS B N 1
ATOM 2883 C CA . LYS B 1 77 ? 32.751 1.835 -21.254 1.00 39.71 99 LYS B CA 1
ATOM 2884 C C . LYS B 1 77 ? 32.630 2.004 -22.781 1.00 43.38 99 LYS B C 1
ATOM 2885 O O . LYS B 1 77 ? 33.615 1.746 -23.466 1.00 44.32 99 LYS B O 1
ATOM 2891 N N . ASN B 1 78 ? 31.454 2.419 -23.308 1.00 38.97 100 ASN B N 1
ATOM 2892 C CA . ASN B 1 78 ? 31.216 2.490 -24.754 1.00 38.74 100 ASN B CA 1
ATOM 2893 C C . ASN B 1 78 ? 31.176 3.901 -25.335 1.00 38.40 100 ASN B C 1
ATOM 2894 O O . ASN B 1 78 ? 30.964 4.037 -26.543 1.00 38.34 100 ASN B O 1
ATOM 2899 N N . SER B 1 79 ? 31.419 4.939 -24.537 1.00 31.84 101 SER B N 1
ATOM 2900 C CA . SER B 1 79 ? 31.356 6.291 -25.088 1.00 30.50 101 SER B CA 1
ATOM 2901 C C . SER B 1 79 ? 32.257 7.242 -24.338 1.00 33.02 101 SER B C 1
ATOM 2902 O O . SER B 1 79 ? 32.574 7.019 -23.169 1.00 31.22 101 SER B O 1
ATOM 2905 N N . TYR B 1 80 ? 32.655 8.312 -25.026 1.00 29.94 102 TYR B N 1
ATOM 2906 C CA . TYR B 1 80 ? 33.502 9.338 -24.453 1.00 28.56 102 TYR B CA 1
ATOM 2907 C C . TYR B 1 80 ? 33.141 10.671 -25.079 1.00 29.81 102 TYR B C 1
ATOM 2908 O O . TYR B 1 80 ? 33.208 10.795 -26.301 1.00 28.70 102 TYR B O 1
ATOM 2917 N N . TYR B 1 81 ? 32.749 11.658 -24.258 1.00 27.08 103 TYR B N 1
ATOM 2918 C CA . TYR B 1 81 ? 32.375 12.989 -24.741 1.00 26.33 103 TYR B CA 1
ATOM 2919 C C . TYR B 1 81 ? 33.080 14.095 -23.988 1.00 30.76 103 TYR B C 1
ATOM 2920 O O . TYR B 1 81 ? 33.065 14.083 -22.754 1.00 29.95 103 TYR B O 1
ATOM 2929 N N . ILE B 1 82 ? 33.653 15.071 -24.712 1.00 27.45 104 ILE B N 1
ATOM 2930 C CA . ILE B 1 82 ? 34.159 16.322 -24.139 1.00 26.68 104 ILE B CA 1
ATOM 2931 C C . ILE B 1 82 ? 33.207 17.372 -24.668 1.00 29.24 104 ILE B C 1
ATOM 2932 O O . ILE B 1 82 ? 33.219 17.649 -25.878 1.00 25.89 104 ILE B O 1
ATOM 2937 N N . VAL B 1 83 ? 32.373 17.941 -23.775 1.00 26.18 105 VAL B N 1
ATOM 2938 C CA . VAL B 1 83 ? 31.339 18.906 -24.131 1.00 25.89 105 VAL B CA 1
ATOM 2939 C C . VAL B 1 83 ? 31.742 20.274 -23.663 1.00 30.62 105 VAL B C 1
ATOM 2940 O O . VAL B 1 83 ? 31.854 20.488 -22.456 1.00 29.43 105 VAL B O 1
ATOM 2944 N N . SER B 1 84 ? 31.916 21.224 -24.591 1.00 26.70 106 SER B N 1
ATOM 2945 C CA . SER B 1 84 ? 32.282 22.594 -24.211 1.00 26.52 106 SER B CA 1
ATOM 2946 C C . SER B 1 84 ? 31.057 23.471 -24.208 1.00 30.89 106 SER B C 1
ATOM 2947 O O . SER B 1 84 ? 30.225 23.366 -25.115 1.00 29.86 106 SER B O 1
ATOM 2950 N N . THR B 1 85 ? 30.971 24.381 -23.235 1.00 28.21 107 THR B N 1
ATOM 2951 C CA . THR B 1 85 ? 29.847 25.278 -23.108 1.00 29.19 107 THR B CA 1
ATOM 2952 C C . THR B 1 85 ? 30.314 26.713 -22.904 1.00 35.82 107 THR B C 1
ATOM 2953 O O . THR B 1 85 ? 31.435 26.960 -22.467 1.00 34.89 107 THR B O 1
ATOM 2957 N N . LYS B 1 86 ? 29.438 27.645 -23.228 1.00 34.51 108 LYS B N 1
ATOM 2958 C CA . LYS B 1 86 ? 29.634 29.073 -23.001 1.00 36.97 108 LYS B CA 1
ATOM 2959 C C . LYS B 1 86 ? 28.291 29.598 -22.569 1.00 45.17 108 LYS B C 1
ATOM 2960 O O . LYS B 1 86 ? 27.332 29.439 -23.320 1.00 45.50 108 LYS B O 1
ATOM 2966 N N . ARG B 1 87 ? 28.193 30.104 -21.327 1.00 44.71 109 ARG B N 1
ATOM 2967 C CA . ARG B 1 87 ? 26.948 30.585 -20.719 1.00 47.47 109 ARG B CA 1
ATOM 2968 C C . ARG B 1 87 ? 25.925 29.431 -20.641 1.00 48.98 109 ARG B C 1
ATOM 2969 O O . ARG B 1 87 ? 24.744 29.621 -20.930 1.00 49.02 109 ARG B O 1
ATOM 2977 N N . GLU B 1 88 ? 26.419 28.218 -20.299 1.00 42.96 110 GLU B N 1
ATOM 2978 C CA . GLU B 1 88 ? 25.640 26.980 -20.178 1.00 42.33 110 GLU B CA 1
ATOM 2979 C C . GLU B 1 88 ? 25.103 26.451 -21.527 1.00 43.28 110 GLU B C 1
ATOM 2980 O O . GLU B 1 88 ? 24.454 25.407 -21.518 1.00 42.71 110 GLU B O 1
ATOM 2986 N N . GLU B 1 89 ? 25.422 27.092 -22.673 1.00 38.49 111 GLU B N 1
ATOM 2987 C CA . GLU B 1 89 ? 24.997 26.609 -23.992 1.00 37.97 111 GLU B CA 1
ATOM 2988 C C . GLU B 1 89 ? 26.079 25.727 -24.547 1.00 37.20 111 GLU B C 1
ATOM 2989 O O . GLU B 1 89 ? 27.234 26.140 -24.552 1.00 35.30 111 GLU B O 1
ATOM 2995 N N . ILE B 1 90 ? 25.724 24.555 -25.081 1.00 32.60 112 ILE B N 1
ATOM 2996 C CA . ILE B 1 90 ? 26.713 23.665 -25.680 1.00 30.31 112 ILE B CA 1
ATOM 2997 C C . ILE B 1 90 ? 27.203 24.283 -26.992 1.00 34.09 112 ILE B C 1
ATOM 2998 O O . ILE B 1 90 ? 26.386 24.581 -27.863 1.00 35.93 112 ILE B O 1
ATOM 3003 N N . VAL B 1 91 ? 28.527 24.491 -27.128 1.00 29.07 113 VAL B N 1
ATOM 3004 C CA . VAL B 1 91 ? 29.116 25.042 -28.363 1.00 29.75 113 VAL B CA 1
ATOM 3005 C C . VAL B 1 9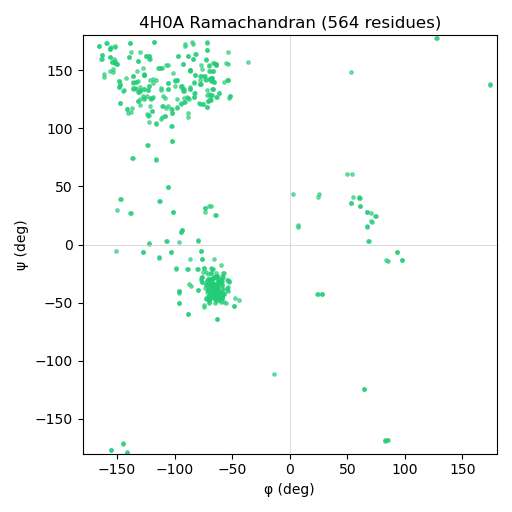1 ? 30.001 24.017 -29.071 1.00 32.83 113 VAL B C 1
ATOM 3006 O O . VAL B 1 91 ? 30.424 24.271 -30.204 1.00 31.71 113 VAL B O 1
ATOM 3010 N N . SER B 1 92 ? 30.316 22.881 -28.418 1.00 29.23 114 SER B N 1
ATOM 3011 C CA . SER B 1 92 ? 31.165 21.873 -29.031 1.00 28.58 114 SER B CA 1
ATOM 3012 C C . SER B 1 92 ? 31.010 20.547 -28.341 1.00 30.54 114 SER B C 1
ATOM 3013 O O . SER B 1 92 ? 30.818 20.521 -27.128 1.00 28.71 114 SER B O 1
ATOM 3016 N N . VAL B 1 93 ? 31.073 19.454 -29.110 1.00 27.03 115 VAL B N 1
ATOM 3017 C CA . VAL B 1 93 ? 31.082 18.105 -28.566 1.00 26.01 115 VAL B CA 1
ATOM 3018 C C . VAL B 1 93 ? 32.123 17.296 -29.317 1.00 30.02 115 VAL B C 1
ATOM 3019 O O . VAL B 1 93 ? 31.961 17.095 -30.525 1.00 27.54 115 VAL B O 1
ATOM 3023 N N . TYR B 1 94 ? 33.168 16.810 -28.605 1.00 25.91 116 TYR B N 1
ATOM 3024 C CA . TYR B 1 94 ? 34.134 15.847 -29.137 1.00 25.24 116 TYR B CA 1
ATOM 3025 C C . TYR B 1 94 ? 33.579 14.479 -28.750 1.00 27.59 116 TYR B C 1
ATOM 3026 O O . TYR B 1 94 ? 33.267 14.306 -27.578 1.00 26.09 116 TYR B O 1
ATOM 3035 N N . ALA B 1 95 ? 33.398 13.541 -29.691 1.00 26.19 117 ALA B N 1
ATOM 3036 C CA . ALA B 1 95 ? 32.820 12.237 -29.349 1.00 27.16 117 ALA B CA 1
ATOM 3037 C C . ALA B 1 95 ? 33.592 11.099 -29.954 1.00 31.22 117 ALA B C 1
ATOM 3038 O O . ALA B 1 95 ? 33.988 11.171 -31.115 1.00 30.43 117 ALA B O 1
ATOM 3040 N N . THR B 1 96 ? 33.768 10.011 -29.194 1.00 29.62 118 THR B N 1
ATOM 3041 C CA . THR B 1 96 ? 34.394 8.799 -29.726 1.00 30.25 118 THR B CA 1
ATOM 3042 C C . THR B 1 96 ? 33.931 7.610 -28.899 1.00 34.75 118 THR B C 1
ATOM 3043 O O . THR B 1 96 ? 33.300 7.793 -27.861 1.00 33.93 118 THR B O 1
ATOM 3047 N N . GLY B 1 97 ? 34.226 6.411 -29.382 1.00 32.25 119 GLY B N 1
ATOM 3048 C CA . GLY B 1 97 ? 33.895 5.182 -28.666 1.00 32.68 119 GLY B CA 1
ATOM 3049 C C . GLY B 1 97 ? 33.130 4.187 -29.507 1.00 38.93 119 GLY B C 1
ATOM 3050 O O . GLY B 1 97 ? 32.767 4.464 -30.655 1.00 38.52 119 GLY B O 1
ATOM 3051 N N . GLU B 1 98 ? 32.844 3.031 -28.904 1.00 37.04 120 GLU B N 1
ATOM 3052 C CA . GLU B 1 98 ? 32.136 1.942 -29.574 1.00 39.80 120 GLU B CA 1
ATOM 3053 C C . GLU B 1 98 ? 30.652 2.249 -29.819 1.00 43.55 120 GLU B C 1
ATOM 3054 O O . GLU B 1 98 ? 30.085 1.682 -30.743 1.00 44.15 120 GLU B O 1
ATOM 3056 N N . LYS B 1 99 ? 30.007 3.068 -28.961 1.00 39.28 121 LYS B N 1
ATOM 3057 C CA . LYS B 1 99 ? 28.572 3.344 -29.093 1.00 40.78 121 LYS B CA 1
ATOM 3058 C C . LYS B 1 99 ? 28.279 4.832 -28.905 1.00 42.86 121 LYS B C 1
ATOM 3059 O O . LYS B 1 99 ? 27.785 5.248 -27.860 1.00 44.15 121 LYS B O 1
ATOM 3065 N N . VAL B 1 100 ? 28.616 5.635 -29.913 1.00 36.39 122 VAL B N 1
ATOM 3066 C CA . VAL B 1 100 ? 28.289 7.060 -29.949 1.00 33.89 122 VAL B CA 1
ATOM 3067 C C . VAL B 1 100 ? 27.566 7.311 -31.254 1.00 39.00 122 VAL B C 1
ATOM 3068 O O . VAL B 1 100 ? 27.856 6.663 -32.262 1.00 39.99 122 VAL B O 1
ATOM 3072 N N . ASN B 1 101 ? 26.622 8.240 -31.237 1.00 36.19 123 ASN B N 1
ATOM 3073 C CA . ASN B 1 101 ? 25.861 8.603 -32.413 1.00 36.70 123 ASN B CA 1
ATOM 3074 C C . ASN B 1 101 ? 26.424 9.934 -32.933 1.00 38.00 123 ASN B C 1
ATOM 3075 O O . ASN B 1 101 ? 26.144 10.990 -32.368 1.00 35.31 123 ASN B O 1
ATOM 3080 N N . VAL B 1 102 ? 27.238 9.864 -34.003 1.00 33.33 124 VAL B N 1
ATOM 3081 C CA . VAL B 1 102 ? 27.849 11.037 -34.635 1.00 31.75 124 VAL B CA 1
ATOM 3082 C C . VAL B 1 102 ? 27.248 11.208 -36.050 1.00 37.25 124 VAL B C 1
ATOM 3083 O O . VAL B 1 102 ? 27.939 11.646 -36.978 1.00 35.91 124 VAL B O 1
ATOM 3087 N N . SER B 1 103 ? 25.923 10.925 -36.200 1.00 36.09 125 SER B N 1
ATOM 3088 C CA . SER B 1 103 ? 25.226 11.019 -37.487 1.00 36.83 125 SER B CA 1
ATOM 3089 C C . SER B 1 103 ? 25.428 12.399 -38.124 1.00 39.80 125 SER B C 1
ATOM 3090 O O . SER B 1 103 ? 25.512 13.390 -37.396 1.00 37.72 125 SER B O 1
ATOM 3093 N N . PRO B 1 104 ? 25.604 12.487 -39.456 1.00 37.57 126 PRO B N 1
ATOM 3094 C CA . PRO B 1 104 ? 25.499 11.412 -40.467 1.00 38.59 126 PRO B CA 1
ATOM 3095 C C . PRO B 1 104 ? 26.733 10.508 -40.575 1.00 41.54 126 PRO B C 1
ATOM 3096 O O . PRO B 1 104 ? 26.751 9.613 -41.419 1.00 43.19 126 PRO B O 1
ATOM 3100 N N . LEU B 1 105 ? 27.738 10.708 -39.728 1.00 36.56 127 LEU B N 1
ATOM 3101 C CA . LEU B 1 105 ? 28.960 9.917 -39.739 1.00 36.77 127 LEU B CA 1
ATOM 3102 C C . LEU B 1 105 ? 28.823 8.713 -38.797 1.00 40.38 127 LEU B C 1
ATOM 3103 O O . LEU B 1 105 ? 27.851 8.610 -38.047 1.00 39.60 127 LEU B O 1
ATOM 3108 N N . LYS B 1 106 ? 29.782 7.801 -38.846 1.00 36.17 128 LYS B N 1
ATOM 3109 C CA . LYS B 1 106 ? 29.824 6.638 -37.950 1.00 36.03 128 LYS B CA 1
ATOM 3110 C C . LYS B 1 106 ? 31.257 6.338 -37.595 1.00 38.33 128 LYS B C 1
ATOM 3111 O O . LYS B 1 106 ? 32.084 6.232 -38.499 1.00 38.14 128 LYS B O 1
ATOM 3117 N N . ILE B 1 107 ? 31.551 6.128 -36.312 1.00 33.27 129 ILE B N 1
ATOM 3118 C CA . ILE B 1 107 ? 32.897 5.738 -35.891 1.00 33.28 129 ILE B CA 1
ATOM 3119 C C . ILE B 1 107 ? 33.212 4.395 -36.556 1.00 38.98 129 ILE B C 1
ATOM 3120 O O . ILE B 1 107 ? 32.389 3.484 -36.505 1.00 40.30 129 ILE B O 1
ATOM 3125 N N . GLY B 1 108 ? 34.371 4.297 -37.193 1.00 36.61 130 GLY B N 1
ATOM 3126 C CA . GLY B 1 108 ? 34.796 3.076 -37.877 1.00 38.63 130 GLY B CA 1
ATOM 3127 C C . GLY B 1 108 ? 34.448 3.020 -39.354 1.00 42.42 130 GLY B C 1
ATOM 3128 O O . GLY B 1 108 ? 34.880 2.092 -40.041 1.00 43.67 130 GLY B O 1
ATOM 3129 N N . GLN B 1 109 ? 33.683 3.992 -39.891 1.00 39.05 131 GLN B N 1
ATOM 3130 C CA . GLN B 1 109 ? 33.354 3.954 -41.321 1.00 40.85 131 GLN B CA 1
ATOM 3131 C C . GLN B 1 109 ? 34.577 4.312 -42.150 1.00 44.87 131 GLN B C 1
ATOM 3132 O O . GLN B 1 109 ? 35.465 5.000 -41.642 1.00 42.81 131 GLN B O 1
ATOM 3138 N N . HIS B 1 110 ? 34.588 3.924 -43.432 1.00 43.97 132 HIS B N 1
ATOM 3139 C CA . HIS B 1 110 ? 35.674 4.309 -44.332 1.00 44.77 132 HIS B CA 1
ATOM 3140 C C . HIS B 1 110 ? 35.595 5.809 -44.560 1.00 47.67 132 HIS B C 1
ATOM 3141 O O . HIS B 1 110 ? 34.520 6.311 -44.892 1.00 46.41 132 HIS B O 1
ATOM 3148 N N . SER B 1 111 ? 36.705 6.529 -44.365 1.00 47.72 133 SER B N 1
ATOM 3149 C CA . SER B 1 111 ? 36.706 7.994 -44.540 1.00 49.06 133 SER B CA 1
ATOM 3150 C C . SER B 1 111 ? 36.439 8.410 -46.008 1.00 55.63 133 SER B C 1
ATOM 3151 O O . SER B 1 111 ? 35.871 9.475 -46.227 1.00 56.68 133 SER B O 1
ATOM 3154 N N . ALA B 1 112 ? 36.792 7.568 -47.001 1.00 54.17 134 ALA B N 1
ATOM 3155 C CA . ALA B 1 112 ? 36.537 7.881 -48.418 1.00 55.47 134 ALA B CA 1
ATOM 3156 C C . ALA B 1 112 ? 35.029 7.972 -48.746 1.00 60.78 134 ALA B C 1
ATOM 3157 O O . ALA B 1 112 ? 34.660 8.675 -49.684 1.00 60.80 134 ALA B O 1
ATOM 3159 N N . GLU B 1 113 ? 34.157 7.313 -47.965 1.00 58.29 135 GLU B N 1
ATOM 3160 C CA . GLU B 1 113 ? 32.712 7.368 -48.224 1.00 59.46 135 GLU B CA 1
ATOM 3161 C C . GLU B 1 113 ? 32.097 8.693 -47.867 1.00 64.25 135 GLU B C 1
ATOM 3162 O O . GLU B 1 113 ? 31.037 9.030 -48.399 1.00 65.09 135 GLU B O 1
ATOM 3168 N N . ILE B 1 114 ? 32.732 9.442 -46.970 1.00 59.54 136 ILE B N 1
ATOM 3169 C CA . ILE B 1 114 ? 32.184 10.736 -46.561 1.00 59.62 136 ILE B CA 1
ATOM 3170 C C . ILE B 1 114 ? 31.969 11.622 -47.791 1.00 70.18 136 ILE B C 1
ATOM 3171 O O . ILE B 1 114 ? 30.873 12.136 -48.011 1.00 71.75 136 ILE B O 1
ATOM 3176 N N . PHE B 1 115 ? 32.998 11.728 -48.614 1.00 69.01 137 PHE B N 1
ATOM 3177 C CA . PHE B 1 115 ? 32.994 12.593 -49.793 1.00 71.47 137 PHE B CA 1
ATOM 3178 C C . PHE B 1 115 ? 32.016 12.169 -50.923 1.00 78.40 137 PHE B C 1
ATOM 3179 O O . PHE B 1 115 ? 31.689 13.013 -51.755 1.00 79.63 137 PHE B O 1
ATOM 3187 N N . ASN B 1 116 ? 31.567 10.895 -50.983 1.00 76.29 138 ASN B N 1
ATOM 3188 C CA . ASN B 1 116 ? 30.698 10.429 -52.081 1.00 78.05 138 ASN B CA 1
ATOM 3189 C C . ASN B 1 116 ? 29.354 11.190 -52.158 1.00 79.29 138 ASN B C 1
ATOM 3190 O O . ASN B 1 116 ? 28.827 11.342 -53.262 1.00 80.78 138 ASN B O 1
ATOM 3195 N N . HIS B 1 117 ? 28.799 11.642 -51.012 1.00 71.06 139 HIS B N 1
ATOM 3196 C CA . HIS B 1 117 ? 27.505 12.342 -50.983 1.00 70.53 139 HIS B CA 1
ATOM 3197 C C . HIS B 1 117 ? 27.502 13.546 -50.018 1.00 66.75 139 HIS B C 1
ATOM 3198 O O . HIS B 1 117 ? 26.431 13.906 -49.527 1.00 64.95 139 HIS B O 1
ATOM 3205 N N . THR B 1 118 ? 28.668 14.179 -49.760 1.00 59.25 140 THR B N 1
ATOM 3206 C CA . THR B 1 118 ? 28.751 15.314 -48.818 1.00 56.66 140 THR B CA 1
ATOM 3207 C C . THR B 1 118 ? 29.514 16.492 -49.430 1.00 59.07 140 THR B C 1
ATOM 3208 O O . THR B 1 118 ? 30.631 16.325 -49.922 1.00 59.70 140 THR B O 1
ATOM 3212 N N . SER B 1 119 ? 28.934 17.691 -49.332 1.00 54.19 141 SER B N 1
ATOM 3213 C CA . SER B 1 119 ? 29.555 18.926 -49.814 1.00 53.57 141 SER B CA 1
ATOM 3214 C C . SER B 1 119 ? 30.722 19.315 -48.908 1.00 55.21 141 SER B C 1
ATOM 3215 O O . SER B 1 119 ? 30.513 19.504 -47.702 1.00 51.77 141 SER B O 1
ATOM 3218 N N . ILE B 1 120 ? 31.951 19.371 -49.459 1.00 51.97 142 ILE B N 1
ATOM 3219 C CA . ILE B 1 120 ? 33.134 19.767 -48.688 1.00 51.89 142 ILE B CA 1
ATOM 3220 C C . ILE B 1 120 ? 33.760 20.948 -49.412 1.00 57.82 142 ILE B C 1
ATOM 3221 O O . ILE B 1 120 ? 33.921 20.895 -50.630 1.00 59.79 142 ILE B O 1
ATOM 3226 N N . ASN B 1 121 ? 34.101 22.013 -48.661 1.00 52.86 143 ASN B N 1
ATOM 3227 C CA A ASN B 1 121 ? 34.711 23.215 -49.225 0.50 53.75 143 ASN B CA 1
ATOM 3228 C CA B ASN B 1 121 ? 34.706 23.238 -49.192 0.50 53.67 143 ASN B CA 1
ATOM 3229 C C . ASN B 1 121 ? 36.198 23.243 -48.840 1.00 57.71 143 ASN B C 1
ATOM 3230 O O . ASN B 1 121 ? 36.513 23.152 -47.658 1.00 55.28 143 ASN B O 1
ATOM 3239 N N . PRO B 1 122 ? 37.151 23.342 -49.802 1.00 57.46 144 PRO B N 1
ATOM 3240 C CA . PRO B 1 122 ? 38.573 23.371 -49.409 1.00 57.91 144 PRO B CA 1
ATOM 3241 C C . PRO B 1 122 ? 38.991 24.642 -48.658 1.00 62.48 144 PRO B C 1
ATOM 3242 O O . PRO B 1 122 ? 39.901 24.560 -47.845 1.00 61.90 144 PRO B O 1
ATOM 3246 N N . GLU B 1 123 ? 38.361 25.806 -48.937 1.00 60.69 145 GLU B N 1
ATOM 3247 C CA . GLU B 1 123 ? 38.662 27.073 -48.250 1.00 60.60 145 GLU B CA 1
ATOM 3248 C C . GLU B 1 123 ? 37.420 27.531 -47.466 1.00 61.09 145 GLU B C 1
ATOM 3249 O O . GLU B 1 123 ? 36.707 28.432 -47.916 1.00 62.04 145 GLU B O 1
ATOM 3255 N N . PRO B 1 124 ? 37.087 26.869 -46.340 1.00 54.61 146 PRO B N 1
ATOM 3256 C CA . PRO B 1 124 ? 35.880 27.265 -45.596 1.00 52.91 146 PRO B CA 1
ATOM 3257 C C . PRO B 1 124 ? 36.029 28.670 -45.022 1.00 55.87 146 PRO B C 1
ATOM 3258 O O . PRO B 1 124 ? 37.112 29.069 -44.589 1.00 54.93 146 PRO B O 1
ATOM 3262 N N . SER B 1 125 ? 34.940 29.428 -45.087 1.00 51.95 147 SER B N 1
ATOM 3263 C CA . SER B 1 125 ? 34.912 30.830 -44.702 1.00 52.01 147 SER B CA 1
ATOM 3264 C C . SER B 1 125 ? 33.669 31.150 -43.880 1.00 53.58 147 SER B C 1
ATOM 3265 O O . SER B 1 125 ? 32.597 30.604 -44.143 1.00 53.05 147 SER B O 1
ATOM 3268 N N . PHE B 1 126 ? 33.803 32.058 -42.911 1.00 48.21 148 PHE B N 1
ATOM 3269 C CA . PHE B 1 126 ? 32.673 32.485 -42.089 1.00 46.73 148 PHE B CA 1
ATOM 3270 C C . PHE B 1 126 ? 33.026 33.750 -41.327 1.00 48.68 148 PHE B C 1
ATOM 3271 O O . PHE B 1 126 ? 34.196 34.137 -41.286 1.00 47.47 148 PHE B O 1
ATOM 3279 N N . LYS B 1 127 ? 32.026 34.357 -40.683 1.00 44.90 149 LYS B N 1
ATOM 3280 C CA . LYS B 1 127 ? 32.223 35.542 -39.853 1.00 44.38 149 LYS B CA 1
ATOM 3281 C C . LYS B 1 127 ? 31.819 35.250 -38.422 1.00 47.24 149 LYS B C 1
ATOM 3282 O O . LYS B 1 127 ? 30.846 34.537 -38.201 1.00 46.80 149 LYS B O 1
ATOM 3288 N N . VAL B 1 128 ? 32.564 35.802 -37.457 1.00 42.62 150 VAL B N 1
ATOM 3289 C CA . VAL B 1 128 ? 32.242 35.749 -36.031 1.00 41.43 150 VAL B CA 1
ATOM 3290 C C . VAL B 1 128 ? 32.177 37.181 -35.590 1.00 46.27 150 VAL B C 1
ATOM 3291 O O . VAL B 1 128 ? 33.209 37.853 -35.592 1.00 46.14 150 VAL B O 1
ATOM 3295 N N . ASP B 1 129 ? 30.983 37.674 -35.269 1.00 44.41 151 ASP B N 1
ATOM 3296 C CA . ASP B 1 129 ? 30.790 39.055 -34.822 1.00 46.93 151 ASP B CA 1
ATOM 3297 C C . ASP B 1 129 ? 31.369 40.050 -35.860 1.00 53.44 151 ASP B C 1
ATOM 3298 O O . ASP B 1 129 ? 32.012 41.038 -35.504 1.00 54.34 151 ASP B O 1
ATOM 3303 N N . GLY B 1 130 ? 31.151 39.753 -37.140 1.00 50.64 152 GLY B N 1
ATOM 3304 C CA . GLY B 1 130 ? 31.617 40.593 -38.239 1.00 51.57 152 GLY B CA 1
ATOM 3305 C C . GLY B 1 130 ? 33.042 40.364 -38.715 1.00 52.70 152 GLY B C 1
ATOM 3306 O O . GLY B 1 130 ? 33.390 40.855 -39.785 1.00 52.87 152 GLY B O 1
ATOM 3307 N N . LYS B 1 131 ? 33.887 39.632 -37.950 1.00 48.39 153 LYS B N 1
ATOM 3308 C CA . LYS B 1 131 ? 35.284 39.396 -38.327 1.00 48.00 153 LYS B CA 1
ATOM 3309 C C . LYS B 1 131 ? 35.379 38.162 -39.205 1.00 49.07 153 LYS B C 1
ATOM 3310 O O . LYS B 1 131 ? 34.932 37.098 -38.800 1.00 44.77 153 LYS B O 1
ATOM 3316 N N . LYS B 1 132 ? 35.970 38.289 -40.396 1.00 48.50 154 LYS B N 1
ATOM 3317 C CA . LYS B 1 132 ? 36.085 37.160 -41.319 1.00 47.14 154 LYS B CA 1
ATOM 3318 C C . LYS B 1 132 ? 37.201 36.205 -40.908 1.00 49.04 154 LYS B C 1
ATOM 3319 O O . LYS B 1 132 ? 38.277 36.637 -40.509 1.00 49.90 154 LYS B O 1
ATOM 3325 N N . TYR B 1 133 ? 36.925 34.899 -41.018 1.00 43.86 155 TYR B N 1
ATOM 3326 C CA . TYR B 1 133 ? 37.874 33.816 -40.794 1.00 43.33 155 TYR B CA 1
ATOM 3327 C C . TYR B 1 133 ? 37.873 32.928 -42.023 1.00 50.47 155 TYR B C 1
ATOM 3328 O O . TYR B 1 133 ? 36.802 32.502 -42.449 1.00 50.99 155 TYR B O 1
ATOM 3337 N N . GLU B 1 134 ? 39.042 32.686 -42.620 1.00 47.83 156 GLU B N 1
ATOM 3338 C CA . GLU B 1 134 ? 39.161 31.804 -43.787 1.00 47.46 156 GLU B CA 1
ATOM 3339 C C . GLU B 1 134 ? 40.305 30.842 -43.548 1.00 50.84 156 GLU B C 1
ATOM 3340 O O . GLU B 1 134 ? 41.417 31.286 -43.259 1.00 52.09 156 GLU B O 1
ATOM 3346 N N . PHE B 1 135 ? 40.034 29.536 -43.615 1.00 46.44 157 PHE B N 1
ATOM 3347 C CA . PHE B 1 135 ? 41.053 28.517 -43.366 1.00 46.22 157 PHE B CA 1
ATOM 3348 C C . PHE B 1 135 ? 41.638 27.981 -44.653 1.00 53.80 157 PHE B C 1
ATOM 3349 O O . PHE B 1 135 ? 40.908 27.770 -45.616 1.00 53.48 157 PHE B O 1
ATOM 3357 N N . GLU B 1 136 ? 42.957 27.731 -44.647 1.00 52.97 158 GLU B N 1
ATOM 3358 C CA . GLU B 1 136 ? 43.701 27.138 -45.763 1.00 54.86 158 GLU B CA 1
ATOM 3359 C C . GLU B 1 136 ? 43.942 25.667 -45.413 1.00 56.29 158 GLU B C 1
ATOM 3360 O O . GLU B 1 136 ? 44.930 25.367 -44.746 1.00 56.48 158 GLU B O 1
ATOM 3366 N N . LEU B 1 137 ? 43.010 24.766 -45.784 1.00 51.40 159 LEU B N 1
ATOM 3367 C CA . LEU B 1 137 ? 43.127 23.342 -45.422 1.00 50.98 159 LEU B CA 1
ATOM 3368 C C . LEU B 1 137 ? 44.177 22.616 -46.283 1.00 58.17 159 LEU B C 1
ATOM 3369 O O . LEU B 1 137 ? 44.033 22.567 -47.501 1.00 58.29 159 LEU B O 1
ATOM 3374 N N . SER B 1 138 ? 45.224 22.036 -45.631 1.00 56.21 160 SER B N 1
ATOM 3375 C CA . SER B 1 138 ? 46.293 21.284 -46.312 1.00 58.23 160 SER B CA 1
ATOM 3376 C C . SER B 1 138 ? 45.783 19.933 -46.827 1.00 62.81 160 SER B C 1
ATOM 3377 O O . SER B 1 138 ? 44.637 19.570 -46.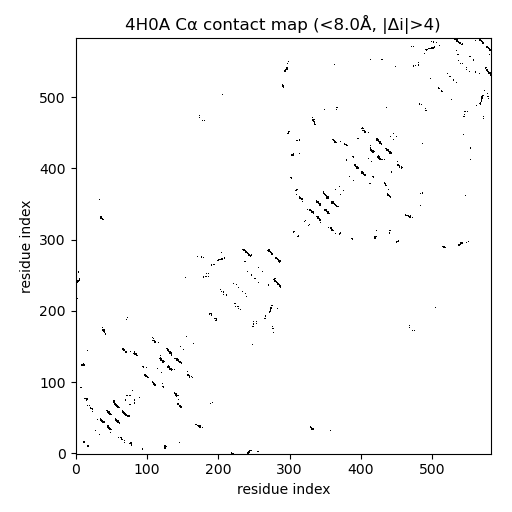557 1.00 60.87 160 SER B O 1
ATOM 3380 N N . ASP B 1 139 ? 46.629 19.193 -47.583 1.00 61.28 161 ASP B N 1
ATOM 3381 C CA . ASP B 1 139 ? 46.253 17.872 -48.119 1.00 61.20 161 ASP B CA 1
ATOM 3382 C C . ASP B 1 139 ? 45.892 16.901 -47.005 1.00 60.57 161 ASP B C 1
ATOM 3383 O O . ASP B 1 139 ? 44.885 16.200 -47.108 1.00 57.28 161 ASP B O 1
ATOM 3388 N N . GLU B 1 140 ? 46.733 16.861 -45.961 1.00 57.39 162 GLU B N 1
ATOM 3389 C CA . GLU B 1 140 ? 46.547 16.033 -44.776 1.00 56.16 162 GLU B CA 1
ATOM 3390 C C . GLU B 1 140 ? 45.226 16.402 -44.063 1.00 57.59 162 GLU B C 1
ATOM 3391 O O . GLU B 1 140 ? 44.518 15.498 -43.623 1.00 56.02 162 GLU B O 1
ATOM 3397 N N . ASP B 1 141 ? 44.891 17.717 -43.966 1.00 52.85 163 ASP B N 1
ATOM 3398 C CA . ASP B 1 141 ? 43.669 18.179 -43.284 1.00 50.25 163 ASP B CA 1
ATOM 3399 C C . ASP B 1 141 ? 42.389 17.675 -43.961 1.00 48.98 163 ASP B C 1
ATOM 3400 O O . ASP B 1 141 ? 41.479 17.244 -43.267 1.00 45.15 163 ASP B O 1
ATOM 3405 N N . LEU B 1 142 ? 42.313 17.707 -45.290 1.00 45.12 164 LEU B N 1
ATOM 3406 C CA . LEU B 1 142 ? 41.100 17.267 -45.991 1.00 44.81 164 LEU B CA 1
ATOM 3407 C C . LEU B 1 142 ? 40.829 15.779 -45.863 1.00 48.86 164 LEU B C 1
ATOM 3408 O O . LEU B 1 142 ? 39.665 15.376 -45.877 1.00 48.59 164 LEU B O 1
ATOM 3413 N N . LYS B 1 143 ? 41.872 14.966 -45.813 1.00 46.03 165 LYS B N 1
ATOM 3414 C CA . LYS B 1 143 ? 41.718 13.515 -45.745 1.00 46.25 165 LYS B CA 1
ATOM 3415 C C . LYS B 1 143 ? 41.573 13.011 -44.312 1.00 47.69 165 LYS B C 1
ATOM 3416 O O . LYS B 1 143 ? 40.911 11.994 -44.123 1.00 46.73 165 LYS B O 1
ATOM 3422 N N . THR B 1 144 ? 42.239 13.650 -43.321 1.00 43.84 166 THR B N 1
ATOM 3423 C CA . THR B 1 144 ? 42.257 13.137 -41.945 1.00 41.40 166 THR B CA 1
ATOM 3424 C C . THR B 1 144 ? 41.730 14.088 -40.857 1.00 43.54 166 THR B C 1
ATOM 3425 O O . THR B 1 144 ? 41.710 13.686 -39.692 1.00 39.32 166 THR B O 1
ATOM 3429 N N . GLN B 1 145 ? 41.284 15.299 -41.215 1.00 42.19 167 GLN B N 1
ATOM 3430 C CA . GLN B 1 145 ? 40.733 16.266 -40.263 1.00 42.28 167 GLN B CA 1
ATOM 3431 C C . GLN B 1 145 ? 39.649 17.078 -40.960 1.00 43.30 167 GLN B C 1
ATOM 3432 O O . GLN B 1 145 ? 39.561 18.287 -40.762 1.00 42.13 167 GLN B O 1
ATOM 3438 N N . THR B 1 146 ? 38.848 16.410 -41.801 1.00 39.75 168 THR B N 1
ATOM 3439 C CA . THR B 1 146 ? 37.868 17.061 -42.683 1.00 39.74 168 THR B CA 1
ATOM 3440 C C . THR B 1 146 ? 36.947 18.005 -41.939 1.00 40.25 168 THR B C 1
ATOM 3441 O O . THR B 1 146 ? 36.342 17.599 -40.952 1.00 36.86 168 THR B O 1
ATOM 3445 N N . LEU B 1 147 ? 36.841 19.262 -42.419 1.00 37.54 169 LEU B N 1
ATOM 3446 C CA . LEU B 1 147 ? 35.930 20.256 -41.850 1.00 35.91 169 LEU B CA 1
ATOM 3447 C C . LEU B 1 147 ? 34.687 20.246 -42.716 1.00 40.45 169 LEU B C 1
ATOM 3448 O O . LEU B 1 147 ? 34.797 20.495 -43.921 1.00 40.86 169 LEU B O 1
ATOM 3453 N N . ILE B 1 148 ? 33.522 19.901 -42.147 1.00 35.97 170 ILE B N 1
ATOM 3454 C CA . ILE B 1 148 ? 32.275 19.808 -42.919 1.00 37.60 170 ILE B CA 1
ATOM 3455 C C . ILE B 1 148 ? 31.247 20.730 -42.313 1.00 41.79 170 ILE B C 1
ATOM 3456 O O . ILE B 1 148 ? 31.102 20.733 -41.100 1.00 39.57 170 ILE B O 1
ATOM 3461 N N . LYS B 1 149 ? 30.499 21.485 -43.152 1.00 38.21 171 LYS B N 1
ATOM 3462 C CA . LYS B 1 149 ? 29.442 22.346 -42.638 1.00 36.65 171 LYS B CA 1
ATOM 3463 C C . LYS B 1 149 ? 28.131 21.578 -42.714 1.00 41.53 171 LYS B C 1
ATOM 3464 O O . LYS B 1 149 ? 27.761 21.123 -43.792 1.00 42.65 171 LYS B O 1
ATOM 3470 N N . TYR B 1 150 ? 27.460 21.392 -41.573 1.00 38.57 172 TYR B N 1
ATOM 3471 C CA . TYR B 1 150 ? 26.157 20.727 -41.470 1.00 39.50 172 TYR B CA 1
ATOM 3472 C C . TYR B 1 150 ? 25.175 21.761 -40.969 1.00 44.38 172 TYR B C 1
ATOM 3473 O O . TYR B 1 150 ? 25.214 22.122 -39.794 1.00 42.97 172 TYR B O 1
ATOM 3482 N N . GLY B 1 151 ? 24.335 22.271 -41.857 1.00 42.95 173 GLY B N 1
ATOM 3483 C CA . GLY B 1 151 ? 23.408 23.331 -41.494 1.00 44.20 173 GLY B CA 1
ATOM 3484 C C . GLY B 1 151 ? 24.205 24.566 -41.118 1.00 48.45 173 GLY B C 1
ATOM 3485 O O . GLY B 1 151 ? 25.065 24.985 -41.894 1.00 48.17 173 GLY B O 1
ATOM 3486 N N . ASP B 1 152 ? 23.977 25.100 -39.901 1.00 45.49 174 ASP B N 1
ATOM 3487 C CA A ASP B 1 152 ? 24.689 26.279 -39.401 0.50 44.99 174 ASP B CA 1
ATOM 3488 C CA B ASP B 1 152 ? 24.672 26.277 -39.366 0.50 45.14 174 ASP B CA 1
ATOM 3489 C C . ASP B 1 152 ? 25.879 25.895 -38.483 1.00 46.29 174 ASP B C 1
ATOM 3490 O O . ASP B 1 152 ? 26.537 26.787 -37.946 1.00 45.76 174 ASP B O 1
ATOM 3499 N N . ILE B 1 153 ? 26.175 24.588 -38.305 1.00 40.24 175 ILE B N 1
ATOM 3500 C CA . ILE B 1 153 ? 27.299 24.163 -37.459 1.00 37.82 175 ILE B CA 1
ATOM 3501 C C . ILE B 1 153 ? 28.328 23.416 -38.296 1.00 39.95 175 ILE B C 1
ATOM 3502 O O . ILE B 1 153 ? 28.114 23.187 -39.494 1.00 39.49 175 ILE B O 1
ATOM 3507 N N . TYR B 1 154 ? 29.469 23.071 -37.668 1.00 34.44 176 TYR B N 1
ATOM 3508 C CA . TYR B 1 154 ? 30.555 22.377 -38.332 1.00 34.61 176 TYR B CA 1
ATOM 3509 C C . TYR B 1 154 ? 30.877 21.079 -37.647 1.00 37.32 176 TYR B C 1
ATOM 3510 O O . TYR B 1 154 ? 30.515 20.865 -36.485 1.00 35.62 176 TYR B O 1
ATOM 3519 N N . ALA B 1 155 ? 31.576 20.214 -38.374 1.00 34.78 177 ALA B N 1
ATOM 3520 C CA . ALA B 1 155 ? 32.083 18.961 -37.846 1.00 33.71 177 ALA B CA 1
ATOM 3521 C C . ALA B 1 155 ? 33.492 18.768 -38.314 1.00 36.75 177 ALA B C 1
ATOM 3522 O O . ALA B 1 155 ? 33.786 19.011 -39.487 1.00 37.15 177 ALA B O 1
ATOM 3524 N N . GLN B 1 156 ? 34.371 18.376 -37.396 1.00 32.10 178 GLN B N 1
ATOM 3525 C CA . GLN B 1 156 ? 35.734 17.973 -37.701 1.00 31.25 178 GLN B CA 1
ATOM 3526 C C . GLN B 1 156 ? 35.728 16.462 -37.627 1.00 34.22 178 GLN B C 1
ATOM 3527 O O . GLN B 1 156 ? 35.397 15.925 -36.570 1.00 31.46 178 GLN B O 1
ATOM 3533 N N . VAL B 1 157 ? 36.002 15.784 -38.742 1.00 32.82 179 VAL B N 1
ATOM 3534 C CA . VAL B 1 157 ? 36.009 14.327 -38.816 1.00 32.42 179 VAL B CA 1
ATOM 3535 C C . VAL B 1 157 ? 37.454 13.854 -38.789 1.00 36.37 179 VAL B C 1
ATOM 3536 O O . VAL B 1 157 ? 38.192 14.092 -39.741 1.00 36.43 179 VAL B O 1
ATOM 3540 N N . TYR B 1 158 ? 37.850 13.169 -37.716 1.00 32.49 180 TYR B N 1
ATOM 3541 C CA . TYR B 1 158 ? 39.219 12.683 -37.543 1.00 32.30 180 TYR B CA 1
ATOM 3542 C C . TYR B 1 158 ? 39.361 11.292 -38.088 1.00 37.97 180 TYR B C 1
ATOM 3543 O O . TYR B 1 158 ? 38.635 10.405 -37.649 1.00 36.83 180 TYR B O 1
ATOM 3552 N N . SER B 1 159 ? 40.283 11.090 -39.037 1.00 36.53 181 SER B N 1
ATOM 3553 C CA . SER B 1 159 ? 40.519 9.773 -39.638 1.00 37.95 181 SER B CA 1
ATOM 3554 C C . SER B 1 159 ? 41.934 9.353 -39.449 1.00 45.83 181 SER B C 1
ATOM 3555 O O . SER B 1 159 ? 42.825 10.187 -39.261 1.00 44.93 181 SER B O 1
ATOM 3558 N N . ASP B 1 160 ? 42.148 8.050 -39.572 1.00 46.86 182 ASP B N 1
ATOM 3559 C CA . ASP B 1 160 ? 43.453 7.446 -39.431 1.00 49.33 182 ASP B CA 1
ATOM 3560 C C . ASP B 1 160 ? 44.168 7.492 -40.786 1.00 57.04 182 ASP B C 1
ATOM 3561 O O . ASP B 1 160 ? 43.564 7.158 -41.802 1.00 55.01 182 ASP B O 1
ATOM 3566 N N . GLN B 1 161 ? 45.443 7.892 -40.814 1.00 57.05 183 GLN B N 1
ATOM 3567 C CA A GLN B 1 161 ? 46.211 7.960 -42.058 0.50 58.93 183 GLN B CA 1
ATOM 3568 C CA B GLN B 1 161 ? 46.164 7.950 -42.089 0.50 59.02 183 GLN B CA 1
ATOM 3569 C C . GLN B 1 161 ? 46.531 6.532 -42.566 1.00 64.44 183 GLN B C 1
ATOM 3570 O O . GLN B 1 161 ? 46.711 6.333 -43.759 1.00 65.41 183 GLN B O 1
ATOM 3581 N N . GLN B 1 162 ? 46.582 5.537 -41.645 1.00 60.65 184 GLN B N 1
ATOM 3582 C CA . GLN B 1 162 ? 46.873 4.138 -41.973 1.00 62.35 184 GLN B CA 1
ATOM 3583 C C . GLN B 1 162 ? 45.605 3.363 -42.336 1.00 64.30 184 GLN B C 1
ATOM 3584 O O . GLN B 1 162 ? 45.536 2.814 -43.430 1.00 65.12 184 GLN B O 1
ATOM 3590 N N . SER B 1 163 ? 44.621 3.278 -41.421 1.00 57.91 185 SER B N 1
ATOM 3591 C CA . SER B 1 163 ? 43.390 2.520 -41.694 1.00 57.66 185 SER B CA 1
ATOM 3592 C C . SER B 1 163 ? 42.379 3.297 -42.550 1.00 59.65 185 SER B C 1
ATOM 3593 O O . SER B 1 163 ? 41.526 2.664 -43.158 1.00 60.92 185 SER B O 1
ATOM 3596 N N . LYS B 1 164 ? 42.467 4.642 -42.608 1.00 53.61 186 LYS B N 1
ATOM 3597 C CA . LYS B 1 164 ? 41.546 5.493 -43.368 1.00 52.40 186 LYS B CA 1
ATOM 3598 C C . LYS B 1 164 ? 40.095 5.346 -42.857 1.00 53.36 186 LYS B C 1
ATOM 3599 O O . LYS B 1 164 ? 39.151 5.526 -43.623 1.00 57.02 186 LYS B O 1
ATOM 3605 N N . LYS B 1 165 ? 39.927 5.121 -41.549 1.00 43.19 187 LYS B N 1
ATOM 3606 C CA . LYS B 1 165 ? 38.615 4.991 -40.922 1.00 41.20 187 LYS B CA 1
ATOM 3607 C C . LYS B 1 165 ? 38.372 6.141 -39.961 1.00 42.50 187 LYS B C 1
ATOM 3608 O O . LYS B 1 165 ? 39.329 6.654 -39.387 1.00 41.31 187 LYS B O 1
ATOM 3614 N N . VAL B 1 166 ? 37.092 6.512 -39.749 1.00 37.38 188 VAL B N 1
ATOM 3615 C CA . VAL B 1 166 ? 36.718 7.589 -38.830 1.00 34.07 188 VAL B CA 1
ATOM 3616 C C . VAL B 1 166 ? 37.007 7.151 -37.379 1.00 38.33 188 VAL B C 1
ATOM 3617 O O . VAL B 1 166 ? 36.527 6.100 -36.936 1.00 37.23 188 VAL B O 1
ATOM 3621 N N . LEU B 1 167 ? 37.806 7.956 -36.664 1.00 33.91 189 LEU B N 1
ATOM 3622 C CA . LEU B 1 167 ? 38.201 7.691 -35.272 1.00 34.47 189 LEU B CA 1
ATOM 3623 C C . LEU B 1 167 ? 37.320 8.415 -34.286 1.00 35.88 189 LEU B C 1
ATOM 3624 O O . LEU B 1 167 ? 37.017 7.895 -33.206 1.00 35.57 189 LEU B O 1
ATOM 3629 N N . SER B 1 168 ? 36.976 9.655 -34.613 1.00 32.63 190 SER B N 1
ATOM 3630 C CA . SER B 1 168 ? 36.217 10.517 -33.717 1.00 30.21 190 SER B CA 1
ATOM 3631 C C . SER B 1 168 ? 35.626 11.675 -34.510 1.00 32.23 190 SER B C 1
ATOM 3632 O O . SER B 1 168 ? 36.035 11.910 -35.648 1.00 31.60 190 SER B O 1
ATOM 3635 N N . VAL B 1 169 ? 34.640 12.357 -33.944 1.00 28.12 191 VAL B N 1
ATOM 3636 C CA . VAL B 1 169 ? 34.019 13.522 -34.587 1.00 27.86 191 VAL B CA 1
ATOM 3637 C C . VAL B 1 169 ? 33.843 14.615 -33.555 1.00 30.58 191 VAL B C 1
ATOM 3638 O O . VAL B 1 169 ? 33.450 14.331 -32.426 1.00 29.92 191 VAL B O 1
ATOM 3642 N N . ARG B 1 170 ? 34.104 15.867 -33.940 1.00 28.72 192 ARG B N 1
ATOM 3643 C CA . ARG B 1 170 ? 33.832 17.005 -33.084 1.00 27.51 192 ARG B CA 1
ATOM 3644 C C . ARG B 1 170 ? 32.851 17.897 -33.797 1.00 31.57 192 ARG B C 1
ATOM 3645 O O . ARG B 1 170 ? 33.185 18.415 -34.864 1.00 31.23 192 ARG B O 1
ATOM 3653 N N . PHE B 1 171 ? 31.631 18.044 -33.250 1.00 28.18 193 PHE B N 1
ATOM 3654 C CA . PHE B 1 171 ? 30.647 18.985 -33.801 1.00 27.90 193 PHE B CA 1
ATOM 3655 C C . PHE B 1 171 ? 30.844 20.286 -33.045 1.00 31.15 193 PHE B C 1
ATOM 3656 O O . PHE B 1 171 ? 30.946 20.244 -31.813 1.00 29.67 193 PHE B O 1
ATOM 3664 N N . LEU B 1 172 ? 30.925 21.424 -33.731 1.00 30.40 194 LEU B N 1
ATOM 3665 C CA . LEU B 1 172 ? 31.152 22.694 -33.030 1.00 29.68 194 LEU B CA 1
ATOM 3666 C C . LEU B 1 172 ? 30.661 23.898 -33.824 1.00 33.83 194 LEU B C 1
ATOM 3667 O O . LEU B 1 172 ? 30.443 23.820 -35.034 1.00 33.90 194 LEU B O 1
ATOM 3672 N N . THR B 1 173 ? 30.475 25.019 -33.116 1.00 31.73 195 THR B N 1
ATOM 3673 C CA . THR B 1 173 ? 30.027 26.260 -33.743 1.00 33.13 195 THR B CA 1
ATOM 3674 C C . THR B 1 173 ? 31.202 26.980 -34.378 1.00 36.54 195 THR B C 1
ATOM 3675 O O . THR B 1 173 ? 32.359 26.712 -34.053 1.00 35.62 195 THR B O 1
ATOM 3679 N N . LYS B 1 174 ? 30.901 27.928 -35.259 1.00 35.05 196 LYS B N 1
ATOM 3680 C CA . LYS B 1 174 ? 31.931 28.751 -35.889 1.00 34.99 196 LYS B CA 1
ATOM 3681 C C . LYS B 1 174 ? 32.751 29.571 -34.843 1.00 37.52 196 LYS B C 1
ATOM 3682 O O . LYS B 1 174 ? 33.954 29.744 -35.035 1.00 36.21 196 LYS B O 1
ATOM 3688 N N . GLU B 1 175 ? 32.149 29.980 -33.714 1.00 36.19 197 GLU B N 1
ATOM 3689 C CA . GLU B 1 175 ? 32.927 30.754 -32.720 1.00 37.02 197 GLU B CA 1
ATOM 3690 C C . GLU B 1 175 ? 33.893 29.831 -31.998 1.00 35.89 197 GLU B C 1
ATOM 3691 O O . GLU B 1 175 ? 35.021 30.254 -31.774 1.00 34.74 197 GLU B O 1
ATOM 3705 N N . LEU B 1 177 ? 35.278 27.157 -33.397 1.00 32.93 199 LEU B N 1
ATOM 3706 C CA . LEU B 1 177 ? 36.254 26.892 -34.447 1.00 33.72 199 LEU B CA 1
ATOM 3707 C C . LEU B 1 177 ? 37.256 28.066 -34.575 1.00 37.57 199 LEU B C 1
ATOM 3708 O O . LEU B 1 177 ? 38.456 27.821 -34.662 1.00 36.64 199 LEU B O 1
ATOM 3713 N N . ALA B 1 178 ? 36.779 29.320 -34.514 1.00 35.83 200 ALA B N 1
ATOM 3714 C CA . ALA B 1 178 ? 37.673 30.488 -34.567 1.00 38.60 200 ALA B CA 1
ATOM 3715 C C . ALA B 1 178 ? 38.588 30.546 -33.336 1.00 43.64 200 ALA B C 1
ATOM 3716 O O . ALA B 1 178 ? 39.752 30.929 -33.444 1.00 44.86 200 ALA B O 1
ATOM 3718 N N . ASP B 1 179 ? 38.059 30.167 -32.169 1.00 39.05 201 ASP B N 1
ATOM 3719 C CA . ASP B 1 179 ? 38.824 30.175 -30.929 1.00 37.53 201 ASP B CA 1
ATOM 3720 C C . ASP B 1 179 ? 39.903 29.071 -30.954 1.00 41.60 201 ASP B C 1
ATOM 3721 O O . ASP B 1 179 ? 41.055 29.368 -30.661 1.00 42.47 201 ASP B O 1
ATOM 3726 N N . ILE B 1 180 ? 39.553 27.828 -31.340 1.00 37.24 202 ILE B N 1
ATOM 3727 C CA . ILE B 1 180 ? 40.520 26.715 -31.428 1.00 37.67 202 ILE B CA 1
ATOM 3728 C C . ILE B 1 180 ? 41.508 26.938 -32.570 1.00 40.48 202 ILE B C 1
ATOM 3729 O O . ILE B 1 180 ? 42.661 26.545 -32.429 1.00 40.86 202 ILE B O 1
ATOM 3734 N N . GLU B 1 181 ? 41.046 27.473 -33.715 1.00 37.12 203 GLU B N 1
ATOM 3735 C CA . GLU B 1 181 ? 41.869 27.726 -34.911 1.00 38.27 203 GLU B CA 1
ATOM 3736 C C . GLU B 1 181 ? 42.678 26.452 -35.278 1.00 41.70 203 GLU B C 1
ATOM 3737 O O . GLU B 1 181 ? 43.906 26.454 -35.214 1.00 39.87 203 GLU B O 1
ATOM 3743 N N . PRO B 1 182 ? 42.000 25.320 -35.577 1.00 41.17 204 PRO B N 1
ATOM 3744 C CA . PRO B 1 182 ? 42.751 24.069 -35.822 1.00 40.62 204 PRO B CA 1
ATOM 3745 C C . PRO B 1 182 ? 43.417 23.974 -37.195 1.00 46.11 204 PRO B C 1
ATOM 3746 O O . PRO B 1 182 ? 44.138 23.008 -37.429 1.00 46.34 204 PRO B O 1
ATOM 3750 N N . TYR B 1 183 ? 43.184 24.948 -38.101 1.00 42.44 205 TYR B N 1
ATOM 3751 C CA . TYR B 1 183 ? 43.793 24.974 -39.425 1.00 42.76 205 TYR B CA 1
ATOM 3752 C C . TYR B 1 183 ? 44.520 26.290 -39.621 1.00 49.88 205 TYR B C 1
ATOM 3753 O O . TYR B 1 183 ? 44.286 27.260 -38.889 1.00 48.74 205 TYR B O 1
ATOM 3762 N N . GLN B 1 184 ? 45.411 26.324 -40.605 1.00 49.14 206 GLN B N 1
ATOM 3763 C CA . GLN B 1 184 ? 46.162 27.532 -40.929 1.00 51.09 206 GLN B CA 1
ATOM 3764 C C . GLN B 1 184 ? 45.206 28.586 -41.465 1.00 54.64 206 GLN B C 1
ATOM 3765 O O . GLN B 1 184 ? 44.357 28.273 -42.298 1.00 53.11 206 GLN B O 1
ATOM 3771 N N . LEU B 1 185 ? 45.332 29.825 -40.978 1.00 52.66 207 LEU B N 1
ATOM 3772 C CA . LEU B 1 185 ? 44.486 30.922 -41.446 1.00 52.99 207 LEU B CA 1
ATOM 3773 C C . LEU B 1 185 ? 45.086 31.563 -42.674 1.00 59.26 207 LEU B C 1
ATOM 3774 O O . LEU B 1 185 ? 46.308 31.625 -42.807 1.00 60.84 207 LEU B O 1
ATOM 3779 N N . ASN B 1 186 ? 44.228 32.098 -43.544 1.00 55.80 208 ASN B N 1
ATOM 3780 C CA . ASN B 1 186 ? 44.664 32.830 -44.722 1.00 58.84 208 ASN B CA 1
ATOM 3781 C C . ASN B 1 186 ? 45.273 34.170 -44.267 1.00 65.58 208 ASN B C 1
ATOM 3782 O O . ASN B 1 186 ? 44.923 34.661 -43.194 1.00 63.35 208 ASN B O 1
ATOM 3787 N N . SER B 1 187 ? 46.189 34.743 -45.067 1.00 67.81 209 SER B N 1
ATOM 3788 C CA . SER B 1 187 ? 46.871 36.014 -44.761 1.00 70.83 209 SER B CA 1
ATOM 3789 C C . SER B 1 187 ? 45.896 37.169 -44.436 1.00 77.11 209 SER B C 1
ATOM 3790 O O . SER B 1 187 ? 46.247 38.044 -43.642 1.00 78.20 209 SER B O 1
ATOM 3793 N N . ASN B 1 188 ? 44.691 37.174 -45.050 1.00 73.31 210 ASN B N 1
ATOM 3794 C CA . ASN B 1 188 ? 43.665 38.197 -44.792 1.00 73.15 210 ASN B CA 1
ATOM 3795 C C . ASN B 1 188 ? 43.081 38.092 -43.359 1.00 74.20 210 ASN B C 1
ATOM 3796 O O . ASN B 1 188 ? 42.650 39.101 -42.809 1.00 75.15 210 ASN B O 1
ATOM 3801 N N . SER B 1 189 ? 43.054 36.880 -42.774 1.00 67.60 211 SER B N 1
ATOM 3802 C CA . SER B 1 189 ? 42.516 36.653 -41.427 1.00 64.23 211 SER B CA 1
ATOM 3803 C C . SER B 1 189 ? 43.561 36.953 -40.347 1.00 68.73 211 SER B C 1
ATOM 3804 O O . SER B 1 189 ? 44.761 36.959 -40.631 1.00 69.50 211 SER B O 1
ATOM 3807 N N . THR B 1 190 ? 43.092 37.199 -39.105 1.00 64.62 212 THR B N 1
ATOM 3808 C CA . THR B 1 190 ? 43.943 37.482 -37.943 1.00 64.71 212 THR B CA 1
ATOM 3809 C C . THR B 1 190 ? 43.576 36.522 -36.821 1.00 67.61 212 THR B C 1
ATOM 3810 O O . THR B 1 190 ? 42.391 36.334 -36.543 1.00 66.53 212 THR B O 1
ATOM 3814 N N . SER B 1 191 ? 44.587 35.920 -36.174 1.00 63.92 213 SER B N 1
ATOM 3815 C CA . SER B 1 191 ? 44.383 34.983 -35.064 1.00 61.64 213 SER B CA 1
ATOM 3816 C C . SER B 1 191 ? 43.823 35.720 -33.834 1.00 66.27 213 SER B C 1
ATOM 3817 O O . SER B 1 191 ? 44.223 36.857 -33.564 1.00 67.56 213 SER B O 1
ATOM 3820 N N . GLU B 1 192 ? 42.882 35.087 -33.111 1.00 61.67 214 GLU B N 1
ATOM 3821 C CA . GLU B 1 192 ? 42.273 35.687 -31.914 1.00 61.46 214 GLU B CA 1
ATOM 3822 C C . GLU B 1 192 ? 43.278 35.854 -30.778 1.00 66.05 214 GLU B C 1
ATOM 3823 O O . GLU B 1 192 ? 44.192 35.036 -30.641 1.00 64.57 214 GLU B O 1
ATOM 3829 N N . GLU B 1 193 ? 43.075 36.885 -29.941 1.00 64.62 215 GLU B N 1
ATOM 3830 C CA . GLU B 1 193 ? 43.882 37.108 -28.741 1.00 65.26 215 GLU B CA 1
ATOM 3831 C C . GLU B 1 193 ? 43.246 36.299 -27.617 1.00 68.40 215 GLU B C 1
ATOM 3832 O O . GLU B 1 193 ? 42.034 36.068 -27.653 1.00 67.51 215 GLU B O 1
ATOM 3838 N N . HIS B 1 194 ? 44.041 35.827 -26.650 1.00 65.00 216 HIS B N 1
ATOM 3839 C CA . HIS B 1 194 ? 43.521 34.989 -25.562 1.00 63.55 216 HIS B CA 1
ATOM 3840 C C . HIS B 1 194 ? 43.885 35.537 -24.191 1.00 68.35 216 HIS B C 1
ATOM 3841 O O . HIS B 1 194 ? 44.968 36.103 -24.010 1.00 69.16 216 HIS B O 1
ATOM 3848 N N . ASN B 1 195 ? 42.973 35.354 -23.220 1.00 63.90 217 ASN B N 1
ATOM 3849 C CA . ASN B 1 195 ? 43.202 35.787 -21.843 1.00 64.43 217 ASN B CA 1
ATOM 3850 C C . ASN B 1 195 ? 43.997 34.690 -21.104 1.00 65.52 217 ASN B C 1
ATOM 3851 O O . ASN B 1 195 ? 44.230 33.606 -21.659 1.00 62.82 217 ASN B O 1
ATOM 3856 N N . LYS B 1 196 ? 44.426 34.984 -19.868 1.00 61.80 218 LYS B N 1
ATOM 3857 C CA . LYS B 1 196 ? 45.215 34.050 -19.058 1.00 60.60 218 LYS B CA 1
ATOM 3858 C C . LYS B 1 196 ? 44.477 32.717 -18.856 1.00 59.83 218 LYS B C 1
ATOM 3859 O O . LYS B 1 196 ? 43.262 32.717 -18.648 1.00 58.65 218 LYS B O 1
ATOM 3865 N N . ARG B 1 197 ? 45.202 31.591 -18.923 1.00 54.35 219 ARG B N 1
ATOM 3866 C CA . ARG B 1 197 ? 44.599 30.279 -18.675 1.00 52.67 219 ARG B CA 1
ATOM 3867 C C . ARG B 1 197 ? 44.194 30.155 -17.198 1.00 56.15 219 ARG B C 1
ATOM 3868 O O . ARG B 1 197 ? 45.018 30.470 -16.335 1.00 57.22 219 ARG B O 1
ATOM 3876 N N . PRO B 1 198 ? 42.986 29.669 -16.852 1.00 51.08 220 PRO B N 1
ATOM 3877 C CA . PRO B 1 198 ? 42.681 29.459 -15.424 1.00 50.65 220 PRO B CA 1
ATOM 3878 C C . PRO B 1 198 ? 43.568 28.344 -14.853 1.00 53.18 220 PRO B C 1
ATOM 3879 O O . PRO B 1 198 ? 44.058 27.494 -15.609 1.00 51.24 220 PRO B O 1
ATOM 3883 N N . VAL B 1 199 ? 43.781 28.355 -13.523 1.00 49.26 221 VAL B N 1
ATOM 3884 C CA . VAL B 1 199 ? 44.600 27.355 -12.816 1.00 48.02 221 VAL B CA 1
ATOM 3885 C C . VAL B 1 199 ? 44.133 25.896 -13.114 1.00 48.27 221 VAL B C 1
ATOM 3886 O O . VAL B 1 199 ? 44.958 24.981 -13.098 1.00 49.48 221 VAL B O 1
ATOM 3890 N N . GLU B 1 200 ? 42.831 25.686 -13.377 1.00 41.72 222 GLU B N 1
ATOM 3891 C CA . GLU B 1 200 ? 42.293 24.349 -13.656 1.00 39.35 222 GLU B CA 1
ATOM 3892 C C . GLU B 1 200 ? 42.640 23.821 -15.024 1.00 39.66 222 GLU B C 1
ATOM 3893 O O . GLU B 1 200 ? 42.503 22.614 -15.226 1.00 37.22 222 GLU B O 1
ATOM 3899 N N . GLN B 1 201 ? 43.006 24.683 -15.979 1.00 36.00 223 GLN B N 1
ATOM 3900 C CA . GLN B 1 201 ? 43.198 24.227 -17.356 1.00 34.53 223 GLN B CA 1
ATOM 3901 C C . GLN B 1 201 ? 44.328 23.197 -17.518 1.00 37.46 223 GLN B C 1
ATOM 3902 O O . GLN B 1 201 ? 44.023 22.091 -17.910 1.00 35.32 223 GLN B O 1
ATOM 3908 N N . ASN B 1 202 ? 45.598 23.543 -17.257 1.00 36.52 224 ASN B N 1
ATOM 3909 C CA . ASN B 1 202 ? 46.723 22.608 -17.443 1.00 36.85 224 ASN B CA 1
ATOM 3910 C C . ASN B 1 202 ? 46.478 21.213 -16.818 1.00 36.63 224 ASN B C 1
ATOM 3911 O O . ASN B 1 202 ? 46.584 20.233 -17.549 1.00 36.26 224 ASN B O 1
ATOM 3916 N N . PRO B 1 203 ? 46.114 21.056 -15.531 1.00 32.51 225 PRO B N 1
ATOM 3917 C CA . PRO B 1 203 ? 45.913 19.688 -15.009 1.00 31.37 225 PRO B CA 1
ATOM 3918 C C . PRO B 1 203 ? 44.765 18.939 -15.703 1.00 31.32 225 PRO B C 1
ATOM 3919 O O . PRO B 1 203 ? 44.834 17.729 -15.838 1.00 29.44 225 PRO B O 1
ATOM 3923 N N . ASN B 1 204 ? 43.708 19.640 -16.120 1.00 27.93 226 ASN B N 1
ATOM 3924 C CA . ASN B 1 204 ? 42.589 18.977 -16.789 1.00 26.87 226 ASN B CA 1
ATOM 3925 C C . ASN B 1 204 ? 42.914 18.639 -18.246 1.00 31.50 226 ASN B C 1
ATOM 3926 O O . ASN B 1 204 ? 42.383 17.641 -18.753 1.00 31.19 226 ASN B O 1
ATOM 3931 N N . GLN B 1 205 ? 43.793 19.420 -18.900 1.00 28.04 227 GLN B N 1
ATOM 3932 C CA . GLN B 1 205 ? 44.252 19.094 -20.261 1.00 27.93 227 GLN B CA 1
ATOM 3933 C C . GLN B 1 205 ? 45.094 17.828 -20.211 1.00 31.64 227 GLN B C 1
ATOM 3934 O O . GLN B 1 205 ? 45.028 17.006 -21.127 1.00 31.04 227 GLN B O 1
ATOM 3940 N N . LEU B 1 206 ? 45.895 17.674 -19.139 1.00 29.88 228 LEU B N 1
ATOM 3941 C CA . LEU B 1 206 ? 46.711 16.470 -18.955 1.00 29.98 228 LEU B CA 1
ATOM 3942 C C . LEU B 1 206 ? 45.801 15.245 -18.786 1.00 32.50 228 LEU B C 1
ATOM 3943 O O . LEU B 1 206 ? 46.080 14.200 -19.376 1.00 32.12 228 LEU B O 1
ATOM 3948 N N . ILE B 1 207 ? 44.713 15.367 -17.989 1.00 28.52 229 ILE B N 1
ATOM 3949 C CA . ILE B 1 207 ? 43.778 14.249 -17.788 1.00 28.44 229 ILE B CA 1
ATOM 3950 C C . ILE B 1 207 ? 43.102 13.919 -19.128 1.00 31.84 229 ILE B C 1
ATOM 3951 O O . ILE B 1 207 ? 42.956 12.749 -19.451 1.00 29.69 229 ILE B O 1
ATOM 3956 N N . SER B 1 208 ? 42.695 14.938 -19.901 1.00 29.77 230 SER B N 1
ATOM 3957 C CA . SER B 1 208 ? 42.095 14.695 -21.220 1.00 28.46 230 SER B CA 1
ATOM 3958 C C . SER B 1 208 ? 43.097 14.026 -22.173 1.00 30.64 230 SER B C 1
ATOM 3959 O O . SER B 1 208 ? 42.703 13.163 -22.946 1.00 30.36 230 SER B O 1
ATOM 3962 N N . LEU B 1 209 ? 44.381 14.405 -22.102 1.00 27.46 231 LEU B N 1
ATOM 3963 C CA . LEU B 1 209 ? 45.420 13.789 -22.935 1.00 28.86 231 LEU B CA 1
ATOM 3964 C C . LEU B 1 209 ? 45.487 12.288 -22.628 1.00 31.92 231 LEU B C 1
ATOM 3965 O O . LEU B 1 209 ? 45.504 11.478 -23.551 1.00 31.94 231 LEU B O 1
ATOM 3970 N N . TYR B 1 210 ? 45.495 11.921 -21.334 1.00 27.68 232 TYR B N 1
ATOM 3971 C CA . TYR B 1 210 ? 45.505 10.505 -20.955 1.00 27.33 232 TYR B CA 1
ATOM 3972 C C . TYR B 1 210 ? 44.273 9.781 -21.472 1.00 32.55 232 TYR B C 1
ATOM 3973 O O . TYR B 1 210 ? 44.372 8.687 -22.025 1.00 33.22 232 TYR B O 1
ATOM 3982 N N . GLU B 1 211 ? 43.092 10.385 -21.253 1.00 28.37 233 GLU B N 1
ATOM 3983 C CA . GLU B 1 211 ? 41.825 9.768 -21.643 1.00 27.64 233 GLU B CA 1
ATOM 3984 C C . GLU B 1 211 ? 41.697 9.594 -23.145 1.00 30.89 233 GLU B C 1
ATOM 3985 O O . GLU B 1 211 ? 41.313 8.513 -23.583 1.00 30.23 233 GLU B O 1
ATOM 3991 N N . VAL B 1 212 ? 41.985 10.639 -23.930 1.00 27.02 234 VAL B N 1
ATOM 3992 C CA . VAL B 1 212 ? 41.852 10.520 -25.387 1.00 27.11 234 VAL B CA 1
ATOM 3993 C C . VAL B 1 212 ? 42.917 9.544 -25.934 1.00 34.22 234 VAL B C 1
ATOM 3994 O O . VAL B 1 212 ? 42.615 8.789 -26.859 1.00 34.46 234 VAL B O 1
ATOM 3998 N N . THR B 1 213 ? 44.124 9.505 -25.339 1.00 32.35 235 THR B N 1
ATOM 3999 C CA . THR B 1 213 ? 45.137 8.520 -25.750 1.00 32.74 235 THR B CA 1
ATOM 4000 C C . THR B 1 213 ? 44.581 7.109 -25.578 1.00 36.99 235 THR B C 1
ATOM 4001 O O . THR B 1 213 ? 44.735 6.282 -26.474 1.00 36.30 235 THR B O 1
ATOM 4005 N N . ASN B 1 214 ? 43.933 6.839 -24.441 1.00 33.33 236 ASN B N 1
ATOM 4006 C CA . ASN B 1 214 ? 43.379 5.510 -24.175 1.00 34.10 236 ASN B CA 1
ATOM 4007 C C . ASN B 1 214 ? 42.141 5.233 -25.046 1.00 37.57 236 ASN B C 1
ATOM 4008 O O . ASN B 1 214 ? 41.953 4.089 -25.429 1.00 38.53 236 ASN B O 1
ATOM 4013 N N . GLU B 1 215 ? 41.343 6.252 -25.410 1.00 34.48 237 GLU B N 1
ATOM 4014 C CA . GLU B 1 215 ? 40.219 6.030 -26.344 1.00 34.15 237 GLU B CA 1
ATOM 4015 C C . GLU B 1 215 ? 40.740 5.596 -27.712 1.00 36.60 237 GLU B C 1
ATOM 4016 O O . GLU B 1 215 ? 40.175 4.680 -28.312 1.00 37.01 237 GLU B O 1
ATOM 4030 N N . ARG B 1 217 ? 43.648 4.079 -28.285 1.00 36.29 239 ARG B N 1
ATOM 4031 C CA . ARG B 1 217 ? 44.151 2.714 -28.095 1.00 37.91 239 ARG B CA 1
ATOM 4032 C C . ARG B 1 217 ? 42.991 1.698 -28.080 1.00 44.30 239 ARG B C 1
ATOM 4033 O O . ARG B 1 217 ? 43.115 0.633 -28.697 1.00 46.07 239 ARG B O 1
ATOM 4041 N N . LYS B 1 218 ? 41.867 2.019 -27.385 1.00 40.85 240 LYS B N 1
ATOM 4042 C CA . LYS B 1 218 ? 40.708 1.111 -27.323 1.00 42.32 240 LYS B CA 1
ATOM 4043 C C . LYS B 1 218 ? 40.103 0.866 -28.712 1.00 48.76 240 LYS B C 1
ATOM 4044 O O . LYS B 1 218 ? 39.711 -0.265 -28.986 1.00 51.03 240 LYS B O 1
ATOM 4050 N N . LEU B 1 219 ? 40.070 1.879 -29.613 1.00 43.94 241 LEU B N 1
ATOM 4051 C CA . LEU B 1 219 ? 39.539 1.660 -30.968 1.00 44.31 241 LEU B CA 1
ATOM 4052 C C . LEU B 1 219 ? 40.354 0.631 -31.752 1.00 51.95 241 LEU B C 1
ATOM 4053 O O . LEU B 1 219 ? 39.785 -0.041 -32.614 1.00 52.49 241 LEU B O 1
ATOM 4058 N N . LYS B 1 220 ? 41.673 0.511 -31.471 1.00 50.57 242 LYS B N 1
ATOM 4059 C CA . LYS B 1 220 ? 42.545 -0.464 -32.144 1.00 53.01 242 LYS B CA 1
ATOM 4060 C C . LYS B 1 220 ? 42.671 -1.785 -31.367 1.00 59.86 242 LYS B C 1
ATOM 4061 O O . LYS B 1 220 ? 43.518 -2.603 -31.715 1.00 62.97 242 LYS B O 1
ATOM 4067 N N . GLY B 1 221 ? 41.824 -2.013 -30.363 1.00 56.38 243 GLY B N 1
ATOM 4068 C CA . GLY B 1 221 ? 41.852 -3.242 -29.581 1.00 57.70 243 GLY B CA 1
ATOM 4069 C C . GLY B 1 221 ? 43.046 -3.399 -28.657 1.00 61.65 243 GLY B C 1
ATOM 4070 O O . GLY B 1 221 ? 43.3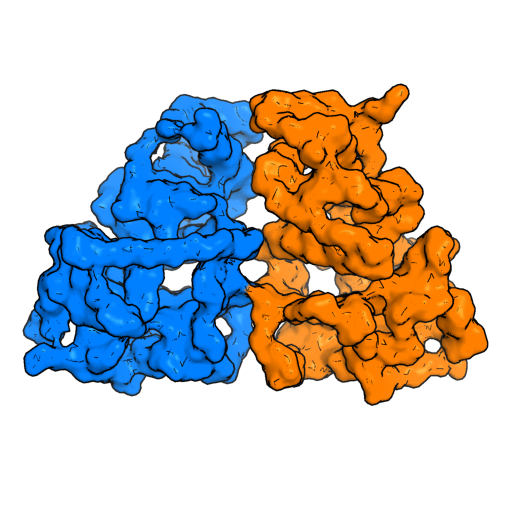43 -4.521 -28.234 1.00 63.17 243 GLY B O 1
ATOM 4071 N N . LEU B 1 222 ? 43.732 -2.285 -28.319 1.00 54.81 244 LEU B N 1
ATOM 4072 C CA . LEU B 1 222 ? 44.892 -2.296 -27.422 1.00 54.08 244 LEU B CA 1
ATOM 4073 C C . LEU B 1 222 ? 44.462 -2.048 -25.999 1.00 55.87 244 LEU B C 1
ATOM 4074 O O . LEU B 1 222 ? 43.431 -1.405 -25.761 1.00 53.20 244 LEU B O 1
ATOM 4079 N N . LYS B 1 223 ? 45.278 -2.516 -25.040 1.00 53.08 245 LYS B N 1
ATOM 4080 C CA . LYS B 1 223 ? 45.005 -2.297 -23.626 1.00 51.24 245 LYS B CA 1
ATOM 4081 C C . LYS B 1 223 ? 45.284 -0.832 -23.278 1.00 51.03 245 LYS B C 1
ATOM 4082 O O . LYS B 1 223 ? 46.233 -0.251 -23.821 1.00 48.83 245 LYS B O 1
ATOM 4088 N N . PRO B 1 224 ? 44.472 -0.199 -22.410 1.00 46.83 246 PRO B N 1
ATOM 4089 C CA . PRO B 1 224 ? 44.766 1.191 -22.030 1.00 45.07 246 PRO B CA 1
ATOM 4090 C C . PRO B 1 224 ? 46.021 1.266 -21.167 1.00 48.27 246 PRO B C 1
ATOM 4091 O O . PRO B 1 224 ? 46.335 0.308 -20.475 1.00 48.84 246 PRO B O 1
ATOM 4095 N N . LEU B 1 225 ? 46.762 2.373 -21.246 1.00 43.49 247 LEU B N 1
ATOM 4096 C CA . LEU B 1 225 ? 47.973 2.543 -20.453 1.00 43.15 247 LEU B CA 1
ATOM 4097 C C . LEU B 1 225 ? 47.603 3.034 -19.078 1.00 45.24 247 LEU B C 1
ATOM 4098 O O . LEU B 1 225 ? 46.697 3.856 -18.949 1.00 42.61 247 LEU B O 1
ATOM 4103 N N . LYS B 1 226 ? 48.267 2.504 -18.040 1.00 42.37 248 LYS B N 1
ATOM 4104 C CA . LYS B 1 226 ? 48.010 2.936 -16.668 1.00 41.83 248 LYS B CA 1
ATOM 4105 C C . LYS B 1 226 ? 48.790 4.213 -16.416 1.00 45.24 248 LYS B C 1
ATOM 4106 O O . LYS B 1 226 ? 49.865 4.389 -16.976 1.00 45.07 248 LYS B O 1
ATOM 4112 N N . ILE B 1 227 ? 48.244 5.122 -15.611 1.00 41.16 249 ILE B N 1
ATOM 4113 C CA . ILE B 1 227 ? 48.923 6.391 -15.339 1.00 40.41 249 ILE B CA 1
ATOM 4114 C C . ILE B 1 227 ? 49.940 6.151 -14.227 1.00 45.64 249 ILE B C 1
ATOM 4115 O O . ILE B 1 227 ? 49.587 5.577 -13.205 1.00 47.24 249 ILE B O 1
ATOM 4120 N N . ASN B 1 228 ? 51.207 6.524 -14.462 1.00 42.24 250 ASN B N 1
ATOM 4121 C CA . ASN B 1 228 ? 52.297 6.372 -13.501 1.00 42.87 250 ASN B CA 1
ATOM 4122 C C . ASN B 1 228 ? 52.712 7.759 -13.001 1.00 46.93 250 ASN B C 1
ATOM 4123 O O . ASN B 1 228 ? 53.138 8.591 -13.803 1.00 44.63 250 ASN B O 1
ATOM 4128 N N . SER B 1 229 ? 52.600 8.005 -11.677 1.00 45.13 251 SER B N 1
ATOM 4129 C CA . SER B 1 229 ? 52.941 9.306 -11.086 1.00 45.01 251 SER B CA 1
ATOM 4130 C C . SER B 1 229 ? 54.446 9.626 -11.175 1.00 50.31 251 SER B C 1
ATOM 4131 O O . SER B 1 229 ? 54.782 10.807 -11.249 1.00 49.33 251 SER B O 1
ATOM 4134 N N . ASP B 1 230 ? 55.340 8.608 -11.195 1.00 48.21 252 ASP B N 1
ATOM 4135 C CA . ASP B 1 230 ? 56.780 8.865 -11.327 1.00 49.86 252 ASP B CA 1
ATOM 4136 C C . ASP B 1 230 ? 57.109 9.353 -12.746 1.00 51.07 252 ASP B C 1
ATOM 4137 O O . ASP B 1 230 ? 57.948 10.235 -12.890 1.00 51.60 252 ASP B O 1
ATOM 4142 N N . LEU B 1 231 ? 56.466 8.785 -13.787 1.00 45.73 253 LEU B N 1
ATOM 4143 C CA . LEU B 1 231 ? 56.664 9.243 -15.170 1.00 44.62 253 LEU B CA 1
ATOM 4144 C C . LEU B 1 231 ? 56.108 10.653 -15.337 1.00 44.31 253 LEU B C 1
ATOM 4145 O O . LEU B 1 231 ? 56.698 11.452 -16.058 1.00 44.24 253 LEU B O 1
ATOM 4150 N N . ALA B 1 232 ? 54.980 10.957 -14.664 1.00 38.75 254 ALA B N 1
ATOM 4151 C CA . ALA B 1 232 ? 54.371 12.290 -14.711 1.00 38.12 254 ALA B CA 1
ATOM 4152 C C . ALA B 1 232 ? 55.300 13.317 -14.060 1.00 43.37 254 ALA B C 1
ATOM 4153 O O . ALA B 1 232 ? 55.427 14.431 -14.567 1.00 43.20 254 ALA B O 1
ATOM 4155 N N . HIS B 1 233 ? 55.974 12.924 -12.960 1.00 41.38 255 HIS B N 1
ATOM 4156 C CA . HIS B 1 233 ? 56.923 13.786 -12.271 1.00 43.12 255 HIS B CA 1
ATOM 4157 C C . HIS B 1 233 ? 58.137 14.038 -13.170 1.00 47.09 255 HIS B C 1
ATOM 4158 O O . HIS B 1 233 ? 58.582 15.181 -13.286 1.00 48.00 255 HIS B O 1
ATOM 4165 N N . ILE B 1 234 ? 58.654 12.976 -13.820 1.00 42.57 256 ILE B N 1
ATOM 4166 C CA . ILE B 1 234 ? 59.782 13.096 -14.751 1.00 44.01 256 ILE B CA 1
ATOM 4167 C C . ILE B 1 234 ? 59.374 14.008 -15.915 1.00 46.89 256 ILE B C 1
ATOM 4168 O O . ILE B 1 234 ? 60.144 14.886 -16.270 1.00 47.92 256 ILE B O 1
ATOM 4173 N N . ALA B 1 235 ? 58.171 13.812 -16.485 1.00 41.60 257 ALA B N 1
ATOM 4174 C CA . ALA B 1 235 ? 57.672 14.627 -17.603 1.00 40.12 257 ALA B CA 1
ATOM 4175 C C . ALA B 1 235 ? 57.602 16.104 -17.232 1.00 45.08 257 ALA B C 1
ATOM 4176 O O . ALA B 1 235 ? 57.999 16.951 -18.029 1.00 45.89 257 ALA B O 1
ATOM 4178 N N . SER B 1 236 ? 57.117 16.407 -16.019 1.00 40.84 258 SER B N 1
ATOM 4179 C CA . SER B 1 236 ? 57.017 17.779 -15.536 1.00 41.40 258 SER B CA 1
ATOM 4180 C C . SER B 1 236 ? 58.404 18.414 -15.364 1.00 47.76 258 SER B C 1
ATOM 4181 O O . SER B 1 236 ? 58.612 19.543 -15.807 1.00 48.51 258 SER B O 1
ATOM 4184 N N . ASN B 1 237 ? 59.353 17.692 -14.736 1.00 44.95 259 ASN B N 1
ATOM 4185 C CA . ASN B 1 237 ? 60.732 18.192 -14.575 1.00 46.98 259 ASN B CA 1
ATOM 4186 C C . ASN B 1 237 ? 61.423 18.319 -15.909 1.00 52.61 259 ASN B C 1
ATOM 4187 O O . ASN B 1 237 ? 62.146 19.283 -16.140 1.00 55.08 259 ASN B O 1
ATOM 4192 N N . ASN B 1 238 ? 61.260 17.304 -16.750 1.00 47.87 260 ASN B N 1
ATOM 4193 C CA . ASN B 1 238 ? 61.828 17.261 -18.091 1.00 49.24 260 ASN B CA 1
ATOM 4194 C C . ASN B 1 238 ? 61.333 18.481 -18.916 1.00 52.61 260 ASN B C 1
ATOM 4195 O O . ASN B 1 238 ? 62.128 19.105 -19.608 1.00 53.61 260 ASN B O 1
ATOM 4200 N N . LEU B 1 239 ? 60.037 18.834 -18.796 1.00 46.95 261 LEU B N 1
ATOM 4201 C CA . LEU B 1 239 ? 59.437 19.974 -19.488 1.00 45.98 261 LEU B CA 1
ATOM 4202 C C . LEU B 1 239 ? 59.917 21.294 -18.908 1.00 52.56 261 LEU B C 1
ATOM 4203 O O . LEU B 1 239 ? 60.257 22.207 -19.661 1.00 53.99 261 LEU B O 1
ATOM 4208 N N . TYR B 1 240 ? 59.954 21.395 -17.570 1.00 49.88 262 TYR B N 1
ATOM 4209 C CA . TYR B 1 240 ? 60.443 22.584 -16.873 1.00 51.61 262 TYR B CA 1
ATOM 4210 C C . TYR B 1 240 ? 61.926 22.833 -17.210 1.00 60.27 262 TYR B C 1
ATOM 4211 O O . TYR B 1 240 ? 62.302 23.971 -17.489 1.00 60.80 262 TYR B O 1
ATOM 4220 N N . GLU B 1 241 ? 62.761 21.772 -17.190 1.00 60.24 263 GLU B N 1
ATOM 4221 C CA . GLU B 1 241 ? 64.195 21.888 -17.501 1.00 64.17 263 GLU B CA 1
ATOM 4222 C C . GLU B 1 241 ? 64.438 22.223 -18.974 1.00 70.15 263 GLU B C 1
ATOM 4223 O O . GLU B 1 241 ? 65.397 22.929 -19.275 1.00 72.83 263 GLU B O 1
ATOM 4225 N N . ALA B 1 242 ? 63.600 21.703 -19.888 1.00 65.30 264 ALA B N 1
ATOM 4226 C CA . ALA B 1 242 ? 63.746 21.967 -21.326 1.00 66.00 264 ALA B CA 1
ATOM 4227 C C . ALA B 1 242 ? 63.465 23.441 -21.673 1.00 70.92 264 ALA B C 1
ATOM 4228 O O . ALA B 1 242 ? 64.096 23.969 -22.588 1.00 71.83 264 ALA B O 1
ATOM 4230 N N . THR B 1 243 ? 62.547 24.104 -20.934 1.00 67.33 265 THR B N 1
ATOM 4231 C CA . THR B 1 243 ? 62.185 25.508 -21.158 1.00 67.87 265 THR B CA 1
ATOM 4232 C C . THR B 1 243 ? 62.802 26.415 -20.066 1.00 74.79 265 THR B C 1
ATOM 4233 O O . THR B 1 243 ? 62.102 27.247 -19.486 1.00 73.95 265 THR B O 1
ATOM 4237 N N . SER B 1 244 ? 64.112 26.260 -19.803 1.00 74.19 266 SER B N 1
ATOM 4238 C CA . SER B 1 244 ? 64.829 27.061 -18.802 1.00 103.44 266 SER B CA 1
ATOM 4239 C C . SER B 1 244 ? 66.298 27.224 -19.189 1.00 127.50 266 SER B C 1
ATOM 4240 O O . SER B 1 244 ? 66.600 27.492 -20.349 1.00 90.34 266 SER B O 1
ATOM 4243 N N . SER B 1 249 ? 67.827 27.188 -26.971 1.00 93.43 271 SER B N 1
ATOM 4244 C CA . SER B 1 249 ? 66.697 26.571 -27.664 1.00 90.16 271 SER B CA 1
ATOM 4245 C C . SER B 1 249 ? 66.096 25.424 -26.844 1.00 90.97 271 SER B C 1
ATOM 4246 O O . SER B 1 249 ? 66.782 24.838 -26.003 1.00 91.60 271 SER B O 1
ATOM 4249 N N . VAL B 1 250 ? 64.815 25.097 -27.107 1.00 83.61 272 VAL B N 1
ATOM 4250 C CA . VAL B 1 250 ? 64.095 24.028 -26.406 1.00 80.11 272 VAL B CA 1
ATOM 4251 C C . VAL B 1 250 ? 64.370 22.687 -27.108 1.00 83.11 272 VAL B C 1
ATOM 4252 O O . VAL B 1 250 ? 64.343 22.619 -28.338 1.00 84.14 272 VAL B O 1
ATOM 4256 N N . GLU B 1 251 ? 64.643 21.630 -26.323 1.00 76.95 273 GLU B N 1
ATOM 4257 C CA . GLU B 1 251 ? 64.942 20.301 -26.861 1.00 76.22 273 GLU B CA 1
ATOM 4258 C C . GLU B 1 251 ? 64.630 19.206 -25.829 1.00 75.27 273 GLU B C 1
ATOM 4259 O O . GLU B 1 251 ? 64.741 19.440 -24.623 1.00 74.44 273 GLU B O 1
ATOM 4265 N N . PHE B 1 252 ? 64.242 18.012 -26.321 1.00 67.26 274 PHE B N 1
ATOM 4266 C CA . PHE B 1 252 ? 63.872 16.848 -25.513 1.00 63.28 274 PHE B CA 1
ATOM 4267 C C . PHE B 1 252 ? 64.752 15.667 -25.906 1.00 67.63 274 PHE B C 1
ATOM 4268 O O . PHE B 1 252 ? 64.391 14.875 -26.778 1.00 66.18 274 PHE B O 1
ATOM 4276 N N . THR B 1 253 ? 65.939 15.585 -25.287 1.00 65.87 275 THR B N 1
ATOM 4277 C CA . THR B 1 253 ? 66.914 14.543 -25.589 1.00 67.91 275 THR B CA 1
ATOM 4278 C C . THR B 1 253 ? 66.541 13.203 -24.953 1.00 70.36 275 THR B C 1
ATOM 4279 O O . THR B 1 253 ? 65.879 13.161 -23.913 1.00 67.62 275 THR B O 1
ATOM 4283 N N . GLU B 1 254 ? 67.021 12.116 -25.571 1.00 68.99 276 GLU B N 1
ATOM 4284 C CA . GLU B 1 254 ? 66.866 10.747 -25.069 1.00 68.95 276 GLU B CA 1
ATOM 4285 C C . GLU B 1 254 ? 67.752 10.537 -23.819 1.00 75.17 276 GLU B C 1
ATOM 4286 O O . GLU B 1 254 ? 67.360 9.803 -22.912 1.00 73.66 276 GLU B O 1
ATOM 4292 N N . ASP B 1 255 ? 68.934 11.183 -23.767 1.00 74.35 277 ASP B N 1
ATOM 4293 C CA . ASP B 1 255 ? 69.821 11.085 -22.603 1.00 76.48 277 ASP B CA 1
ATOM 4294 C C . ASP B 1 255 ? 69.159 11.665 -21.352 1.00 78.12 277 ASP B C 1
ATOM 4295 O O . ASP B 1 255 ? 69.346 11.127 -20.265 1.00 78.28 277 ASP B O 1
ATOM 4300 N N . ALA B 1 256 ? 68.390 12.752 -21.504 1.00 72.83 278 ALA B N 1
ATOM 4301 C CA . ALA B 1 256 ? 67.688 13.381 -20.380 1.00 70.66 278 ALA B CA 1
ATOM 4302 C C . ALA B 1 256 ? 66.543 12.499 -19.860 1.00 72.62 278 ALA B C 1
ATOM 4303 O O . ALA B 1 256 ? 66.303 12.479 -18.654 1.00 72.01 278 ALA B O 1
ATOM 4305 N N . LEU B 1 257 ? 65.849 11.769 -20.759 1.00 67.61 279 LEU B N 1
ATOM 4306 C CA . LEU B 1 257 ? 64.744 10.880 -20.380 1.00 64.70 279 LEU B CA 1
ATOM 4307 C C . LEU B 1 257 ? 65.283 9.610 -19.716 1.00 70.26 279 LEU B C 1
ATOM 4308 O O . LEU B 1 257 ? 64.851 9.263 -18.616 1.00 68.50 279 LEU B O 1
ATOM 4313 N N . ARG B 1 258 ? 66.236 8.932 -20.380 1.00 69.69 280 ARG B N 1
ATOM 4314 C CA . ARG B 1 258 ? 66.845 7.689 -19.875 1.00 71.80 280 ARG B CA 1
ATOM 4315 C C . ARG B 1 258 ? 67.605 7.959 -18.568 1.00 76.56 280 ARG B C 1
ATOM 4316 O O . ARG B 1 258 ? 67.624 7.107 -17.682 1.00 76.13 280 ARG B O 1
ATOM 4324 N N . GLY B 1 259 ? 68.206 9.146 -18.468 1.00 73.63 281 GLY B N 1
ATOM 4325 C CA . GLY B 1 259 ? 68.950 9.569 -17.290 1.00 74.96 281 GLY B CA 1
ATOM 4326 C C . GLY B 1 259 ? 68.046 9.842 -16.107 1.00 75.97 281 GLY B C 1
ATOM 4327 O O . GLY B 1 259 ? 68.382 9.477 -14.979 1.00 77.24 281 GLY B O 1
ATOM 4328 N N . GLN B 1 260 ? 66.886 10.483 -16.358 1.00 68.01 282 GLN B N 1
ATOM 4329 C CA . GLN B 1 260 ? 65.911 10.774 -15.303 1.00 64.50 282 GLN B CA 1
ATOM 4330 C C . GLN B 1 260 ? 65.232 9.485 -14.802 1.00 65.77 282 GLN B C 1
ATOM 4331 O O . GLN B 1 260 ? 64.918 9.406 -13.616 1.00 64.40 282 GLN B O 1
ATOM 4337 N N . LEU B 1 261 ? 65.010 8.486 -15.681 1.00 61.03 283 LEU B N 1
ATOM 4338 C CA . LEU B 1 261 ? 64.399 7.219 -15.262 1.00 59.93 283 LEU B CA 1
ATOM 4339 C C . LEU B 1 261 ? 65.336 6.447 -14.329 1.00 65.80 283 LEU B C 1
ATOM 4340 O O . LEU B 1 261 ? 64.886 5.934 -13.306 1.00 64.04 283 LEU B O 1
ATOM 4345 N N . ASP B 1 262 ? 66.637 6.397 -14.672 1.00 65.53 284 ASP B N 1
ATOM 4346 C CA . ASP B 1 262 ? 67.663 5.727 -13.866 1.00 68.52 284 ASP B CA 1
ATOM 4347 C C . ASP B 1 262 ? 67.885 6.470 -12.543 1.00 72.01 284 ASP B C 1
ATOM 4348 O O . ASP B 1 262 ? 67.976 5.830 -11.499 1.00 72.51 284 ASP B O 1
ATOM 4353 N N . LYS B 1 263 ? 67.934 7.813 -12.584 1.00 67.72 285 LYS B N 1
ATOM 4354 C CA . LYS B 1 263 ? 68.073 8.674 -11.400 1.00 67.83 285 LYS B CA 1
ATOM 4355 C C . LYS B 1 263 ? 66.913 8.454 -10.402 1.00 68.41 285 LYS B C 1
ATOM 4356 O O . LYS B 1 263 ? 67.131 8.510 -9.191 1.00 69.22 285 LYS B O 1
ATOM 4362 N N . ASN B 1 264 ? 65.702 8.183 -10.914 1.00 60.61 286 ASN B N 1
ATOM 4363 C CA . ASN B 1 264 ? 64.502 7.957 -10.105 1.00 57.72 286 ASN B CA 1
ATOM 4364 C C . ASN B 1 264 ? 64.250 6.452 -9.817 1.00 61.16 286 ASN B C 1
ATOM 4365 O O . ASN B 1 264 ? 63.186 6.106 -9.297 1.00 58.44 286 ASN B O 1
ATOM 4370 N N . HIS B 1 265 ? 65.235 5.573 -10.118 1.00 60.34 287 HIS B N 1
ATOM 4371 C CA . HIS B 1 265 ? 65.182 4.126 -9.884 1.00 60.65 287 HIS B CA 1
ATOM 4372 C C . HIS B 1 265 ? 63.935 3.462 -10.495 1.00 62.26 287 HIS B C 1
ATOM 4373 O O . HIS B 1 265 ? 63.428 2.493 -9.933 1.00 62.21 287 HIS B O 1
ATOM 4380 N N . VAL B 1 266 ? 63.485 3.941 -11.666 1.00 56.59 288 VAL B N 1
ATOM 4381 C CA . VAL B 1 266 ? 62.338 3.367 -12.371 1.00 54.95 288 VAL B CA 1
ATOM 4382 C C . VAL B 1 266 ? 62.841 2.160 -13.167 1.00 64.37 288 VAL B C 1
ATOM 4383 O O . VAL B 1 266 ? 63.852 2.281 -13.859 1.00 67.44 288 VAL B O 1
ATOM 4387 N N . THR B 1 267 ? 62.168 1.001 -13.057 1.00 61.57 289 THR B N 1
ATOM 4388 C CA . THR B 1 267 ? 62.551 -0.207 -13.805 1.00 64.03 289 THR B CA 1
ATOM 4389 C C . THR B 1 267 ? 61.727 -0.246 -15.096 1.00 66.09 289 THR B C 1
ATOM 4390 O O . THR B 1 267 ? 60.532 0.036 -15.059 1.00 64.32 289 THR B O 1
ATOM 4394 N N . TYR B 1 268 ? 62.362 -0.564 -16.234 1.00 64.20 290 TYR B N 1
ATOM 4395 C CA . TYR B 1 268 ? 61.677 -0.606 -17.532 1.00 62.71 290 TYR B CA 1
ATOM 4396 C C . TYR B 1 268 ? 62.479 -1.364 -18.584 1.00 70.09 290 TYR B C 1
ATOM 4397 O O . TYR B 1 268 ? 63.694 -1.485 -18.456 1.00 72.22 290 TYR B O 1
ATOM 4406 N N . LYS B 1 269 ? 61.799 -1.819 -19.648 1.00 66.80 291 LYS B N 1
ATOM 4407 C CA . LYS B 1 269 ? 62.435 -2.488 -20.787 1.00 69.41 291 LYS B CA 1
ATOM 4408 C C . LYS B 1 269 ? 62.680 -1.455 -21.887 1.00 72.62 291 LYS B C 1
ATOM 4409 O O . LYS B 1 269 ? 63.794 -1.355 -22.398 1.00 74.51 291 LYS B O 1
ATOM 4415 N N . THR B 1 270 ? 61.642 -0.682 -22.246 1.00 66.26 292 THR B N 1
ATOM 4416 C CA . THR B 1 270 ? 61.731 0.369 -23.265 1.00 65.56 292 THR B CA 1
ATOM 4417 C C . THR B 1 270 ? 60.937 1.600 -22.841 1.00 66.11 292 THR B C 1
ATOM 4418 O O . THR B 1 270 ? 60.073 1.531 -21.960 1.00 63.24 292 THR B O 1
ATOM 4422 N N . THR B 1 271 ? 61.255 2.735 -23.473 1.00 62.44 293 THR B N 1
ATOM 4423 C CA . THR B 1 271 ? 60.606 4.011 -23.195 1.00 59.22 293 THR B CA 1
ATOM 4424 C C . THR B 1 271 ? 60.671 4.932 -24.413 1.00 62.17 293 THR B C 1
ATOM 4425 O O . THR B 1 271 ? 61.562 4.800 -25.251 1.00 63.46 293 THR B O 1
ATOM 4429 N N . ALA B 1 272 ? 59.748 5.885 -24.479 1.00 56.37 294 ALA B N 1
ATOM 4430 C CA . ALA B 1 272 ? 59.698 6.876 -25.552 1.00 55.53 294 ALA B CA 1
ATOM 4431 C C . ALA B 1 272 ? 58.908 8.087 -25.091 1.00 56.03 294 ALA B C 1
ATOM 4432 O O . ALA B 1 272 ? 58.342 8.066 -23.997 1.00 54.45 294 ALA B O 1
ATOM 4434 N N . GLN B 1 273 ? 58.881 9.148 -25.902 1.00 51.27 295 GLN B N 1
ATOM 4435 C CA . GLN B 1 273 ? 58.203 10.380 -25.525 1.00 48.43 295 GLN B CA 1
ATOM 4436 C C . GLN B 1 273 ? 57.604 11.091 -26.734 1.00 51.96 295 GLN B C 1
ATOM 4437 O O . GLN B 1 273 ? 58.271 11.212 -27.760 1.00 53.18 295 GLN B O 1
ATOM 4443 N N . ASN B 1 274 ? 56.362 11.596 -26.590 1.00 45.83 296 ASN B N 1
ATOM 4444 C CA . ASN B 1 274 ? 55.668 12.390 -27.602 1.00 44.64 296 ASN B CA 1
ATOM 4445 C C . ASN B 1 274 ? 55.544 13.820 -27.080 1.00 48.46 296 ASN B C 1
ATOM 4446 O O . ASN B 1 274 ? 55.176 14.005 -25.916 1.00 46.65 296 ASN B O 1
ATOM 4451 N N . VAL B 1 275 ? 55.874 14.830 -27.925 1.00 44.10 297 VAL B N 1
ATOM 4452 C CA . VAL B 1 275 ? 55.828 16.234 -27.542 1.00 42.90 297 VAL B CA 1
ATOM 4453 C C . VAL B 1 275 ? 55.085 17.021 -28.614 1.00 49.16 297 VAL B C 1
ATOM 4454 O O . VAL B 1 275 ? 55.255 16.755 -29.809 1.00 49.89 297 VAL B O 1
ATOM 4458 N N . GLY B 1 276 ? 54.269 17.974 -28.169 1.00 45.17 298 GLY B N 1
ATOM 4459 C CA . GLY B 1 276 ? 53.489 18.848 -29.036 1.00 44.80 298 GLY B CA 1
ATOM 4460 C C . GLY B 1 276 ? 53.609 20.275 -28.563 1.00 50.40 298 GLY B C 1
ATOM 4461 O O . GLY B 1 276 ? 53.486 20.522 -27.360 1.00 49.48 298 GLY B O 1
ATOM 4462 N N . TYR B 1 277 ? 53.842 21.223 -29.487 1.00 48.64 299 TYR B N 1
ATOM 4463 C CA . TYR B 1 277 ? 54.000 22.641 -29.148 1.00 49.61 299 TYR B CA 1
ATOM 4464 C C . TYR B 1 277 ? 52.884 23.523 -29.753 1.00 53.54 299 TYR B C 1
ATOM 4465 O O . TYR B 1 277 ? 52.460 23.309 -30.886 1.00 53.79 299 TYR B O 1
ATOM 4474 N N . ALA B 1 278 ? 52.433 24.521 -28.972 1.00 49.66 300 ALA B N 1
ATOM 4475 C CA . ALA B 1 278 ? 51.454 25.547 -29.350 1.00 49.15 300 ALA B CA 1
ATOM 4476 C C . ALA B 1 278 ? 50.024 25.018 -29.603 1.00 50.36 300 ALA B C 1
ATOM 4477 O O . ALA B 1 278 ? 49.202 25.772 -30.145 1.00 49.75 300 ALA B O 1
ATOM 4479 N N . PHE B 1 279 ? 49.699 23.779 -29.169 1.00 42.18 301 PHE B N 1
ATOM 4480 C CA . PHE B 1 279 ? 48.362 23.232 -29.376 1.00 38.84 301 PHE B CA 1
ATOM 4481 C C . PHE B 1 279 ? 47.379 23.837 -28.375 1.00 41.76 301 PHE B C 1
ATOM 4482 O O . PHE B 1 279 ? 47.752 24.148 -27.249 1.00 40.39 301 PHE B O 1
ATOM 4490 N N . ASN B 1 280 ? 46.133 24.037 -28.810 1.00 39.23 302 ASN B N 1
ATOM 4491 C CA . ASN B 1 280 ? 45.069 24.633 -27.991 1.00 38.85 302 ASN B CA 1
ATOM 4492 C C . ASN B 1 280 ? 44.135 23.601 -27.374 1.00 40.65 302 ASN B C 1
ATOM 4493 O O . ASN B 1 280 ? 43.388 23.948 -26.460 1.00 39.09 302 ASN B O 1
ATOM 4498 N N . ASP B 1 281 ? 44.088 22.376 -27.929 1.00 33.67 303 ASP B N 1
ATOM 4499 C CA . ASP B 1 281 ? 43.155 21.372 -27.446 1.00 32.74 303 ASP B CA 1
ATOM 4500 C C . ASP B 1 281 ? 43.709 19.996 -27.709 1.00 34.46 303 ASP B C 1
ATOM 4501 O O . ASP B 1 281 ? 44.561 19.826 -28.591 1.00 34.70 303 ASP B O 1
ATOM 4506 N N . VAL B 1 282 ? 43.200 19.017 -26.968 1.00 28.58 304 VAL B N 1
ATOM 4507 C CA . VAL B 1 282 ? 43.691 17.650 -27.042 1.00 28.55 304 VAL B CA 1
ATOM 4508 C C . VAL B 1 282 ? 43.307 17.007 -28.379 1.00 32.20 304 VAL B C 1
ATOM 4509 O O . VAL B 1 282 ? 44.185 16.400 -28.988 1.00 32.59 304 VAL B O 1
ATOM 4513 N N . PRO B 1 283 ? 42.059 17.105 -28.880 1.00 28.64 305 PRO B N 1
ATOM 4514 C CA . PRO B 1 283 ? 41.754 16.480 -30.186 1.00 29.38 305 PRO B CA 1
ATOM 4515 C C . PRO B 1 283 ? 42.701 16.907 -31.306 1.00 33.96 305 PRO B C 1
ATOM 4516 O O . PRO B 1 283 ? 43.104 16.053 -32.093 1.00 33.32 305 PRO B O 1
ATOM 4520 N N . THR B 1 284 ? 43.098 18.200 -31.372 1.00 31.47 306 THR B N 1
ATOM 4521 C CA . THR B 1 284 ? 44.020 18.653 -32.425 1.00 31.83 306 THR B CA 1
ATOM 4522 C C . THR B 1 284 ? 45.402 18.049 -32.215 1.00 36.27 306 THR B C 1
ATOM 4523 O O . THR B 1 284 ? 46.029 17.606 -33.169 1.00 35.61 306 THR B O 1
ATOM 4527 N N . LEU B 1 285 ? 45.879 18.037 -30.966 1.00 32.96 307 LEU B N 1
ATOM 4528 C CA . LEU B 1 285 ? 47.179 17.464 -30.642 1.00 33.85 307 LEU B CA 1
ATOM 4529 C C . LEU B 1 285 ? 47.242 15.986 -31.027 1.00 37.89 307 LEU B C 1
ATOM 4530 O O . LEU B 1 285 ? 48.203 15.551 -31.641 1.00 37.18 307 LEU B O 1
ATOM 4535 N N . ILE B 1 286 ? 46.232 15.217 -30.613 1.00 33.45 308 ILE B N 1
ATOM 4536 C CA . ILE B 1 286 ? 46.176 13.778 -30.888 1.00 33.14 308 ILE B CA 1
ATOM 4537 C C . ILE B 1 286 ? 46.134 13.534 -32.390 1.00 37.76 308 ILE B C 1
ATOM 4538 O O . ILE B 1 286 ? 46.821 12.634 -32.862 1.00 38.42 308 ILE B O 1
ATOM 4543 N N . HIS B 1 287 ? 45.377 14.346 -33.144 1.00 34.77 309 HIS B N 1
ATOM 4544 C CA . HIS B 1 287 ? 45.338 14.228 -34.607 1.00 35.61 309 HIS B CA 1
ATOM 4545 C C . HIS B 1 287 ? 46.746 14.369 -35.202 1.00 40.81 309 HIS B C 1
ATOM 4546 O O . HIS B 1 287 ? 47.090 13.616 -36.115 1.00 42.14 309 HIS B O 1
ATOM 4553 N N . SER B 1 288 ? 47.551 15.330 -34.712 1.00 37.36 310 SER B N 1
ATOM 4554 C CA . SER B 1 288 ? 48.908 15.537 -35.239 1.00 39.37 310 SER B CA 1
ATOM 4555 C C . SER B 1 288 ? 49.816 14.361 -34.893 1.00 42.91 310 SER B C 1
ATOM 4556 O O . SER B 1 288 ? 50.594 13.934 -35.751 1.00 42.75 310 SER B O 1
ATOM 4559 N N . TRP B 1 289 ? 49.710 13.811 -33.665 1.00 38.39 311 TRP B N 1
ATOM 4560 C CA . TRP B 1 289 ? 50.508 12.627 -33.308 1.00 40.34 311 TRP B CA 1
ATOM 4561 C C . TRP B 1 289 ? 50.035 11.388 -34.096 1.00 43.89 311 TRP B C 1
ATOM 4562 O O . TRP B 1 289 ? 50.873 10.627 -34.551 1.00 45.89 311 TRP B O 1
ATOM 4581 N N . ASN B 1 291 ? 48.871 11.314 -37.074 1.00 45.13 313 ASN B N 1
ATOM 4582 C CA . ASN B 1 291 ? 49.240 11.468 -38.490 1.00 47.00 313 ASN B CA 1
ATOM 4583 C C . ASN B 1 291 ? 50.772 11.618 -38.684 1.00 54.24 313 ASN B C 1
ATOM 4584 O O . ASN B 1 291 ? 51.217 11.972 -39.772 1.00 56.36 313 ASN B O 1
ATOM 4589 N N . SER B 1 292 ? 51.572 11.282 -37.659 1.00 52.21 314 SER B N 1
ATOM 4590 C CA . SER B 1 292 ? 53.036 11.253 -37.724 1.00 54.94 314 SER B CA 1
ATOM 4591 C C . SER B 1 292 ? 53.462 9.839 -37.320 1.00 60.04 314 SER B C 1
ATOM 4592 O O . SER B 1 292 ? 53.238 9.455 -36.175 1.00 59.33 314 SER B O 1
ATOM 4595 N N . ASP B 1 293 ? 54.015 9.050 -38.271 1.00 58.19 315 ASP B N 1
ATOM 4596 C CA . ASP B 1 293 ? 54.387 7.632 -38.081 1.00 59.13 315 ASP B CA 1
ATOM 4597 C C . ASP B 1 293 ? 55.118 7.322 -36.755 1.00 61.48 315 ASP B C 1
ATOM 4598 O O . ASP B 1 293 ? 54.746 6.366 -36.082 1.00 59.94 315 ASP B O 1
ATOM 4603 N N . ILE B 1 294 ? 56.142 8.107 -36.394 1.00 59.06 316 ILE B N 1
ATOM 4604 C CA . ILE B 1 294 ? 56.936 7.891 -35.174 1.00 59.58 316 ILE B CA 1
ATOM 4605 C C . ILE B 1 294 ? 56.070 8.155 -33.913 1.00 59.04 316 ILE B C 1
ATOM 4606 O O . ILE B 1 294 ? 56.092 7.347 -32.983 1.00 58.67 316 ILE B O 1
ATOM 4611 N N . HIS B 1 295 ? 55.270 9.225 -33.920 1.00 51.85 317 HIS B N 1
ATOM 4612 C CA . HIS B 1 295 ? 54.409 9.568 -32.779 1.00 48.73 317 HIS B CA 1
ATOM 4613 C C . HIS B 1 295 ? 53.215 8.622 -32.677 1.00 50.62 317 HIS B C 1
ATOM 4614 O O . HIS B 1 295 ? 52.827 8.268 -31.564 1.00 47.62 317 HIS B O 1
ATOM 4621 N N . ARG B 1 296 ? 52.636 8.209 -33.826 1.00 48.28 318 ARG B N 1
ATOM 4622 C CA A ARG B 1 296 ? 51.503 7.271 -33.873 0.60 46.84 318 ARG B CA 1
ATOM 4623 C CA B ARG B 1 296 ? 51.494 7.295 -33.821 0.40 47.27 318 ARG B CA 1
ATOM 4624 C C . ARG B 1 296 ? 51.927 5.915 -33.307 1.00 51.24 318 ARG B C 1
ATOM 4625 O O . ARG B 1 296 ? 51.213 5.329 -32.491 1.00 48.92 318 ARG B O 1
ATOM 4640 N N . SER B 1 297 ? 53.098 5.415 -33.755 1.00 50.75 319 SER B N 1
ATOM 4641 C CA . SER B 1 297 ? 53.607 4.107 -33.323 1.00 52.04 319 SER B CA 1
ATOM 4642 C C . SER B 1 297 ? 53.789 4.040 -31.803 1.00 55.27 319 SER B C 1
ATOM 4643 O O . SER B 1 297 ? 53.570 2.974 -31.234 1.00 55.54 319 SER B O 1
ATOM 4646 N N . ARG B 1 298 ? 54.138 5.165 -31.146 1.00 50.59 320 ARG B N 1
ATOM 4647 C CA . ARG B 1 298 ? 54.281 5.196 -29.687 1.00 49.84 320 ARG B CA 1
ATOM 4648 C C . ARG B 1 298 ? 52.907 5.133 -29.010 1.00 51.90 320 ARG B C 1
ATOM 4649 O O . ARG B 1 298 ? 52.739 4.362 -28.065 1.00 51.63 320 ARG B O 1
ATOM 4657 N N . LEU B 1 299 ? 51.928 5.936 -29.482 1.00 46.58 321 LEU B N 1
ATOM 4658 C CA . LEU B 1 299 ? 50.565 5.926 -28.922 1.00 44.11 321 LEU B CA 1
ATOM 4659 C C . LEU B 1 299 ? 49.913 4.554 -29.020 1.00 48.16 321 LEU B C 1
ATOM 4660 O O . LEU B 1 299 ? 49.249 4.129 -28.080 1.00 46.61 321 LEU B O 1
ATOM 4665 N N . LEU B 1 300 ? 50.084 3.875 -30.169 1.00 46.89 322 LEU B N 1
ATOM 4666 C CA . LEU B 1 300 ? 49.473 2.572 -30.431 1.00 47.41 322 LEU B CA 1
ATOM 4667 C C . LEU B 1 300 ? 50.458 1.418 -30.254 1.00 54.77 322 LEU B C 1
ATOM 4668 O O . LEU B 1 300 ? 50.265 0.361 -30.855 1.00 55.89 322 LEU B O 1
ATOM 4673 N N . ASN B 1 301 ? 51.473 1.578 -29.397 1.00 51.87 323 ASN B N 1
ATOM 4674 C CA . ASN B 1 301 ? 52.436 0.511 -29.166 1.00 53.71 323 ASN B CA 1
ATOM 4675 C C . ASN B 1 301 ? 51.826 -0.530 -28.232 1.00 56.51 323 ASN B C 1
ATOM 4676 O O . ASN B 1 301 ? 51.445 -0.191 -27.110 1.00 54.78 323 ASN B O 1
ATOM 4681 N N . SER B 1 302 ? 51.730 -1.786 -28.680 1.00 54.92 324 SER B N 1
ATOM 4682 C CA . SER B 1 302 ? 51.178 -2.862 -27.853 1.00 55.62 324 SER B CA 1
ATOM 4683 C C . SER B 1 302 ? 52.092 -3.217 -26.668 1.00 61.14 324 SER B C 1
ATOM 4684 O O . SER B 1 302 ? 51.597 -3.754 -25.675 1.00 61.36 324 SER B O 1
ATOM 4687 N N . LYS B 1 303 ? 53.409 -2.937 -26.765 1.00 58.10 325 LYS B N 1
ATOM 4688 C CA . LYS B 1 303 ? 54.352 -3.291 -25.698 1.00 58.93 325 LYS B CA 1
ATOM 4689 C C . LYS B 1 303 ? 54.260 -2.350 -24.485 1.00 59.58 325 LYS B C 1
ATOM 4690 O O . LYS B 1 303 ? 54.475 -2.819 -23.370 1.00 60.20 325 LYS B O 1
ATOM 4696 N N . TYR B 1 304 ? 53.928 -1.054 -24.667 1.00 53.40 326 TYR B N 1
ATOM 4697 C CA . TYR B 1 304 ? 53.829 -0.139 -23.518 1.00 50.97 326 TYR B CA 1
ATOM 4698 C C . TYR B 1 304 ? 52.622 -0.471 -22.642 1.00 53.78 326 TYR B C 1
ATOM 4699 O O . TYR B 1 304 ? 51.579 -0.884 -23.153 1.00 53.29 326 TYR B O 1
ATOM 4708 N N . ASP B 1 305 ? 52.786 -0.336 -21.322 1.00 49.50 327 ASP B N 1
ATOM 4709 C CA . ASP B 1 305 ? 51.704 -0.580 -20.362 1.00 48.86 327 ASP B CA 1
ATOM 4710 C C . ASP B 1 305 ? 51.489 0.607 -19.395 1.00 49.10 327 ASP B C 1
ATOM 4711 O O . ASP B 1 305 ? 50.507 0.581 -18.662 1.00 47.89 327 ASP B O 1
ATOM 4716 N N . GLU B 1 306 ? 52.353 1.651 -19.419 1.00 44.18 328 GLU B N 1
ATOM 4717 C CA . GLU B 1 306 ? 52.222 2.815 -18.539 1.00 42.12 328 GLU B CA 1
ATOM 4718 C C . GLU B 1 306 ? 52.572 4.098 -19.256 1.00 43.63 328 GLU B C 1
ATOM 4719 O O . GLU B 1 306 ? 53.316 4.083 -20.237 1.00 44.99 328 GLU B O 1
ATOM 4733 N N . GLY B 1 308 ? 52.888 8.719 -18.413 1.00 34.96 330 GLY B N 1
ATOM 4734 C CA . GLY B 1 308 ? 52.872 9.861 -17.509 1.00 34.79 330 GLY B CA 1
ATOM 4735 C C . GLY B 1 308 ? 53.254 11.092 -18.294 1.00 38.16 330 GLY B C 1
ATOM 4736 O O . GLY B 1 308 ? 54.131 11.017 -19.151 1.00 37.75 330 GLY B O 1
ATOM 4737 N N . GLY B 1 309 ? 52.565 12.203 -18.067 1.00 32.58 331 GLY B N 1
ATOM 4738 C CA . GLY B 1 309 ? 52.856 13.398 -18.839 1.00 32.84 331 GLY B CA 1
ATOM 4739 C C . GLY B 1 309 ? 52.726 14.685 -18.079 1.00 36.86 331 GLY B C 1
ATOM 4740 O O . GLY B 1 309 ? 52.534 14.698 -16.857 1.00 34.87 331 GLY B O 1
ATOM 4741 N N . ASP B 1 310 ? 52.822 15.780 -18.830 1.00 34.42 332 ASP B N 1
ATOM 4742 C CA . ASP B 1 310 ? 52.633 17.109 -18.282 1.00 34.60 332 ASP B CA 1
ATOM 4743 C C . ASP B 1 310 ? 52.158 18.041 -19.378 1.00 38.69 332 ASP B C 1
ATOM 4744 O O . ASP B 1 310 ? 52.477 17.823 -20.545 1.00 36.82 332 ASP B O 1
ATOM 4749 N N . VAL B 1 311 ? 51.388 19.065 -18.996 1.00 36.02 333 VAL B N 1
ATOM 4750 C CA . VAL B 1 311 ? 50.905 20.113 -19.901 1.00 35.03 333 VAL B CA 1
ATOM 4751 C C . VAL B 1 311 ? 51.292 21.437 -19.255 1.00 42.07 333 VAL B C 1
ATOM 4752 O O . VAL B 1 311 ? 50.803 21.731 -18.170 1.00 40.24 333 VAL B O 1
ATOM 4764 N N . ARG B 1 313 ? 53.517 25.614 -20.085 1.00 52.45 335 ARG B N 1
ATOM 4765 C CA . ARG B 1 313 ? 54.263 26.575 -20.921 1.00 53.68 335 ARG B CA 1
ATOM 4766 C C . ARG B 1 313 ? 54.028 26.345 -22.437 1.00 55.98 335 ARG B C 1
ATOM 4767 O O . ARG B 1 313 ? 54.951 26.461 -23.246 1.00 58.04 335 ARG B O 1
ATOM 4775 N N . ASP B 1 314 ? 52.770 26.050 -22.808 1.00 49.28 336 ASP B N 1
ATOM 4776 C CA . ASP B 1 314 ? 52.337 25.843 -24.193 1.00 48.19 336 ASP B CA 1
ATOM 4777 C C . ASP B 1 314 ? 52.879 24.520 -24.822 1.00 50.03 336 ASP B C 1
ATOM 4778 O O . ASP B 1 314 ? 52.970 24.406 -26.047 1.00 49.71 336 ASP B O 1
ATOM 4783 N N . TYR B 1 315 ? 53.150 23.501 -23.983 1.00 44.11 337 TYR B N 1
ATOM 4784 C CA . TYR B 1 315 ? 53.597 22.185 -24.430 1.00 43.06 337 TYR B CA 1
ATOM 4785 C C . TYR B 1 315 ? 52.723 21.085 -23.840 1.00 43.72 337 TYR B C 1
ATOM 4786 O O . TYR B 1 315 ? 52.164 21.253 -22.755 1.00 40.59 337 TYR B O 1
ATOM 4795 N N . TYR B 1 316 ? 52.622 19.964 -24.557 1.00 40.81 338 TYR B N 1
ATOM 4796 C CA . TYR B 1 316 ? 52.016 18.710 -24.098 1.00 38.89 338 TYR B CA 1
ATOM 4797 C C . TYR B 1 316 ? 53.118 17.693 -24.221 1.00 42.57 338 TYR B C 1
ATOM 4798 O O . TYR B 1 316 ? 53.614 17.523 -25.328 1.00 43.24 338 TYR B O 1
ATOM 4807 N N . SER B 1 317 ? 53.541 17.059 -23.124 1.00 37.40 339 SER B N 1
ATOM 4808 C CA . SER B 1 317 ? 54.611 16.065 -23.141 1.00 38.82 339 SER B CA 1
ATOM 4809 C C . SER B 1 317 ? 54.071 14.770 -22.535 1.00 42.51 339 SER B C 1
ATOM 4810 O O . SER B 1 317 ? 53.500 14.827 -21.445 1.00 40.65 339 SER B O 1
ATOM 4813 N N . LEU B 1 318 ? 54.212 13.624 -23.239 1.00 38.58 340 LEU B N 1
ATOM 4814 C CA . LEU B 1 318 ? 53.719 12.330 -22.759 1.00 36.78 340 LEU B CA 1
ATOM 4815 C C . LEU B 1 318 ? 54.810 11.273 -22.862 1.00 42.52 340 LEU B C 1
ATOM 4816 O O . LEU B 1 318 ? 55.315 11.028 -23.954 1.00 43.23 340 LEU B O 1
ATOM 4821 N N . ILE B 1 319 ? 55.188 10.667 -21.722 1.00 39.02 341 ILE B N 1
ATOM 4822 C CA . ILE B 1 319 ? 56.210 9.624 -21.667 1.00 40.72 341 ILE B CA 1
ATOM 4823 C C . ILE B 1 319 ? 55.508 8.278 -21.612 1.00 44.41 341 ILE B C 1
ATOM 4824 O O . ILE B 1 319 ? 54.556 8.137 -20.861 1.00 42.59 341 ILE B O 1
ATOM 4829 N N . PHE B 1 320 ? 55.991 7.294 -22.385 1.00 43.06 342 PHE B N 1
ATOM 4830 C CA . PHE B 1 320 ? 55.464 5.923 -22.412 1.00 43.13 342 PHE B CA 1
ATOM 4831 C C . PHE B 1 320 ? 56.473 4.985 -21.815 1.00 50.04 342 PHE B C 1
ATOM 4832 O O . PHE B 1 320 ? 57.669 5.239 -21.920 1.00 51.46 342 PHE B O 1
ATOM 4840 N N . LEU B 1 321 ? 56.011 3.875 -21.236 1.00 47.42 343 LEU B N 1
ATOM 4841 C CA . LEU B 1 321 ? 56.913 2.913 -20.619 1.00 49.15 343 LEU B CA 1
ATOM 4842 C C . LEU B 1 321 ? 56.403 1.488 -20.718 1.00 53.90 343 LEU B C 1
ATOM 4843 O O . LEU B 1 321 ? 55.209 1.235 -20.550 1.00 51.89 343 LEU B O 1
ATOM 4848 N N . GLU B 1 322 ? 57.329 0.558 -20.970 1.00 53.57 344 GLU B N 1
ATOM 4849 C CA . GLU B 1 322 ? 57.085 -0.875 -20.925 1.00 55.00 344 GLU B CA 1
ATOM 4850 C C . GLU B 1 322 ? 57.807 -1.362 -19.687 1.00 60.36 344 GLU B C 1
ATOM 4851 O O . GLU B 1 322 ? 59.038 -1.312 -19.660 1.00 60.53 344 GLU B O 1
ATOM 4857 N N . LYS B 1 323 ? 57.064 -1.782 -18.650 1.00 58.10 345 LYS B N 1
ATOM 4858 C CA . LYS B 1 323 ? 57.674 -2.312 -17.424 1.00 63.25 345 LYS B CA 1
ATOM 4859 C C . LYS B 1 323 ? 58.341 -3.652 -17.711 1.00 78.18 345 LYS B C 1
ATOM 4860 O O . LYS B 1 323 ? 57.725 -4.478 -18.420 1.00 82.75 345 LYS B O 1
#

Radius of gyration: 25.83 Å; Cα contacts (8 Å, |Δi|>4): 1182; chains: 2; bounding box: 55×45×78 Å

Foldseek 3Di:
DDAAEACAAAQFPDFPSVQAFPFLVVVCVVQNAFPDWADWWPQKIWGWHDDQFKTWTFIDHPRGTFKIKIFGNDGDPPVADFFAQLVVCPPPARADQWDWDDDVNAIWTFRQDPLCCQAQGWGDHHQKIKTFGADPVRNGTGIMMIGHPVVLQQVRGHTDPSHDRDDIDDTPPPPFVVLFVVLLVVLQSLVVVVAHRAAEDVLLAVLQVVQVVVVVCPRDPCSVVVSCVVVVHDADDKDKHKYFQGDHNVSSVSSCSDVVSVCQSNPNQWRYHHGGNGMTMDMTTRD/DAWFADAAEQQQCCAAAQFPDFPSVQAFPFLVVVCVVQNAFPDWADWWPQKIWGWHDDQFKTWTFIDHPRGTFKIKIFGNDGDPPVADFFAQLVVCPPPARADQWDWDDDVRAIWTFRQDPLCCQAQGWGDHHQKIKTFGADPVRNGTGIMMIGHPVVLQQVSGHTDPSHDRDDIDDTPPPPFVVLLVVLLVVLQSLVVVVAHRAAEDVLQAVLQVVQQVVQVVPRTGTPCSNVVSCVVVVHDADDKDKHKYAQGDHNVSSVSSCSDVVSVCQSNPNQWRYHHGGPRMTMDMTTRD

Secondary structure (DSSP, 8-state):
--EEE---BPPPSSSGGGGTTSBTHHHHHHH-S-SEEEEEGGGEEEEEEEETTEEEEEEEETTEEEEEEEESSS---TT--TTSBGGGTTTS----SS-EEEETTEEEEEE--HHHHHHEEEEEETTEEEEEEE-TTT-BEEEEEEE----TTT--SEEPTTS-PPP--PPPTTHHHHHHHHHHHHHH--GGGTPPPPPP-HHHHHHHHHHHHHHT----HHHHHHHHHHTT---SEEEEEEEES--SHHHHHHH---HHHHHHHT-SS----EE---EEEEEEEE-/---B--EEE-TT---BPPPSSSGGGGTTSBTHHHHHHH-S-SEEEEEGGGEEEEEEEETTEEEEEEEETTEEEEEEEESSS---TT--TTSBGGGGGGS----SS-EEEETTEEEEEE--HHHHHHEEEEEETTEEEEEEE-TTT-BEEEEEEE----TTT--SEEPTTS-PPP-PPPPTTHHHHHHHHHHHHHH--GGGTPPPPPP-HHHHHHHHHHHHHHT-----BHHHHHHHHHHTT---SEEEEEEEES--SHHHHHHH---HHHHHHHT-SS----EE---EEEEEEEE-

InterPro domains:
  IPR014044 CAP domain [PF00188] (233-336)
  IPR029410 CAP-associated domain [PF14504] (68-205)
  IPR035940 CAP superfamily [G3DSA:3.40.33.10] (23-345)
  IPR035940 CAP superfamily [SSF55797] (225-331)